Protein AF-0000000085183197 (afdb_homodimer)

InterPro domains:
  IPR000281 Helix-turn-helix protein RpiR [PF01418] (22-73)
  IPR000281 Helix-turn-helix protein RpiR [PS51071] (7-83)
  IPR001347 SIS domain [PF01380] (136-225)
  IPR001347 SIS domain [PS51464] (132-264)
  IPR009057 Homedomain-like superfamily [SSF46689] (9-82)
  IPR035472 RpiR-like, SIS domain [cd05013] (127-262)
  IPR036388 Winged helix-like DNA-binding domain superfamily [G3DSA:1.10.10.10] (6-80)
  IPR046348 SIS domain superfamily [SSF53697] (112-263)
  IPR047640 HTH-type transcriptional regulator RpiR-like [PTHR30514] (9-280)

Sequence (590 aa):
MDPTLRTRTISRLKEIAPTLSPRLKTVAKYILDNPAEFGLDSIRETARKSGVSTFTLVRMAHQMGFAGYDDMREPFRHALVSSTEDVDGREWVDELRDSGPAGVAHATATLNSLAVVQRSLQRQSTEKLERVADLMLQARTVYVTAMRASYGLAFHFHYIARMALKSIQLAPSHVGSAIDELSDAGPGDVVLAVTFTPYSRETIEAAMFAKSRGATVVFVTDSEVVAPHFKPDISLLVSTNSTHHFACNSGAMAVLEILLAMIFQGGDQTTETRIRKYEDLRVAHNAYWVAQKKHMDPTLRTRTISRLKEIAPTLSPRLKTVAKYILDNPAEFGLDSIRETARKSGVSTFTLVRMAHQMGFAGYDDMREPFRHALVSSTEDVDGREWVDELRDSGPAGVAHATATLNSLAVVQRSLQRQSTEKLERVADLMLQARTVYVTAMRASYGLAFHFHYIARMALKSIQLAPSHVGSAIDELSDAGPGDVVLAVTFTPYSRETIEAAMFAKSRGATVVFVTDSEVVAPHFKPDISLLVSTNSTHHFACNSGAMAVLEILLAMIFQGGDQTTETRIRKYEDLRVAHNAYWVAQKKH

Foldseek 3Di:
DPLCVLVVLLVVLVVCLVVDDPLLVLLSCCCNLCLLCLLVDDLVVSCVVSVHDSVSLQVNCVVSPHPGNCRSNPSSVVCLVVVCVVVVPNVVLVVQCVVPPVSVVVSQQVSQLVVQQVQLVVLDDPVQLLVVLVLQQQAPEEEEEEDDPCLVLSVVLQVLCVLQHPYYYYPPDPPDQNQVVLVPAAARYEYEQEAEPVGDPSSVVSQVSNVVRHHQYEYEYQDQPNDPPDHGPYYSHGHQDDPDPGTDCSNVSSVSVVSSVSNCVPGDPVSVVSNVVVVVVCVVVPVDDDPDPPD/DPLCLLVVLLVVLVVCLVVDDPLLVLLSQCCNLCLLCLLVDDLVVSCVVSVHDSVSLQVNCVVSPHPGNCRSNPSSVVCLVVVCVVVVPNVVLVVQCVVPPVSVVVSQQVSQLVVQQVQLVVLDDPVQLLVVLVLQQQAPEEEEEEDDPCLVLSVVLQVLCQLQHPYYYYPPDPPDQNQVVLVPAAARYEYEQEAEPVGDPSSVVSQVSNVVRHHQYEYEYSDQPNDPPDHGPYYSHGHQDGPDPGTDCSNVSSVSVVSSVSNCVPGDPVSVVSNVVVVVVCVVVPVDDDPPPPD

Secondary structure (DSSP, 8-state):
--TTHHHHHHHHHHHHGGGS-HHHHHHHHHHHH-HHHHHHS-HHHHHHHHTS-HHHHHHHHHHTT-SSHHHHHHHHHHHHHHHHHSBTTTHHHHHHHTSHHHHHHHHHHHHHHHHHHHHHHHT--HHHHHHHHHHHHH-S-EEEEE-GGGHHHHHHHHHHHTTTSS-EEEES-TTS-HHHHTTT--TT-EEEEE--SSPBHHHHHHHHHHHHTT-EEEEEES-S-SBTTB--SEEEE-----SSSS---HHHHHHHHHHHHHHHHH--HHHHHHHHHHHHHHHHTT-B-------/--TTHHHHHHHHHHHHGGGS-HHHHHHHHHHHH-HHHHHHS-HHHHHHHHTS-HHHHHHHHHHTT-SSHHHHHHHHHHHHHHHHHSBTTTHHHHHHHTSHHHHHHHHHHHHHHHHHHHHHHHT--HHHHHHHHHHHHH-S-EEEEE-GGGHHHHHHHHHHHTTTSS-EEEES-TTS-HHHHTTT--TT-EEEEE--SSPBHHHHHHHHHHHHTT-EEEEEES-S-SBTTB--SEEEE-----SSSS---HHHHHHHHHHHHHHHHH--HHHHHHHHHHHHHHHHTT-B-------

Solvent-accessible surface area (backbone atoms only — not comparable to full-atom values): 30361 Å² total; per-residue (Å²): 127,72,84,55,48,37,60,50,50,52,53,51,44,66,69,46,38,85,77,43,56,73,70,51,30,44,47,42,51,40,40,74,73,31,44,60,54,49,22,68,46,52,66,68,53,46,16,62,76,51,70,47,52,60,65,56,50,37,49,48,16,45,74,72,70,31,95,31,44,67,61,55,29,41,42,30,28,41,41,52,49,37,57,48,47,44,31,72,75,34,60,63,42,59,58,30,43,72,58,47,74,63,8,38,54,47,31,52,40,49,52,38,45,54,49,20,31,51,52,12,52,68,60,58,49,58,66,59,46,49,49,53,28,51,51,48,68,70,21,67,35,32,37,31,28,26,50,74,65,39,26,18,56,36,46,28,50,48,59,59,45,49,36,54,36,91,34,68,45,61,27,44,45,96,86,50,53,37,53,70,68,39,65,81,44,18,72,57,21,32,36,41,36,38,47,42,85,79,33,42,30,66,41,50,52,34,50,51,52,29,41,76,44,47,19,45,32,34,33,41,23,57,53,93,73,79,43,81,95,52,75,67,77,40,76,48,50,24,33,38,70,44,96,51,99,49,71,40,58,28,8,47,42,38,47,52,51,39,42,48,51,47,35,61,66,70,41,54,72,68,23,54,50,39,37,50,51,48,52,51,51,42,61,73,61,57,46,44,58,65,78,73,73,79,121,126,70,83,54,47,38,59,52,50,52,52,51,42,64,68,44,37,84,76,42,56,73,71,51,28,44,48,41,50,41,41,72,69,31,44,61,56,50,22,67,47,52,66,68,53,46,18,64,74,52,70,47,51,61,65,55,49,36,49,46,16,44,74,74,71,30,95,31,44,67,62,55,27,41,43,32,28,41,42,52,48,38,59,49,49,40,34,73,75,36,60,64,43,57,59,30,44,71,57,48,74,64,8,38,5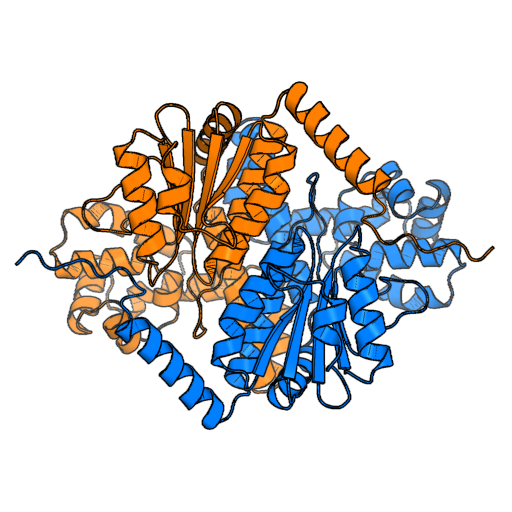2,48,29,51,40,49,52,39,45,54,48,20,30,50,52,10,53,68,61,58,49,59,68,59,47,49,49,53,27,51,51,48,67,68,21,67,34,31,35,30,27,26,50,74,65,39,26,17,56,36,48,28,50,48,59,58,45,51,36,53,37,91,38,65,44,60,27,44,44,96,87,49,53,36,52,71,68,39,65,80,44,17,72,58,21,31,35,41,36,36,46,42,85,80,32,42,30,66,42,51,52,33,49,51,52,30,41,77,44,47,19,46,32,34,33,41,23,52,53,93,74,78,44,82,97,52,75,65,76,39,75,49,51,26,33,38,69,43,97,52,98,50,71,41,57,30,8,47,42,39,47,53,50,39,42,49,50,48,34,63,66,70,42,54,71,68,23,53,50,40,36,49,49,49,54,50,52,42,61,75,62,58,46,45,59,66,77,72,74,79,123

Nearest PDB structures (foldseek):
  3sho-assembly1_B  TM=8.927E-01  e=1.472E-10  Sphaerobacter thermophilus DSM 20745
  4ivn-assembly1_A  TM=5.878E-01  e=1.010E-13  Vibrio vulnificus YJ016
  7en7-assembly1_A  TM=8.214E-01  e=7.924E-08  Escherichia coli K-12
  7en6-assembly1_D  TM=8.621E-01  e=4.976E-06  Escherichia coli
  7kqa-assembly1_B  TM=6.673E-01  e=4.736E-05  Stenotrophomonas maltophilia

Organism: NCBI:txid2984134

pLDDT: mean 81.48, std 14.93, range [27.02, 98.19]

Structure (mmCIF, N/CA/C/O backbone):
data_AF-0000000085183197-model_v1
#
loop_
_entity.id
_entity.type
_entity.pdbx_description
1 polymer 'MurR/RpiR family transcriptional regulator'
#
loop_
_atom_site.group_PDB
_atom_site.id
_atom_site.type_symbol
_atom_site.label_atom_id
_atom_site.label_alt_id
_atom_site.label_comp_id
_atom_site.label_asym_id
_atom_site.label_entity_id
_atom_site.label_seq_id
_atom_site.pdbx_PDB_ins_code
_atom_site.Cartn_x
_atom_site.Cartn_y
_atom_site.Cartn_z
_atom_site.occupancy
_atom_site.B_iso_or_equiv
_atom_site.auth_seq_id
_atom_site.auth_comp_id
_atom_site.auth_asym_id
_atom_site.auth_atom_id
_atom_site.pdbx_PDB_model_num
ATOM 1 N N . MET A 1 1 ? -27.828 2.545 19.625 1 44.47 1 MET A N 1
ATOM 2 C CA . MET A 1 1 ? -26.641 3.102 20.25 1 44.47 1 MET A CA 1
ATOM 3 C C . MET A 1 1 ? -26.297 4.465 19.656 1 44.47 1 MET A C 1
ATOM 5 O O . MET A 1 1 ? -26.562 4.719 18.484 1 44.47 1 MET A O 1
ATOM 9 N N . ASP A 1 2 ? -26.219 5.449 20.547 1 51.41 2 ASP A N 1
ATOM 10 C CA . ASP A 1 2 ? -25.844 6.809 20.156 1 51.41 2 ASP A CA 1
ATOM 11 C C . ASP A 1 2 ? -24.609 6.809 19.266 1 51.41 2 ASP A C 1
ATOM 13 O O . ASP A 1 2 ? -23.531 6.414 19.688 1 51.41 2 ASP A O 1
ATOM 17 N N . PRO A 1 3 ? -24.781 7.004 17.953 1 49.91 3 PRO A N 1
ATOM 18 C CA . PRO A 1 3 ? -23.688 6.91 16.984 1 49.91 3 PRO A CA 1
ATOM 19 C C . PRO A 1 3 ? -22.562 7.898 17.266 1 49.91 3 PRO A C 1
ATOM 21 O O . PRO A 1 3 ? -21.453 7.727 16.781 1 49.91 3 PRO A O 1
ATOM 24 N N . THR A 1 4 ? -22.844 8.859 18.078 1 56.09 4 THR A N 1
ATOM 25 C CA . THR A 1 4 ? -21.844 9.867 18.375 1 56.09 4 THR A CA 1
ATOM 26 C C . THR A 1 4 ? -21.062 9.5 19.641 1 56.09 4 THR A C 1
ATOM 28 O O . THR A 1 4 ? -20.125 10.195 20.016 1 56.09 4 THR A O 1
ATOM 31 N N . LEU A 1 5 ? -21.531 8.453 20.25 1 69.31 5 LEU A N 1
ATOM 32 C CA . LEU A 1 5 ? -20.969 8.117 21.562 1 69.31 5 LEU A CA 1
ATOM 33 C C . LEU A 1 5 ? -19.453 7.875 21.453 1 69.31 5 LEU A C 1
ATOM 35 O O . LEU A 1 5 ? -18.703 8.258 22.359 1 69.31 5 LEU A O 1
ATOM 39 N N . ARG A 1 6 ? -19.062 7.23 20.406 1 73.12 6 ARG A N 1
ATOM 40 C CA . ARG A 1 6 ? -17.625 7.004 20.234 1 73.12 6 ARG A CA 1
ATOM 41 C C . ARG A 1 6 ? -16.875 8.32 20.156 1 73.12 6 ARG A C 1
ATOM 43 O O . ARG A 1 6 ? -15.859 8.5 20.844 1 73.12 6 ARG A O 1
ATOM 50 N N . THR A 1 7 ? -17.359 9.141 19.297 1 65.44 7 THR A N 1
ATOM 51 C CA . THR A 1 7 ? -16.703 10.438 19.109 1 65.44 7 THR A CA 1
ATOM 52 C C . THR A 1 7 ? -16.703 11.234 20.422 1 65.44 7 THR A C 1
ATOM 54 O O . THR A 1 7 ? -15.711 11.875 20.766 1 65.44 7 THR A O 1
ATOM 57 N N . ARG A 1 8 ? -17.781 11.195 21.109 1 72.38 8 ARG A N 1
ATOM 58 C CA . ARG A 1 8 ? -17.875 11.891 22.391 1 72.38 8 ARG A CA 1
ATOM 59 C C . ARG A 1 8 ? -16.906 11.297 23.406 1 72.38 8 ARG A C 1
ATOM 61 O O . ARG A 1 8 ? -16.281 12.031 24.188 1 72.38 8 ARG A O 1
ATOM 68 N N . THR A 1 9 ? -16.766 10.008 23.422 1 82.69 9 THR A N 1
ATOM 69 C CA . THR A 1 9 ? -15.852 9.328 24.328 1 82.69 9 THR A CA 1
ATOM 70 C C . THR A 1 9 ? -14.406 9.719 24.047 1 82.69 9 THR A C 1
ATOM 72 O O . THR A 1 9 ? -13.641 10.016 24.969 1 82.69 9 THR A O 1
ATOM 75 N N . ILE A 1 10 ? -14.055 9.781 22.828 1 77.44 10 ILE A N 1
ATOM 76 C CA . ILE A 1 10 ? -12.711 10.164 22.406 1 77.44 10 ILE A CA 1
ATOM 77 C C . ILE A 1 10 ? -12.43 11.609 22.812 1 77.44 10 ILE A C 1
ATOM 79 O O . ILE A 1 10 ? -11.367 11.906 23.359 1 77.44 10 ILE A O 1
ATOM 83 N N . SER A 1 11 ? -13.367 12.469 22.547 1 74.62 11 SER A N 1
ATOM 84 C CA . SER A 1 11 ? -13.227 13.875 22.922 1 74.62 11 SER A CA 1
ATOM 85 C C . SER A 1 11 ? -13.031 14.016 24.422 1 74.62 11 SER A C 1
ATOM 87 O O . SER A 1 11 ? -12.18 14.781 24.875 1 74.62 11 SER A O 1
ATOM 89 N N . ARG A 1 12 ? -13.812 13.367 25.172 1 83.25 12 ARG A N 1
ATOM 90 C CA . ARG A 1 12 ? -13.719 13.414 26.625 1 83.25 12 ARG A CA 1
ATOM 91 C C . ARG A 1 12 ? -12.375 12.875 27.109 1 8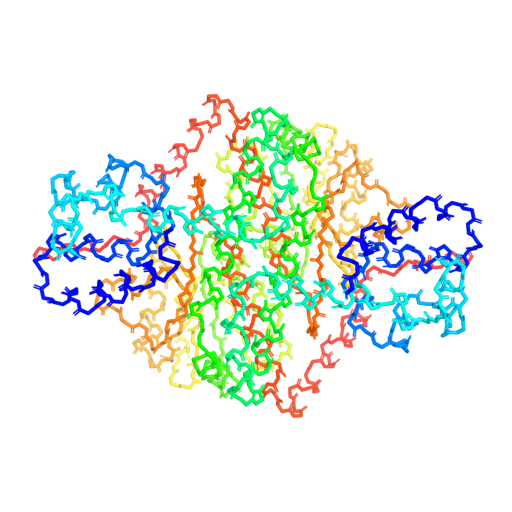3.25 12 ARG A C 1
ATOM 93 O O . ARG A 1 12 ? -11.766 13.438 28.016 1 83.25 12 ARG A O 1
ATOM 100 N N . LEU A 1 13 ? -11.883 11.781 26.469 1 84.94 13 LEU A N 1
ATOM 101 C CA . LEU A 1 13 ? -10.586 11.211 26.828 1 84.94 13 LEU A CA 1
ATOM 102 C C . LEU A 1 13 ? -9.469 12.227 26.609 1 84.94 13 LEU A C 1
ATOM 104 O O . LEU A 1 13 ? -8.578 12.367 27.438 1 84.94 13 LEU A O 1
ATOM 108 N N . LYS A 1 14 ? -9.5 12.914 25.531 1 78.31 14 LYS A N 1
ATOM 109 C CA . LYS A 1 14 ? -8.5 13.93 25.219 1 78.31 14 LYS A CA 1
ATOM 110 C C . LYS A 1 14 ? -8.523 15.062 26.234 1 78.31 14 LYS A C 1
ATOM 112 O O . LYS A 1 14 ? -7.477 15.586 26.625 1 78.31 14 LYS A O 1
ATOM 117 N N . GLU A 1 15 ? -9.695 15.398 26.578 1 79.19 15 GLU A N 1
ATOM 118 C CA . GLU A 1 15 ? -9.891 16.5 27.516 1 79.19 15 GLU A CA 1
ATOM 119 C C . GLU A 1 15 ? -9.359 16.156 28.906 1 79.19 15 GLU A C 1
ATOM 121 O O . GLU A 1 15 ? -8.727 17 29.562 1 79.19 15 GLU A O 1
ATOM 126 N N . ILE A 1 16 ? -9.5 14.977 29.375 1 85.62 16 ILE A N 1
ATOM 127 C CA . ILE A 1 16 ? -9.211 14.672 30.766 1 85.62 16 ILE A CA 1
ATOM 128 C C . ILE A 1 16 ? -7.82 14.055 30.891 1 85.62 16 ILE A C 1
ATOM 130 O O . ILE A 1 16 ? -7.281 13.922 31.984 1 85.62 16 ILE A O 1
ATOM 134 N N . ALA A 1 17 ? -7.266 13.594 29.75 1 82.38 17 ALA A N 1
ATOM 135 C CA . ALA A 1 17 ? -6 12.867 29.719 1 82.38 17 ALA A CA 1
ATOM 136 C C . ALA A 1 17 ? -4.938 13.578 30.547 1 82.38 17 ALA A C 1
ATOM 138 O O . ALA A 1 17 ? -4.234 12.945 31.344 1 82.38 17 ALA A O 1
ATOM 139 N N . PRO A 1 18 ? -4.82 14.898 30.453 1 80.62 18 PRO A N 1
ATOM 140 C CA . PRO A 1 18 ? -3.781 15.594 31.219 1 80.62 18 PRO A CA 1
ATOM 141 C C . PRO A 1 18 ? -4.004 15.516 32.719 1 80.62 18 PRO A C 1
ATOM 143 O O . PRO A 1 18 ? -3.064 15.703 33.5 1 80.62 18 PRO A O 1
ATOM 146 N N . THR A 1 19 ? -5.156 15.211 33.219 1 87.75 19 THR A N 1
ATOM 147 C CA . THR A 1 19 ? -5.48 15.25 34.656 1 87.75 19 THR A CA 1
ATOM 148 C C . THR A 1 19 ? -5.52 13.836 35.219 1 87.75 19 THR A C 1
ATOM 150 O O . THR A 1 19 ? -5.727 13.656 36.438 1 87.75 19 THR A O 1
ATOM 153 N N . LEU A 1 20 ? -5.355 12.859 34.406 1 86.94 20 LEU A N 1
ATOM 154 C CA . LEU A 1 20 ? -5.434 11.461 34.812 1 86.94 20 LEU A CA 1
ATOM 155 C C . LEU A 1 20 ? -4.156 11.039 35.531 1 86.94 20 LEU A C 1
ATOM 157 O O . LEU A 1 20 ? -3.104 11.656 35.344 1 86.94 20 LEU A O 1
ATOM 161 N N . SER A 1 21 ? -4.273 10.062 36.5 1 90.25 21 SER A N 1
ATOM 162 C CA . SER A 1 21 ? -3.09 9.422 37.062 1 90.25 21 SER A CA 1
ATOM 163 C C . SER A 1 21 ? -2.219 8.812 35.969 1 90.25 21 SER A C 1
ATOM 165 O O . SER A 1 21 ? -2.691 8.562 34.844 1 90.25 21 SER A O 1
ATOM 167 N N . PRO A 1 22 ? -0.968 8.562 36.219 1 88.06 22 PRO A N 1
ATOM 168 C CA . PRO A 1 22 ? -0.042 8.039 35.219 1 88.06 22 PRO A CA 1
ATOM 169 C C . PRO A 1 22 ? -0.54 6.75 34.562 1 88.06 22 PRO A C 1
ATOM 171 O O . PRO A 1 22 ? -0.435 6.582 33.344 1 88.06 22 PRO A O 1
ATOM 174 N N . ARG A 1 23 ? -1.088 5.879 35.375 1 88.5 23 ARG A N 1
ATOM 175 C CA . ARG A 1 23 ? -1.564 4.609 34.844 1 88.5 23 ARG A CA 1
ATOM 176 C C . ARG A 1 23 ? -2.771 4.82 33.938 1 88.5 23 ARG A C 1
ATOM 178 O O . ARG A 1 23 ? -2.883 4.18 32.875 1 88.5 23 ARG A O 1
ATOM 185 N N . LEU A 1 24 ? -3.645 5.691 34.344 1 93.06 24 LEU A N 1
ATOM 186 C CA . LEU A 1 24 ? -4.832 5.969 33.531 1 93.06 24 LEU A CA 1
ATOM 187 C C . LEU A 1 24 ? -4.473 6.773 32.281 1 93.06 24 LEU A C 1
ATOM 189 O O . LEU A 1 24 ? -5.105 6.621 31.25 1 93.06 24 LEU A O 1
ATOM 193 N N . LYS A 1 25 ? -3.459 7.551 32.375 1 89.31 25 LYS A N 1
ATOM 194 C CA . LYS A 1 25 ? -2.943 8.258 31.203 1 89.31 25 LYS A CA 1
ATOM 195 C C . LYS A 1 25 ? -2.453 7.277 30.141 1 89.31 25 LYS A C 1
ATOM 197 O O . LYS A 1 25 ? -2.668 7.488 28.953 1 89.31 25 LYS A O 1
ATOM 202 N N . THR A 1 26 ? -1.828 6.262 30.609 1 88.44 26 THR A N 1
ATOM 203 C CA . THR A 1 26 ? -1.365 5.215 29.703 1 88.44 26 THR A CA 1
ATOM 204 C C . THR A 1 26 ? -2.541 4.574 28.984 1 88.44 26 THR A C 1
ATOM 206 O O . THR A 1 26 ? -2.463 4.312 27.781 1 88.44 26 THR A O 1
ATOM 209 N N . VAL A 1 27 ? -3.582 4.344 29.703 1 90.88 27 VAL A N 1
ATOM 210 C CA . VAL A 1 27 ? -4.777 3.746 29.125 1 90.88 27 VAL A CA 1
ATOM 211 C C . VAL A 1 27 ? -5.391 4.707 28.109 1 90.88 27 VAL A C 1
ATOM 213 O O . VAL A 1 27 ? -5.719 4.305 26.984 1 90.88 27 VAL A O 1
ATOM 216 N N . ALA A 1 28 ? -5.535 5.961 28.453 1 88.69 28 ALA A N 1
ATOM 217 C CA . ALA A 1 28 ? -6.109 6.973 27.578 1 88.69 28 ALA A CA 1
ATOM 218 C C . ALA A 1 28 ? -5.316 7.082 26.266 1 88.69 28 ALA A C 1
ATOM 220 O O . ALA A 1 28 ? -5.898 7.09 25.188 1 88.69 28 ALA A O 1
ATOM 221 N N . LYS A 1 29 ? -4.094 7.133 26.422 1 81.31 29 LYS A N 1
ATOM 222 C CA . LYS A 1 29 ? -3.227 7.207 25.25 1 81.31 29 LYS A CA 1
ATOM 223 C C . LYS A 1 29 ? -3.412 5.988 24.344 1 81.31 29 LYS A C 1
ATOM 225 O O . LYS A 1 29 ? -3.496 6.121 23.125 1 81.31 29 LYS A O 1
ATOM 230 N N . TYR A 1 30 ? -3.496 4.844 24.969 1 81.81 30 TYR A N 1
ATOM 231 C CA . TYR A 1 30 ? -3.676 3.623 24.188 1 81.81 30 TYR A CA 1
ATOM 232 C C . TYR A 1 30 ? -4.973 3.672 23.391 1 81.81 30 TYR A C 1
ATOM 234 O O . TYR A 1 30 ? -4.988 3.354 22.203 1 81.81 30 TYR A O 1
ATOM 242 N N . ILE A 1 31 ? -6.066 4.043 24.109 1 82.19 31 ILE A N 1
ATOM 243 C CA . ILE A 1 31 ? -7.379 4.055 23.469 1 82.19 31 ILE A CA 1
ATOM 244 C C . ILE A 1 31 ? -7.391 5.086 22.344 1 82.19 31 ILE A C 1
ATOM 246 O O . ILE A 1 31 ? -7.898 4.82 21.25 1 82.19 31 ILE A O 1
ATOM 250 N N . LEU A 1 32 ? -6.793 6.23 22.594 1 74.44 32 LEU A N 1
ATOM 251 C CA . LEU A 1 32 ? -6.762 7.305 21.609 1 74.44 32 LEU A CA 1
ATOM 252 C C . LEU A 1 32 ? -5.902 6.922 20.422 1 74.44 32 LEU A C 1
ATOM 254 O O . LEU A 1 32 ? -6.234 7.254 19.281 1 74.44 32 LEU A O 1
ATOM 258 N N . ASP A 1 33 ? -4.938 6.18 20.734 1 64.69 33 ASP A N 1
ATOM 259 C CA . ASP A 1 33 ? -4 5.789 19.688 1 64.69 33 ASP A CA 1
ATOM 260 C C . ASP A 1 33 ? -4.508 4.57 18.922 1 64.69 33 ASP A C 1
ATOM 262 O O . ASP A 1 33 ? -4.152 4.363 17.766 1 64.69 33 ASP A O 1
ATOM 266 N N . ASN A 1 34 ? -5.359 3.76 19.672 1 63.44 34 ASN A N 1
ATOM 267 C CA . ASN A 1 34 ? -5.773 2.473 19.125 1 63.44 34 ASN A CA 1
ATOM 268 C C . ASN A 1 34 ? -7.273 2.252 19.281 1 63.44 34 ASN A C 1
ATOM 270 O O . ASN A 1 34 ? -7.699 1.237 19.844 1 63.44 34 ASN A O 1
ATOM 274 N N . PRO A 1 35 ? -8.102 3.139 18.812 1 66.81 35 PRO A N 1
ATOM 275 C CA . PRO A 1 35 ? -9.539 3.004 19.062 1 66.81 35 PRO A CA 1
ATOM 276 C C . PRO A 1 35 ? -10.133 1.74 18.453 1 66.81 35 PRO A C 1
ATOM 278 O O . PRO A 1 35 ? -11.031 1.131 19.031 1 66.81 35 PRO A O 1
ATOM 281 N N . ALA A 1 36 ? -9.617 1.377 17.344 1 60.88 36 ALA A N 1
ATOM 282 C CA . ALA A 1 36 ? -10.133 0.176 16.688 1 60.88 36 ALA A CA 1
ATOM 283 C C . ALA A 1 36 ? -9.789 -1.074 17.5 1 60.88 36 ALA A C 1
ATOM 285 O O . ALA A 1 36 ? -10.656 -1.916 17.75 1 60.88 36 ALA A O 1
ATOM 286 N N . GLU A 1 37 ? -8.57 -1.229 17.844 1 64.31 37 GLU A N 1
ATOM 287 C CA . GLU A 1 37 ? -8.156 -2.363 18.656 1 64.31 37 GLU A CA 1
ATOM 288 C C . GLU A 1 37 ? -8.922 -2.398 19.984 1 64.31 37 GLU A C 1
ATOM 290 O O . GLU A 1 37 ? -9.328 -3.467 20.438 1 64.31 37 GLU A O 1
ATOM 295 N N . PHE A 1 38 ? -9.078 -1.231 20.562 1 78.44 38 PHE A N 1
ATOM 296 C CA . PHE A 1 38 ? -9.836 -1.12 21.797 1 78.44 38 PHE A CA 1
ATOM 297 C C . PHE A 1 38 ? -11.242 -1.681 21.625 1 78.44 38 PHE A C 1
ATOM 299 O O . PHE A 1 38 ? -11.758 -2.35 22.531 1 78.44 38 PHE A O 1
ATOM 306 N N . GLY A 1 39 ? -11.719 -1.44 20.422 1 72.88 39 GLY A N 1
ATOM 307 C CA . GLY A 1 39 ? -13.047 -1.954 20.141 1 72.88 39 GLY A CA 1
ATOM 308 C C . GLY A 1 39 ? -13.07 -3.455 19.906 1 72.88 39 GLY A C 1
ATOM 309 O O . GLY A 1 39 ? -14.086 -4.113 20.172 1 72.88 39 GLY A O 1
ATOM 310 N N . LEU A 1 40 ? -12.023 -4.008 19.438 1 64.38 40 LEU A N 1
ATOM 311 C CA . LEU A 1 40 ? -12 -5.387 18.953 1 64.38 40 LEU A CA 1
ATOM 312 C C . LEU A 1 40 ? -11.484 -6.324 20.047 1 64.38 40 LEU A C 1
ATOM 314 O O . LEU A 1 40 ? -11.961 -7.453 20.188 1 64.38 40 LEU A O 1
ATOM 318 N N . ASP A 1 41 ? -10.547 -5.938 20.734 1 66.44 41 ASP A N 1
ATOM 319 C CA . ASP A 1 41 ? -9.812 -6.816 21.641 1 66.44 41 ASP A CA 1
ATOM 320 C C . ASP A 1 41 ? -10.609 -7.082 22.906 1 66.44 41 ASP A C 1
ATOM 322 O O . ASP A 1 41 ? -11.422 -6.258 23.328 1 66.44 41 ASP A O 1
ATOM 326 N N . SER A 1 42 ? -10.398 -8.289 23.453 1 75 42 SER A N 1
ATOM 327 C CA . SER A 1 42 ? -10.898 -8.578 24.797 1 75 42 SER A CA 1
ATOM 328 C C . SER A 1 42 ? -10.211 -7.707 25.844 1 75 42 SER A C 1
ATOM 330 O O . SER A 1 42 ? -9.18 -7.094 25.562 1 75 42 SER A O 1
ATOM 332 N N . ILE A 1 43 ? -10.828 -7.668 27.062 1 83.94 43 ILE A N 1
ATOM 333 C CA . ILE A 1 43 ? -10.25 -6.871 28.141 1 83.94 43 ILE A CA 1
ATOM 334 C C . ILE A 1 43 ? -8.859 -7.402 28.484 1 83.94 43 ILE A C 1
ATOM 336 O O . ILE A 1 43 ? -7.945 -6.625 28.781 1 83.94 43 ILE A O 1
ATOM 340 N N . ARG A 1 44 ? -8.648 -8.672 28.359 1 81.5 44 ARG A N 1
ATOM 341 C CA . ARG A 1 44 ? -7.355 -9.266 28.672 1 81.5 44 ARG A CA 1
ATOM 342 C C . ARG A 1 44 ? -6.297 -8.836 27.656 1 81.5 44 ARG A C 1
ATOM 344 O O . ARG A 1 44 ? -5.18 -8.477 28.031 1 81.5 44 ARG A O 1
ATOM 351 N N . GLU A 1 45 ? -6.719 -8.844 26.469 1 79.62 45 GLU A N 1
ATOM 352 C CA . GLU A 1 45 ? -5.797 -8.461 25.406 1 79.62 45 GLU A CA 1
ATOM 353 C C . GLU A 1 45 ? -5.473 -6.973 25.453 1 79.62 45 GLU A C 1
ATOM 355 O O . GLU A 1 45 ? -4.324 -6.57 25.25 1 79.62 45 GLU A O 1
ATOM 360 N N . THR A 1 46 ? -6.449 -6.152 25.656 1 84.88 46 THR A N 1
ATOM 361 C CA . THR A 1 46 ? -6.246 -4.715 25.797 1 84.88 46 THR A CA 1
ATOM 362 C C . THR A 1 46 ? -5.316 -4.422 26.984 1 84.88 46 THR A C 1
ATOM 364 O O . THR A 1 46 ? -4.441 -3.561 26.875 1 84.88 46 THR A O 1
ATOM 367 N N . ALA A 1 47 ? -5.445 -5.129 28.078 1 90.44 47 ALA A N 1
ATOM 368 C CA . ALA A 1 47 ? -4.582 -4.98 29.25 1 90.44 47 ALA A CA 1
ATOM 369 C C . ALA A 1 47 ? -3.133 -5.316 28.906 1 90.44 47 ALA A C 1
ATOM 371 O O . ALA A 1 47 ? -2.219 -4.559 29.25 1 90.44 47 ALA A O 1
ATOM 372 N N . ARG A 1 48 ? -2.992 -6.352 28.188 1 83.69 48 ARG A N 1
ATOM 373 C CA . ARG A 1 48 ? -1.664 -6.797 27.781 1 83.69 48 ARG A CA 1
ATOM 374 C C . ARG A 1 48 ? -0.994 -5.77 26.875 1 83.69 48 ARG A C 1
ATOM 376 O O . ARG A 1 48 ? 0.152 -5.379 27.109 1 83.69 48 ARG A O 1
ATOM 383 N N . LYS A 1 49 ? -1.721 -5.254 25.953 1 78.38 49 LYS A N 1
ATOM 384 C CA . LYS A 1 49 ? -1.171 -4.352 24.938 1 78.38 49 LYS A CA 1
ATOM 385 C C . LYS A 1 49 ? -0.887 -2.973 25.531 1 78.38 49 LYS A C 1
ATOM 387 O O . LYS A 1 49 ? 0.07 -2.305 25.141 1 78.38 49 LYS A O 1
ATOM 392 N N . SER A 1 50 ? -1.679 -2.57 26.453 1 84.25 50 SER A N 1
ATOM 393 C CA . SER A 1 50 ? -1.541 -1.24 27.031 1 84.25 50 SER A CA 1
ATOM 394 C C . SER A 1 50 ? -0.615 -1.264 28.25 1 84.25 50 SER A C 1
ATOM 396 O O . SER A 1 50 ? -0.217 -0.211 28.75 1 84.25 50 SER A O 1
ATOM 398 N N . GLY A 1 51 ? -0.296 -2.398 28.656 1 84.69 51 GLY A N 1
ATOM 399 C CA . GLY A 1 51 ? 0.63 -2.527 29.781 1 84.69 51 GLY A CA 1
ATOM 400 C C . GLY A 1 51 ? 0.002 -2.191 31.109 1 84.69 51 GLY A C 1
ATOM 401 O O . GLY A 1 51 ? 0.662 -1.629 31.984 1 84.69 51 GLY A O 1
ATOM 402 N N . VAL A 1 52 ? -1.229 -2.338 31.266 1 92.12 52 VAL A N 1
ATOM 403 C CA . VAL A 1 52 ? -1.904 -2.068 32.531 1 92.12 52 VAL A CA 1
ATOM 404 C C . VAL A 1 52 ? -2.738 -3.281 32.938 1 92.12 52 VAL A C 1
ATOM 406 O O . VAL A 1 52 ? -2.859 -4.246 32.188 1 92.12 52 VAL A O 1
ATOM 409 N N . SER A 1 53 ? -3.16 -3.34 34.188 1 91 53 SER A N 1
ATOM 410 C CA . SER A 1 53 ? -4 -4.434 34.656 1 91 53 SER A CA 1
ATOM 411 C C . SER A 1 53 ? -5.43 -4.301 34.156 1 91 53 SER A C 1
ATOM 413 O O . SE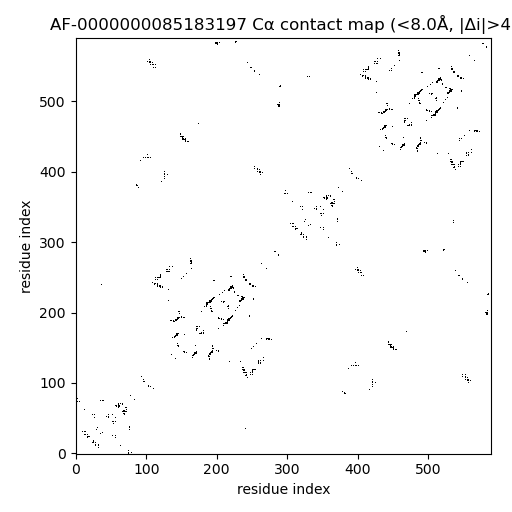R A 1 53 ? -5.859 -3.205 33.781 1 91 53 SER A O 1
ATOM 415 N N . THR A 1 54 ? -6.133 -5.52 34.156 1 92.19 54 THR A N 1
ATOM 416 C CA . THR A 1 54 ? -7.547 -5.492 33.812 1 92.19 54 THR A CA 1
ATOM 417 C C . THR A 1 54 ? -8.32 -4.57 34.75 1 92.19 54 THR A C 1
ATOM 419 O O . THR A 1 54 ? -9.266 -3.902 34.312 1 92.19 54 THR A O 1
ATOM 422 N N . PHE A 1 55 ? -7.863 -4.453 36 1 92.38 55 PHE A N 1
ATOM 423 C CA . PHE A 1 55 ? -8.484 -3.574 37 1 92.38 55 PHE A CA 1
ATOM 424 C C . PHE A 1 55 ? -8.336 -2.113 36.594 1 92.38 55 PHE A C 1
ATOM 426 O O . PHE A 1 55 ? -9.273 -1.324 36.719 1 92.38 55 PHE A O 1
ATOM 433 N N . THR A 1 56 ? -7.254 -1.731 36.062 1 93.75 56 THR A N 1
ATOM 434 C CA . THR A 1 56 ? -6.988 -0.369 35.625 1 93.75 56 THR A CA 1
ATOM 435 C C . THR A 1 56 ? -7.902 0.009 34.469 1 93.75 56 THR A C 1
ATOM 437 O O . THR A 1 56 ? -8.383 1.143 34.375 1 93.75 56 THR A O 1
ATOM 440 N N . LEU A 1 57 ? -8.148 -0.961 33.594 1 94.44 57 LEU A N 1
ATOM 441 C CA . LEU A 1 57 ? -9.039 -0.727 32.469 1 94.44 57 LEU A CA 1
ATOM 442 C C . LEU A 1 57 ? -10.469 -0.506 32.938 1 94.44 57 LEU A C 1
ATOM 444 O O . LEU A 1 57 ? -11.172 0.371 32.438 1 94.44 57 LEU A O 1
ATOM 448 N N . VAL A 1 58 ? -10.898 -1.271 33.969 1 93.19 58 VAL A N 1
ATOM 449 C CA . VAL A 1 58 ? -12.234 -1.123 34.531 1 93.19 58 VAL A CA 1
ATOM 450 C C . VAL A 1 58 ? -12.344 0.229 35.25 1 93.19 58 VAL A C 1
ATOM 452 O O . VAL A 1 58 ? -13.367 0.908 35.125 1 93.19 58 VAL A O 1
ATOM 455 N N . ARG A 1 59 ? -11.305 0.66 35.906 1 93.69 59 ARG A N 1
ATOM 456 C CA . ARG A 1 59 ? -11.266 1.963 36.594 1 93.69 59 ARG A CA 1
ATOM 457 C C . ARG A 1 59 ? -11.406 3.092 35.562 1 93.69 59 ARG A C 1
ATOM 459 O O . ARG A 1 59 ? -12.086 4.086 35.812 1 93.69 59 ARG A O 1
ATOM 466 N N . MET A 1 60 ? -10.719 2.982 34.406 1 93.88 60 MET A N 1
ATOM 467 C CA . MET A 1 60 ? -10.828 3.967 33.344 1 93.88 60 MET A CA 1
ATOM 468 C C . MET A 1 60 ? -12.273 4.086 32.875 1 93.88 60 MET A C 1
ATOM 470 O O . MET A 1 60 ? -12.781 5.195 32.688 1 93.88 60 MET A O 1
ATOM 474 N N . ALA A 1 61 ? -12.93 2.932 32.688 1 94 61 ALA A N 1
ATOM 475 C CA . ALA A 1 61 ? -14.32 2.939 32.25 1 94 61 ALA A CA 1
ATOM 476 C C . ALA A 1 61 ? -15.211 3.697 33.219 1 94 61 ALA A C 1
ATOM 478 O O . ALA A 1 61 ? -16.031 4.527 32.812 1 94 61 ALA A O 1
ATOM 479 N N . HIS A 1 62 ? -14.961 3.535 34.531 1 93.25 62 HIS A N 1
ATOM 480 C CA . HIS A 1 62 ? -15.734 4.223 35.562 1 93.25 62 HIS A CA 1
ATOM 481 C C . HIS A 1 62 ? -15.422 5.711 35.594 1 93.25 62 HIS A C 1
ATOM 483 O O . HIS A 1 62 ? -16.328 6.539 35.719 1 93.25 62 HIS A O 1
ATOM 489 N N . GLN A 1 63 ? -14.188 5.992 35.438 1 91.94 63 GLN A N 1
ATOM 490 C CA . GLN A 1 63 ? -13.773 7.391 35.375 1 91.94 63 GLN A CA 1
ATOM 491 C C . GLN A 1 63 ? -14.414 8.117 34.188 1 91.94 63 GLN A C 1
ATOM 493 O O . GLN A 1 63 ? -14.703 9.312 34.281 1 91.94 63 GLN A O 1
ATOM 498 N N . MET A 1 64 ? -14.625 7.43 33.125 1 92.25 64 MET A N 1
ATOM 499 C CA . MET A 1 64 ? -15.211 7.98 31.906 1 92.25 64 MET A CA 1
ATOM 500 C C . MET A 1 64 ? -16.734 8 32 1 92.25 64 MET A C 1
ATOM 502 O O . MET A 1 64 ? -17.406 8.453 31.078 1 92.25 64 MET A O 1
ATOM 506 N N . GLY A 1 65 ? -17.297 7.473 33.094 1 90.38 65 GLY A N 1
ATOM 507 C CA . GLY A 1 65 ? -18.734 7.551 33.344 1 90.38 65 GLY A CA 1
ATOM 508 C C . GLY A 1 65 ? -19.5 6.344 32.812 1 90.38 65 GLY A C 1
ATOM 509 O O . GLY A 1 65 ? -20.719 6.383 32.688 1 90.38 65 GLY A O 1
ATOM 510 N N . PHE A 1 66 ? -18.734 5.297 32.469 1 91.19 66 PHE A N 1
ATOM 511 C CA . PHE A 1 66 ? -19.406 4.082 32 1 91.19 66 PHE A CA 1
ATOM 512 C C . PHE A 1 66 ? -19.609 3.107 33.156 1 91.19 66 PHE A C 1
ATOM 514 O O . PHE A 1 66 ? -18.906 3.166 34.156 1 91.19 66 PHE A O 1
ATOM 521 N N . ALA A 1 67 ? -20.641 2.234 33.031 1 88.56 67 ALA A N 1
ATOM 522 C CA . ALA A 1 67 ? -20.953 1.256 34.062 1 88.56 67 ALA A CA 1
ATOM 523 C C . ALA A 1 67 ? -19.875 0.182 34.156 1 88.56 67 ALA A C 1
ATOM 525 O O . ALA A 1 67 ? -19.75 -0.503 35.156 1 88.56 67 ALA A O 1
ATOM 526 N N . GLY A 1 68 ? -19.125 -0.116 33.062 1 89.56 68 GLY A N 1
ATOM 527 C CA . GLY A 1 68 ? -18.062 -1.119 33 1 89.56 68 GLY A CA 1
ATOM 528 C C . GLY A 1 68 ? -17.219 -1.005 31.75 1 89.56 68 GLY A C 1
ATOM 529 O O . GLY A 1 68 ? -17.453 -0.131 30.906 1 89.56 68 GLY A O 1
ATOM 530 N N . TYR A 1 69 ? -16.234 -1.86 31.719 1 91.56 69 TYR A N 1
ATOM 531 C CA . TYR A 1 69 ? -15.305 -1.874 30.594 1 91.56 69 TYR A CA 1
ATOM 532 C C . TYR A 1 69 ? -16.031 -2.129 29.281 1 91.56 69 TYR A C 1
ATOM 534 O O . TYR A 1 69 ? -15.805 -1.433 28.297 1 91.56 69 TYR A O 1
ATOM 542 N N . ASP A 1 70 ? -16.953 -3.09 29.281 1 84.19 70 ASP A N 1
ATOM 543 C CA . ASP A 1 70 ? -17.641 -3.457 28.062 1 84.19 70 ASP A CA 1
ATOM 544 C C . ASP A 1 70 ? -18.516 -2.307 27.547 1 84.19 70 ASP A C 1
ATOM 546 O O . ASP A 1 70 ? -18.625 -2.09 26.344 1 84.19 70 ASP A O 1
ATOM 550 N N . ASP A 1 71 ? -19.078 -1.542 28.438 1 85.38 71 ASP A N 1
ATOM 551 C CA . ASP A 1 71 ? -19.891 -0.39 28.062 1 85.38 71 ASP A CA 1
ATOM 552 C C . ASP A 1 71 ? -19.047 0.691 27.391 1 85.38 71 ASP A C 1
ATOM 554 O O . ASP A 1 71 ? -19.484 1.353 26.453 1 85.38 71 ASP A O 1
ATOM 558 N N . MET A 1 72 ? -17.812 0.854 27.875 1 89.5 72 MET A N 1
ATOM 559 C CA . MET A 1 72 ? -16.906 1.845 27.297 1 89.5 72 MET A CA 1
ATOM 560 C C . MET A 1 72 ? -16.406 1.383 25.938 1 89.5 72 MET A C 1
ATOM 562 O O . MET A 1 72 ? -16.234 2.193 25.016 1 89.5 72 MET A O 1
ATOM 566 N N . ARG A 1 73 ? -16.281 0.114 25.844 1 81.19 73 ARG A N 1
ATOM 567 C CA . ARG A 1 73 ? -15.727 -0.49 24.625 1 81.19 73 ARG A CA 1
ATOM 568 C C . ARG A 1 73 ? -16.766 -0.534 23.516 1 81.19 73 ARG A C 1
ATOM 570 O O . ARG A 1 73 ? -16.422 -0.441 22.344 1 81.19 73 ARG A O 1
ATOM 577 N N . GLU A 1 74 ? -18 -0.617 23.812 1 74.19 74 GLU A N 1
ATOM 578 C CA . GLU A 1 74 ? -19.094 -0.906 22.891 1 74.19 74 GLU A CA 1
ATOM 579 C C . GLU A 1 74 ? -19.141 0.115 21.75 1 74.19 74 GLU A C 1
ATOM 581 O O . GLU A 1 74 ? -19.266 -0.253 20.578 1 74.19 74 GLU A O 1
ATOM 586 N N . PRO A 1 75 ? -19.078 1.423 22.016 1 69.44 75 PRO A N 1
ATOM 587 C CA . PRO A 1 75 ? -19.109 2.373 20.906 1 69.44 75 PRO A CA 1
ATOM 588 C C . PRO A 1 75 ? -17.953 2.18 19.938 1 69.44 75 PRO A C 1
ATOM 590 O O . PRO A 1 75 ? -18.109 2.389 18.734 1 69.44 75 PRO A O 1
ATOM 593 N N . PHE A 1 76 ? -16.859 1.748 20.484 1 68.12 76 PHE A N 1
ATOM 594 C CA . PHE A 1 76 ? -15.688 1.501 19.641 1 68.12 76 PHE A CA 1
ATOM 595 C C . PHE A 1 76 ? -15.867 0.224 18.828 1 68.12 76 PHE A C 1
ATOM 597 O O . PHE A 1 76 ? -15.5 0.172 17.656 1 68.12 76 PHE A O 1
ATOM 604 N N . ARG A 1 77 ? -16.406 -0.751 19.516 1 60.66 77 ARG A N 1
ATOM 605 C CA . ARG A 1 77 ? -16.719 -2.002 18.844 1 60.66 77 ARG A CA 1
ATOM 606 C C . ARG A 1 77 ? -17.766 -1.785 17.75 1 60.66 77 ARG A C 1
ATOM 608 O O . ARG A 1 77 ? -17.609 -2.285 16.625 1 60.66 77 ARG A O 1
ATOM 615 N N . HIS A 1 78 ? -18.766 -1.069 18.125 1 55.03 78 HIS A N 1
ATOM 616 C CA . HIS A 1 78 ? -19.844 -0.782 17.172 1 55.03 78 HIS A CA 1
ATOM 617 C C . HIS A 1 78 ? -19.328 -0.01 15.969 1 55.03 78 HIS A C 1
ATOM 619 O O . HIS A 1 78 ? -19.75 -0.255 14.836 1 55.03 78 HIS A O 1
ATOM 625 N N . ALA A 1 79 ? -18.531 0.924 16.297 1 51.38 79 ALA A N 1
ATOM 626 C CA . ALA A 1 79 ? -17.953 1.719 15.219 1 51.38 79 ALA A CA 1
ATOM 627 C C . ALA A 1 79 ? -17.203 0.836 14.234 1 51.38 79 ALA A C 1
ATOM 629 O O . ALA A 1 79 ? -17.188 1.112 13.031 1 51.38 79 ALA A O 1
ATOM 630 N N . LEU A 1 80 ? -16.547 -0.088 14.82 1 46.78 80 LEU A N 1
ATOM 631 C CA . LEU A 1 80 ? -15.859 -1.047 13.961 1 46.78 80 LEU A CA 1
ATOM 632 C C . LEU A 1 80 ? -16.859 -1.838 13.117 1 46.78 80 LEU A C 1
ATOM 634 O O . LEU A 1 80 ? -16.609 -2.096 11.938 1 46.78 80 LEU A O 1
ATOM 638 N N . VAL A 1 81 ? -17.859 -2.227 13.914 1 41.53 81 VAL A N 1
ATOM 639 C CA . VAL A 1 81 ? -18.906 -2.996 13.25 1 41.53 81 VAL A CA 1
ATOM 640 C C . VAL A 1 81 ? -19.688 -2.09 12.297 1 41.53 81 VAL A C 1
ATOM 642 O O . VAL A 1 81 ? -20 -2.482 11.172 1 41.53 81 VAL A O 1
ATOM 645 N N . SER A 1 82 ? -20.062 -0.954 12.945 1 40.16 82 SER A N 1
ATOM 646 C CA . SER A 1 82 ? -20.844 -0.008 12.156 1 40.16 82 SER A CA 1
ATOM 647 C C . SER A 1 82 ? -20.016 0.565 11.008 1 40.16 82 SER A C 1
ATOM 649 O O . SER A 1 82 ? -20.531 0.811 9.922 1 40.16 82 SER A O 1
ATOM 651 N N . SER A 1 83 ? -18.75 1.091 11.391 1 37.03 83 SER A N 1
ATOM 652 C CA . SER A 1 83 ? -17.891 1.461 10.273 1 37.03 83 SER A CA 1
ATOM 653 C C . SER A 1 83 ? -17.828 0.35 9.234 1 37.03 83 SER A C 1
ATOM 655 O O . SER A 1 83 ? -17.703 0.621 8.039 1 37.03 83 SER A O 1
ATOM 657 N N . THR A 1 84 ? -17.688 -0.869 9.633 1 36.25 84 THR A N 1
ATOM 658 C CA . THR A 1 84 ? -17.938 -2.018 8.766 1 36.25 84 THR A CA 1
ATOM 659 C C . THR A 1 84 ? -19.375 -2.01 8.258 1 36.25 84 THR A C 1
ATOM 661 O O . THR A 1 84 ? -19.656 -2.424 7.129 1 36.25 84 THR A O 1
ATOM 664 N N . GLU A 1 85 ? -20.328 -1.695 9.133 1 32.94 85 GLU A N 1
ATOM 665 C CA . GLU A 1 85 ? -21.734 -1.68 8.766 1 32.94 85 GLU A CA 1
ATOM 666 C C . GLU A 1 85 ? -22.047 -0.508 7.844 1 32.94 85 GLU A C 1
ATOM 668 O O . GLU A 1 85 ? -22.922 -0.613 6.977 1 32.94 85 GLU A O 1
ATOM 673 N N . ASP A 1 86 ? -21.609 0.652 8.305 1 34.16 86 ASP A N 1
ATOM 674 C CA . ASP A 1 86 ? -22.094 1.817 7.566 1 34.16 86 ASP A CA 1
ATOM 675 C C . ASP A 1 86 ? -21.516 1.851 6.156 1 34.16 86 ASP A C 1
ATOM 677 O O . ASP A 1 86 ? -21.719 2.816 5.418 1 34.16 86 ASP A O 1
ATOM 681 N N . VAL A 1 87 ? -20.266 1.373 6.008 1 36.19 87 VAL A N 1
ATOM 682 C CA . VAL A 1 87 ? -20.141 1.3 4.555 1 36.19 87 VAL A CA 1
ATOM 683 C C . VAL A 1 87 ? -21.328 0.563 3.969 1 36.19 87 VAL A C 1
ATOM 685 O O . VAL A 1 87 ? -21.484 -0.644 4.168 1 36.19 87 VAL A O 1
ATOM 688 N N . ASP A 1 88 ? -22.406 0.985 4.098 1 39.06 88 ASP A N 1
ATOM 689 C CA . ASP A 1 88 ? -23.562 0.474 3.381 1 39.06 88 ASP A CA 1
ATOM 690 C C . ASP A 1 88 ? -23.172 -0.667 2.443 1 39.06 88 ASP A C 1
ATOM 692 O O . ASP A 1 88 ? -23.984 -1.564 2.182 1 39.06 88 ASP A O 1
ATOM 696 N N . GLY A 1 89 ? -21.922 -0.666 1.802 1 46.88 89 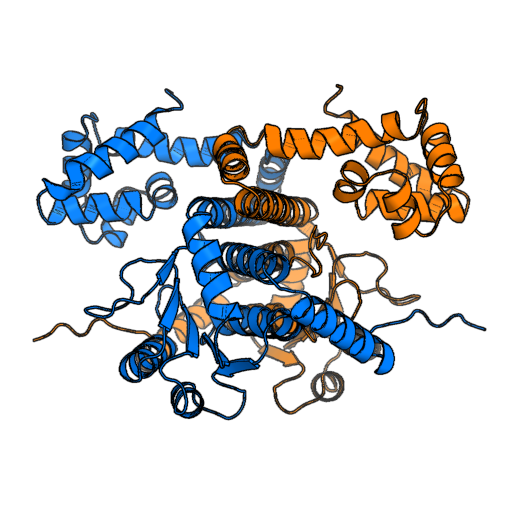GLY A N 1
ATOM 697 C CA . GLY A 1 89 ? -21.422 -1.504 0.724 1 46.88 89 GLY A CA 1
ATOM 698 C C . GLY A 1 89 ? -20.75 -2.771 1.217 1 46.88 89 GLY A C 1
ATOM 699 O O . GLY A 1 89 ? -20.094 -3.473 0.444 1 46.88 89 GLY A O 1
ATOM 700 N N . ARG A 1 90 ? -20.766 -2.977 2.652 1 53.72 90 ARG A N 1
ATOM 701 C CA . ARG A 1 90 ? -20 -4.125 3.129 1 53.72 90 ARG A CA 1
ATOM 702 C C . ARG A 1 90 ? -20.828 -5.406 3.037 1 53.72 90 ARG A C 1
ATOM 704 O O . ARG A 1 90 ? -20.438 -6.438 3.588 1 53.72 90 ARG A O 1
ATOM 711 N N . GLU A 1 91 ? -21.984 -5.23 2.588 1 59.91 91 GLU A N 1
ATOM 712 C CA . GLU A 1 91 ? -22.734 -6.457 2.342 1 59.91 91 GLU A CA 1
ATOM 713 C C . GLU A 1 91 ? -21.875 -7.496 1.624 1 59.91 91 GLU A C 1
ATOM 715 O O . GLU A 1 91 ? -21.969 -8.688 1.917 1 59.91 91 GLU A O 1
ATOM 720 N N . TRP A 1 92 ? -21.047 -6.934 0.843 1 71.19 92 TRP A N 1
ATOM 721 C CA . TRP A 1 92 ? -20.203 -7.855 0.08 1 71.19 92 TRP A CA 1
ATOM 722 C C . TRP A 1 92 ? -19.203 -8.555 0.987 1 71.19 92 TRP A C 1
ATOM 724 O O . TRP A 1 92 ? -18.781 -9.688 0.708 1 71.19 92 TRP A O 1
ATOM 734 N N . VAL A 1 93 ? -18.828 -7.984 2.094 1 77 93 VAL A N 1
ATOM 735 C CA . VAL A 1 93 ? -17.891 -8.609 3.02 1 77 93 VAL A CA 1
ATOM 736 C C . VAL A 1 93 ? -18.594 -9.703 3.818 1 77 93 VAL A C 1
ATOM 738 O O . VAL A 1 93 ? -18.016 -10.75 4.109 1 77 93 VAL A O 1
ATOM 741 N N . ASP A 1 94 ? -19.844 -9.414 4.129 1 72.12 94 ASP A N 1
ATOM 742 C CA . ASP A 1 94 ? -20.625 -10.414 4.848 1 72.12 94 ASP A CA 1
ATOM 743 C C . ASP A 1 94 ? -20.781 -11.68 4.012 1 72.12 94 ASP A C 1
ATOM 745 O O . ASP A 1 94 ? -20.797 -12.789 4.555 1 72.12 94 ASP A O 1
ATOM 749 N N . GLU A 1 95 ? -20.891 -11.461 2.746 1 77.44 95 GLU A N 1
ATOM 750 C CA . GLU A 1 95 ? -21 -12.609 1.847 1 77.44 95 GLU A CA 1
ATOM 751 C C . GLU A 1 95 ? -19.734 -13.461 1.885 1 77.44 95 GLU A C 1
ATOM 753 O O . GLU A 1 95 ? -19.797 -14.68 1.707 1 77.44 95 GLU A O 1
ATOM 758 N N . LEU A 1 96 ? -18.625 -12.859 2.178 1 82.94 96 LEU A N 1
ATOM 759 C CA . LEU A 1 96 ? -17.359 -13.586 2.277 1 82.94 96 LEU A CA 1
ATOM 760 C C . LEU A 1 96 ? -17.375 -14.531 3.473 1 82.94 96 LEU A C 1
ATOM 762 O O . LEU A 1 96 ? -16.906 -15.664 3.373 1 82.94 96 LEU A O 1
ATOM 766 N N . ARG A 1 97 ? -17.906 -14.125 4.574 1 76.88 97 ARG A N 1
ATOM 767 C CA . ARG A 1 97 ? -17.891 -14.891 5.82 1 76.88 97 ARG A CA 1
ATOM 768 C C . ARG A 1 97 ? -18.672 -16.188 5.672 1 76.88 97 ARG A C 1
ATOM 770 O O . ARG A 1 97 ? -18.406 -17.156 6.395 1 76.88 97 ARG A O 1
ATOM 777 N N . ASP A 1 98 ? -19.531 -16.172 4.699 1 76.88 98 ASP A N 1
ATOM 778 C CA . ASP A 1 98 ? -20.375 -17.344 4.492 1 76.88 98 ASP A CA 1
ATOM 779 C C . ASP A 1 98 ? -19.641 -18.406 3.678 1 76.88 98 ASP A C 1
ATOM 781 O O . ASP A 1 98 ? -20.156 -19.516 3.479 1 76.88 98 ASP A O 1
ATOM 785 N N . SER A 1 99 ? -18.438 -18.156 3.277 1 80.44 99 SER A N 1
ATOM 786 C CA . SER A 1 99 ? -17.688 -19.062 2.406 1 80.44 99 SER A CA 1
ATOM 787 C C . SER A 1 99 ? -16.719 -19.922 3.205 1 80.44 99 SER A C 1
ATOM 789 O O . SER A 1 99 ? -15.602 -20.188 2.764 1 80.44 99 SER A O 1
ATOM 791 N N . GLY A 1 100 ? -17.031 -20.266 4.531 1 81.75 100 GLY A N 1
ATOM 792 C CA . GLY A 1 100 ? -16.203 -21.156 5.336 1 81.75 100 GLY A CA 1
ATOM 793 C C . GLY A 1 100 ? -15.062 -20.453 6.027 1 81.75 100 GLY A C 1
ATOM 794 O O . GLY A 1 100 ? -15.055 -19.219 6.125 1 81.75 100 GLY A O 1
ATOM 795 N N . PRO A 1 101 ? -14.141 -21.281 6.523 1 79 101 PRO A N 1
ATOM 796 C CA . PRO A 1 101 ? -13.023 -20.703 7.277 1 79 101 PRO A CA 1
ATOM 797 C C . PRO A 1 101 ? -12.172 -19.75 6.438 1 79 101 PRO A C 1
ATOM 799 O O . PRO A 1 101 ? -11.742 -18.703 6.926 1 79 101 PRO A O 1
ATOM 802 N N . ALA A 1 102 ? -11.945 -20.062 5.215 1 86.69 102 ALA A N 1
ATOM 803 C CA . ALA A 1 102 ? -11.195 -19.188 4.32 1 86.69 102 ALA A CA 1
ATOM 804 C C . ALA A 1 102 ? -11.93 -17.875 4.09 1 86.69 102 ALA A C 1
ATOM 806 O O . ALA A 1 102 ? -11.312 -16.812 3.992 1 86.69 102 ALA A O 1
ATOM 807 N N . GLY A 1 103 ? -13.203 -17.984 4.016 1 86.5 103 GLY A N 1
ATOM 808 C CA . GLY A 1 103 ? -14.023 -16.797 3.863 1 86.5 103 GLY A CA 1
ATOM 809 C C . GLY A 1 103 ? -13.945 -15.859 5.055 1 86.5 103 GLY A C 1
ATOM 810 O O . GLY A 1 103 ? -13.914 -14.633 4.891 1 86.5 103 GLY A O 1
ATOM 811 N N . VAL A 1 104 ? -13.914 -16.438 6.191 1 79.81 104 VAL A N 1
ATOM 812 C CA . VAL A 1 104 ? -13.812 -15.656 7.414 1 79.81 104 VAL A CA 1
ATOM 813 C C . VAL A 1 104 ? -12.469 -14.938 7.449 1 79.81 104 VAL A C 1
ATOM 815 O O . VAL A 1 104 ? -12.406 -13.742 7.773 1 79.81 104 VAL A O 1
ATOM 818 N N . ALA A 1 105 ? -11.406 -15.648 7.109 1 81.94 105 ALA A N 1
ATOM 819 C CA . ALA A 1 105 ? -10.078 -15.039 7.066 1 81.94 105 ALA A CA 1
ATOM 820 C C . ALA A 1 105 ? -10.031 -13.906 6.043 1 81.94 105 ALA A C 1
ATOM 822 O O . ALA A 1 105 ? -9.477 -12.836 6.312 1 81.94 105 ALA A O 1
ATOM 823 N N . HIS A 1 106 ? -10.648 -14.188 4.938 1 90.19 106 HIS A N 1
ATOM 824 C CA . HIS A 1 106 ? -10.719 -13.195 3.867 1 90.19 106 HIS A CA 1
ATOM 825 C C . HIS A 1 106 ? -11.484 -11.953 4.316 1 90.19 106 HIS A C 1
ATOM 827 O O . HIS A 1 106 ? -11.008 -10.828 4.133 1 90.19 106 HIS A O 1
ATOM 833 N N . ALA A 1 107 ? -12.586 -12.164 4.895 1 82.81 107 ALA A N 1
ATOM 834 C CA . ALA A 1 107 ? -13.422 -11.062 5.367 1 82.81 107 ALA A CA 1
ATOM 835 C C . ALA A 1 107 ? -12.703 -10.242 6.434 1 82.81 107 ALA A C 1
ATOM 837 O O . ALA A 1 107 ? -12.711 -9.008 6.387 1 82.81 107 ALA A O 1
ATOM 838 N N . THR A 1 108 ? -12.094 -10.938 7.344 1 78.75 108 THR A N 1
ATOM 839 C CA . THR A 1 108 ? -11.375 -10.281 8.43 1 78.75 108 THR A CA 1
ATOM 840 C C . THR A 1 108 ? -10.227 -9.438 7.891 1 78.75 108 THR A C 1
ATOM 842 O O . THR A 1 108 ? -10.047 -8.289 8.297 1 78.75 108 THR A O 1
ATOM 845 N N . ALA A 1 109 ? -9.516 -10.016 7.016 1 84.94 109 ALA A N 1
ATOM 846 C CA . ALA A 1 109 ? -8.383 -9.305 6.422 1 84.94 109 ALA A CA 1
ATOM 847 C C . ALA A 1 109 ? -8.859 -8.094 5.613 1 84.94 109 ALA A C 1
ATOM 849 O O . ALA A 1 109 ? -8.211 -7.047 5.621 1 84.94 109 ALA A O 1
ATOM 850 N N . THR A 1 110 ? -9.945 -8.266 4.926 1 87.56 110 THR A N 1
ATOM 851 C CA . THR A 1 110 ? -10.508 -7.188 4.117 1 87.56 110 THR A CA 1
ATOM 852 C C . THR A 1 110 ? -10.938 -6.016 4.996 1 87.56 110 THR A C 1
ATOM 854 O O . THR A 1 110 ? -10.562 -4.871 4.734 1 87.56 110 THR A O 1
ATOM 857 N N . LEU A 1 111 ? -11.602 -6.324 6 1 79.38 111 LEU A N 1
ATOM 858 C CA . LEU A 1 111 ? -12.07 -5.285 6.914 1 79.38 111 LEU A CA 1
ATOM 859 C C . LEU A 1 111 ? -10.891 -4.59 7.59 1 79.38 111 LEU A C 1
ATOM 861 O O . LEU A 1 111 ? -10.906 -3.371 7.773 1 79.38 111 LEU A O 1
ATOM 865 N N . ASN A 1 112 ? -9.977 -5.355 7.949 1 79.69 112 ASN A N 1
ATOM 866 C CA . ASN A 1 112 ? -8.773 -4.789 8.555 1 79.69 112 ASN A CA 1
ATOM 867 C C . ASN A 1 112 ? -8.07 -3.824 7.609 1 79.69 112 ASN A C 1
ATOM 869 O O . ASN A 1 112 ? -7.641 -2.744 8.023 1 79.69 112 ASN A O 1
ATOM 873 N N . SER A 1 113 ? -7.953 -4.223 6.398 1 86.94 113 SER A N 1
ATOM 874 C CA . SER A 1 113 ? -7.281 -3.387 5.41 1 86.94 113 SER A CA 1
ATOM 875 C C . SER A 1 113 ? -8.031 -2.076 5.191 1 86.94 113 SER A C 1
ATOM 877 O O . SER A 1 113 ? -7.418 -1.005 5.164 1 86.94 113 SER A O 1
ATOM 879 N N . LEU A 1 114 ? -9.297 -2.188 5.035 1 84.88 114 LEU A N 1
ATOM 880 C CA . LEU A 1 114 ? -10.109 -0.991 4.848 1 84.88 114 LEU A CA 1
ATOM 881 C C . LEU A 1 114 ? -9.992 -0.059 6.051 1 84.88 114 LEU A C 1
ATOM 883 O O . LEU A 1 114 ? -9.844 1.154 5.887 1 84.88 114 LEU A O 1
ATOM 887 N N . ALA A 1 115 ? -10.016 -0.607 7.191 1 78.44 115 ALA A N 1
ATOM 888 C CA . ALA A 1 115 ? -9.945 0.177 8.422 1 78.44 115 ALA A CA 1
ATOM 889 C C . ALA A 1 115 ? -8.594 0.874 8.547 1 78.44 115 ALA A C 1
ATOM 891 O O . ALA A 1 115 ? -8.523 2.055 8.898 1 78.44 115 ALA A O 1
ATOM 892 N N . VAL A 1 116 ? -7.555 0.124 8.281 1 83.56 116 VAL A N 1
ATOM 893 C CA . VAL A 1 116 ? -6.203 0.655 8.43 1 83.56 116 VAL A CA 1
ATOM 894 C C . VAL A 1 116 ? -5.988 1.812 7.457 1 83.56 116 VAL A C 1
ATOM 896 O O . VAL A 1 116 ? -5.395 2.832 7.816 1 83.56 116 VAL A O 1
ATOM 899 N N . VAL A 1 117 ? -6.504 1.692 6.266 1 90.5 117 VAL A N 1
ATOM 900 C CA . VAL A 1 117 ? -6.363 2.744 5.266 1 90.5 117 VAL A CA 1
ATOM 901 C C . VAL A 1 117 ? -7.176 3.969 5.684 1 90.5 117 VAL A C 1
ATOM 903 O O . VAL A 1 117 ? -6.66 5.09 5.695 1 90.5 117 VAL A O 1
ATOM 906 N N . GLN A 1 118 ? -8.359 3.752 6.082 1 84.38 118 GLN A N 1
ATOM 907 C CA . GLN A 1 118 ? -9.227 4.855 6.477 1 84.38 118 GLN A CA 1
ATOM 908 C C . GLN A 1 118 ? -8.656 5.602 7.684 1 84.38 118 GLN A C 1
ATOM 910 O O . GLN A 1 118 ? -8.578 6.832 7.68 1 84.38 118 GLN A O 1
ATOM 915 N N . ARG A 1 119 ? -8.258 4.863 8.664 1 80.5 119 ARG A N 1
ATOM 916 C CA . ARG A 1 119 ? -7.715 5.469 9.883 1 80.5 119 ARG A CA 1
ATOM 917 C C . ARG A 1 119 ? -6.449 6.262 9.578 1 80.5 119 ARG A C 1
ATOM 919 O O . ARG A 1 119 ? -6.238 7.344 10.133 1 80.5 119 ARG A O 1
ATOM 926 N N . SER A 1 120 ? -5.625 5.711 8.766 1 90.38 120 SER A N 1
ATOM 927 C CA . SER A 1 120 ? -4.387 6.383 8.398 1 90.38 120 SER A CA 1
ATOM 928 C C . SER A 1 120 ? -4.664 7.707 7.691 1 90.38 120 SER A C 1
ATOM 930 O O . SER A 1 120 ? -4.012 8.719 7.969 1 90.38 120 SER A O 1
ATOM 932 N N . LEU A 1 121 ? -5.648 7.703 6.84 1 90.62 121 LEU A N 1
ATOM 933 C CA . LEU A 1 121 ? -5.98 8.898 6.074 1 90.62 121 LEU A CA 1
ATOM 934 C C . LEU A 1 121 ? -6.645 9.945 6.961 1 90.62 121 LEU A C 1
ATOM 936 O O . LEU A 1 121 ? -6.379 11.141 6.82 1 90.62 121 LEU A O 1
ATOM 940 N N . GLN A 1 122 ? -7.383 9.484 7.883 1 81.88 122 GLN A N 1
ATOM 941 C CA . GLN A 1 122 ? -8.109 10.375 8.781 1 81.88 122 GLN A CA 1
ATOM 942 C C . GLN A 1 122 ? -7.148 11.117 9.719 1 81.88 122 GLN A C 1
ATOM 944 O O . GLN A 1 122 ? -7.469 12.203 10.211 1 81.88 122 GLN A O 1
ATOM 949 N N . ARG A 1 123 ? -5.992 10.586 9.93 1 83.56 123 ARG A N 1
ATOM 950 C CA . ARG A 1 123 ? -5.035 11.156 10.875 1 83.56 123 ARG A CA 1
ATOM 951 C C . ARG A 1 123 ? -4.219 12.266 10.227 1 83.56 123 ARG A C 1
ATOM 953 O O . ARG A 1 123 ? -3.484 12.984 10.914 1 83.56 123 ARG A O 1
ATOM 960 N N . GLN A 1 124 ? -4.445 12.414 8.914 1 92.56 124 GLN A N 1
ATOM 961 C CA . GLN A 1 124 ? -3.621 13.398 8.219 1 92.56 124 GLN A CA 1
ATOM 962 C C . GLN A 1 124 ? -4.289 14.766 8.203 1 92.56 124 GLN A C 1
ATOM 964 O O . GLN A 1 124 ? -5.512 14.867 8.094 1 92.56 124 GLN A O 1
ATOM 969 N N . SER A 1 125 ? -3.521 15.781 8.391 1 90.88 125 SER A N 1
ATOM 970 C CA . SER A 1 125 ? -4.004 17.141 8.203 1 90.88 125 SER A CA 1
ATOM 971 C C . SER A 1 125 ? -3.41 17.781 6.945 1 90.88 125 SER A C 1
ATOM 973 O O . SER A 1 125 ? -2.238 17.547 6.629 1 90.88 125 SER A O 1
ATOM 975 N N . THR A 1 126 ? -4.258 18.594 6.297 1 92.88 126 THR A N 1
ATOM 976 C CA . THR A 1 126 ? -3.816 19.266 5.078 1 92.88 126 THR A CA 1
ATOM 977 C C . THR A 1 126 ? -2.6 20.141 5.348 1 92.88 126 THR A C 1
ATOM 979 O O . THR A 1 126 ? -1.65 20.156 4.562 1 92.88 126 THR A O 1
ATOM 982 N N . GLU A 1 127 ? -2.635 20.812 6.422 1 93.44 127 GLU A N 1
ATOM 983 C CA . GLU A 1 127 ? -1.552 21.719 6.777 1 93.44 127 GLU A CA 1
ATOM 984 C C . GLU A 1 127 ? -0.229 20.969 6.926 1 93.44 127 GLU A C 1
ATOM 986 O O . GLU A 1 127 ? 0.802 21.422 6.418 1 93.44 127 GLU A O 1
ATOM 991 N N . LYS A 1 128 ? -0.27 19.875 7.594 1 94.31 128 LYS A N 1
ATOM 992 C CA . LYS A 1 128 ? 0.941 19.094 7.812 1 94.31 128 LYS A CA 1
ATOM 993 C C . LYS A 1 128 ? 1.464 18.516 6.5 1 94.31 128 LYS A C 1
ATOM 995 O O . LYS A 1 128 ? 2.666 18.562 6.23 1 94.31 128 LYS A O 1
ATOM 1000 N N . LEU A 1 129 ? 0.578 17.969 5.75 1 96.19 129 LEU A N 1
ATOM 1001 C CA . LEU A 1 129 ? 0.957 17.391 4.465 1 96.19 129 LEU A CA 1
ATOM 1002 C C . LEU A 1 129 ? 1.541 18.453 3.541 1 96.19 129 LEU A C 1
ATOM 1004 O O . LEU A 1 129 ? 2.545 18.219 2.867 1 96.19 129 LEU A O 1
ATOM 1008 N N . GLU A 1 130 ? 0.92 19.594 3.525 1 95 130 GLU A N 1
ATOM 1009 C CA . GLU A 1 130 ? 1.405 20.688 2.703 1 95 130 GLU A CA 1
ATOM 1010 C C . GLU A 1 130 ? 2.787 21.156 3.156 1 95 130 GLU A C 1
ATOM 1012 O O . GLU A 1 130 ? 3.656 21.438 2.33 1 95 130 GLU A O 1
ATOM 1017 N N . ARG A 1 131 ? 2.938 21.234 4.387 1 96.75 131 ARG A N 1
ATOM 1018 C CA . ARG A 1 131 ? 4.227 21.641 4.938 1 96.75 131 ARG A CA 1
ATOM 1019 C C . ARG A 1 131 ? 5.324 20.672 4.535 1 96.75 131 ARG A C 1
ATOM 1021 O O . ARG A 1 131 ? 6.406 21.078 4.109 1 96.75 131 ARG A O 1
ATOM 1028 N N . VAL A 1 132 ? 5.074 19.406 4.672 1 97.88 132 VAL A N 1
ATOM 1029 C CA . VAL A 1 132 ? 6.059 18.391 4.312 1 97.88 132 VAL A CA 1
ATOM 1030 C C . VAL A 1 132 ? 6.355 18.469 2.818 1 97.88 132 VAL A C 1
ATOM 1032 O O . VAL A 1 132 ? 7.52 18.406 2.408 1 97.88 132 VAL A O 1
ATOM 1035 N N . ALA A 1 133 ? 5.32 18.578 1.993 1 96.69 133 ALA A N 1
ATOM 1036 C CA . ALA A 1 133 ? 5.496 18.672 0.547 1 96.69 133 ALA A CA 1
ATOM 1037 C C . ALA A 1 133 ? 6.367 19.875 0.187 1 96.69 133 ALA A C 1
ATOM 1039 O O . ALA A 1 133 ? 7.285 19.766 -0.628 1 96.69 133 ALA A O 1
ATOM 1040 N N . ASP A 1 134 ? 6.102 21.016 0.827 1 96.25 134 ASP A N 1
ATOM 1041 C CA . ASP A 1 134 ? 6.863 22.234 0.573 1 96.25 134 ASP A CA 1
ATOM 1042 C C . ASP A 1 134 ? 8.328 22.062 0.972 1 96.25 134 ASP A C 1
ATOM 1044 O O . ASP A 1 134 ? 9.227 22.484 0.244 1 96.25 134 ASP A O 1
ATOM 1048 N N . LEU A 1 135 ? 8.523 21.484 2.139 1 97.44 135 LEU A N 1
ATOM 1049 C CA . LEU A 1 135 ? 9.883 21.219 2.605 1 97.44 135 LEU A CA 1
ATOM 1050 C C . LEU A 1 135 ? 10.648 20.359 1.609 1 97.44 135 LEU A C 1
ATOM 1052 O O . LEU A 1 135 ? 11.805 20.641 1.305 1 97.44 135 LEU A O 1
ATOM 1056 N N . MET A 1 136 ? 10 19.391 1.081 1 97.5 136 MET A N 1
ATOM 1057 C CA . MET A 1 136 ? 10.648 18.469 0.154 1 97.5 136 MET A CA 1
ATOM 1058 C C . MET A 1 136 ? 10.93 19.156 -1.183 1 97.5 136 MET A C 1
ATOM 1060 O O . MET A 1 136 ? 11.984 18.938 -1.781 1 97.5 136 MET A O 1
ATOM 1064 N N . LEU A 1 137 ? 10.047 19.938 -1.641 1 95.69 137 LEU A N 1
ATOM 1065 C CA . LEU A 1 137 ? 10.211 20.641 -2.91 1 95.69 137 LEU A CA 1
ATOM 1066 C C . LEU A 1 137 ? 11.352 21.656 -2.83 1 95.69 137 LEU A C 1
ATOM 1068 O O . LEU A 1 137 ? 12.023 21.922 -3.828 1 95.69 137 LEU A O 1
ATOM 1072 N N . GLN A 1 138 ? 11.555 22.188 -1.667 1 95.62 138 GLN A N 1
ATOM 1073 C CA . GLN A 1 138 ? 12.562 23.234 -1.48 1 95.62 138 GLN A CA 1
ATOM 1074 C C . GLN A 1 138 ? 13.906 22.641 -1.061 1 95.62 138 GLN A C 1
ATOM 1076 O O . GLN A 1 138 ? 14.93 23.328 -1.088 1 95.62 138 GLN A O 1
ATOM 1081 N N . ALA A 1 139 ? 13.93 21.375 -0.699 1 96.75 139 ALA A N 1
ATOM 1082 C CA . ALA A 1 139 ? 15.125 20.734 -0.164 1 96.75 139 ALA A CA 1
ATOM 1083 C C . ALA A 1 139 ? 16.219 20.625 -1.23 1 96.75 139 ALA A C 1
ATOM 1085 O O . ALA A 1 139 ? 15.914 20.438 -2.414 1 96.75 139 ALA A O 1
ATOM 1086 N N . ARG A 1 140 ? 17.469 20.734 -0.786 1 96.12 140 ARG A N 1
ATOM 1087 C CA . ARG A 1 140 ? 18.594 20.406 -1.663 1 96.12 140 ARG A CA 1
ATOM 1088 C C . ARG A 1 140 ? 18.562 18.938 -2.062 1 96.12 140 ARG A C 1
ATOM 1090 O O . ARG A 1 140 ? 18.688 18.609 -3.244 1 96.12 140 ARG A O 1
ATOM 1097 N N . THR A 1 141 ? 18.391 18.156 -1.107 1 95.69 141 THR A N 1
ATOM 1098 C CA . THR A 1 141 ? 18.25 16.719 -1.313 1 95.69 141 THR A CA 1
ATOM 1099 C C . THR A 1 141 ? 17.234 16.141 -0.343 1 95.69 141 THR A C 1
ATOM 1101 O O . THR A 1 141 ? 17.188 16.516 0.83 1 95.69 141 THR A O 1
ATOM 1104 N N . VAL A 1 142 ? 16.391 15.297 -0.856 1 97.25 142 VAL A N 1
ATOM 1105 C CA . VAL A 1 142 ? 15.492 14.5 -0.022 1 97.25 142 VAL A CA 1
ATOM 1106 C C . VAL A 1 142 ? 16.031 13.078 0.106 1 97.25 142 VAL A C 1
ATOM 1108 O O . VAL A 1 142 ? 16.344 12.438 -0.898 1 97.25 142 VAL A O 1
ATOM 1111 N N . TYR A 1 143 ? 16.203 12.609 1.319 1 95.75 143 TYR A N 1
ATOM 1112 C CA . TYR A 1 143 ? 16.578 11.227 1.592 1 95.75 143 TYR A CA 1
ATOM 1113 C C . TYR A 1 143 ? 15.383 10.438 2.105 1 95.75 143 TYR A C 1
ATOM 1115 O O . TYR A 1 143 ? 14.594 10.938 2.914 1 95.75 143 TYR A O 1
ATOM 1123 N N . VAL A 1 144 ? 15.211 9.273 1.574 1 96.75 144 VAL A N 1
ATOM 1124 C CA . VAL A 1 144 ? 14.18 8.367 2.074 1 96.75 144 VAL A CA 1
ATOM 1125 C C . VAL A 1 144 ? 14.844 7.129 2.68 1 96.75 144 VAL A C 1
ATOM 1127 O O . VAL A 1 144 ? 15.672 6.488 2.037 1 96.75 144 VAL A O 1
ATOM 1130 N N . THR A 1 145 ? 14.484 6.816 3.943 1 94.38 145 THR A N 1
ATOM 1131 C CA . THR A 1 145 ? 15.133 5.688 4.605 1 94.38 145 THR A CA 1
ATOM 1132 C C . THR A 1 145 ? 14.102 4.793 5.281 1 94.38 145 THR A C 1
ATOM 1134 O O . THR A 1 145 ? 13.141 5.285 5.875 1 94.38 145 THR A O 1
ATOM 1137 N N . ALA A 1 146 ? 14.219 3.592 5.133 1 94.38 146 ALA A N 1
ATOM 1138 C CA . ALA A 1 146 ? 13.43 2.527 5.754 1 94.38 146 ALA A CA 1
ATOM 1139 C C . ALA A 1 146 ? 14.156 1.187 5.66 1 94.38 146 ALA A C 1
ATOM 1141 O O . ALA A 1 146 ? 15.023 1.001 4.805 1 94.38 146 ALA A O 1
ATOM 1142 N N . MET A 1 147 ? 13.797 0.354 6.566 1 89.38 147 MET A N 1
ATOM 1143 C CA . MET A 1 147 ? 14.375 -0.986 6.578 1 89.38 147 MET A CA 1
ATOM 1144 C C . MET A 1 147 ? 13.289 -2.049 6.684 1 89.38 147 MET A C 1
ATOM 1146 O O . MET A 1 147 ? 12.141 -1.739 7.008 1 89.38 147 MET A O 1
ATOM 1150 N N . ARG A 1 148 ? 13.664 -3.254 6.309 1 88 148 ARG A N 1
ATOM 1151 C CA . ARG A 1 148 ? 12.82 -4.43 6.488 1 88 148 ARG A CA 1
ATOM 1152 C C . ARG A 1 148 ? 11.492 -4.273 5.742 1 88 148 ARG A C 1
ATOM 1154 O O . ARG A 1 148 ? 11.477 -3.84 4.59 1 88 148 ARG A O 1
ATOM 1161 N N . ALA A 1 149 ? 10.383 -4.605 6.352 1 86.25 149 ALA A N 1
ATOM 1162 C CA . ALA A 1 149 ? 9.102 -4.641 5.648 1 86.25 149 ALA A CA 1
ATOM 1163 C C . ALA A 1 149 ? 8.734 -3.264 5.102 1 86.25 149 ALA A C 1
ATOM 1165 O O . ALA A 1 149 ? 8.047 -3.152 4.086 1 86.25 149 ALA A O 1
ATOM 1166 N N . SER A 1 150 ? 9.273 -2.246 5.707 1 92.62 150 SER A N 1
ATOM 1167 C CA . SER A 1 150 ? 8.914 -0.884 5.324 1 92.62 150 SER A CA 1
ATOM 1168 C C . SER A 1 150 ? 9.742 -0.404 4.141 1 92.62 150 SER A C 1
ATOM 1170 O O . SER A 1 150 ? 9.43 0.618 3.529 1 92.62 150 SER A O 1
ATOM 1172 N N . TYR A 1 151 ? 10.789 -1.121 3.828 1 92.62 151 TYR A N 1
ATOM 1173 C CA . TYR A 1 151 ? 11.672 -0.703 2.746 1 92.62 151 TYR A CA 1
ATOM 1174 C C . TYR A 1 151 ? 10.906 -0.568 1.437 1 92.62 151 TYR A C 1
ATOM 1176 O O . TYR A 1 151 ? 11.203 0.312 0.625 1 92.62 151 TYR A O 1
ATOM 1184 N N . GLY A 1 152 ? 9.992 -1.507 1.219 1 93.88 152 GLY A N 1
ATOM 1185 C CA . GLY A 1 152 ? 9.188 -1.439 0.009 1 93.88 152 GLY A CA 1
ATOM 1186 C C . GLY A 1 152 ? 8.438 -0.128 -0.14 1 93.88 152 GLY A C 1
ATOM 1187 O O . GLY A 1 152 ? 8.297 0.391 -1.249 1 93.88 152 GLY A O 1
ATOM 1188 N N . LEU A 1 153 ? 7.965 0.434 0.912 1 96 153 LEU A N 1
ATOM 1189 C CA . LEU A 1 153 ? 7.281 1.723 0.913 1 96 153 LEU A CA 1
ATOM 1190 C C . LEU A 1 153 ? 8.234 2.844 0.508 1 96 153 LEU A C 1
ATOM 1192 O O . LEU A 1 153 ? 7.883 3.693 -0.314 1 96 153 LEU A O 1
ATOM 1196 N N . ALA A 1 154 ? 9.445 2.803 1.112 1 95.38 154 ALA A N 1
ATOM 1197 C CA . ALA A 1 154 ? 10.453 3.809 0.807 1 95.38 154 ALA A CA 1
ATOM 1198 C C . ALA A 1 154 ? 10.867 3.744 -0.662 1 95.38 154 ALA A C 1
ATOM 1200 O O . ALA A 1 154 ? 11.031 4.781 -1.312 1 95.38 154 ALA A O 1
ATOM 1201 N N . PHE A 1 155 ? 11.008 2.562 -1.111 1 93.31 155 PHE A N 1
ATOM 1202 C CA . PHE A 1 155 ? 11.383 2.367 -2.506 1 93.31 155 PHE A CA 1
ATOM 1203 C C . PHE A 1 155 ? 10.336 2.975 -3.438 1 93.31 155 PHE A C 1
ATOM 1205 O O . PHE A 1 155 ? 10.68 3.705 -4.367 1 93.31 155 PHE A O 1
ATOM 1212 N N . HIS A 1 156 ? 9.094 2.635 -3.201 1 93.88 156 HIS A N 1
ATOM 1213 C CA . HIS A 1 156 ? 8 3.137 -4.027 1 93.88 156 HIS A CA 1
ATOM 1214 C C . HIS A 1 156 ? 7.961 4.66 -4.023 1 93.88 156 HIS A C 1
ATOM 1216 O O . HIS A 1 156 ? 7.855 5.285 -5.082 1 93.88 156 HIS A O 1
ATOM 1222 N N . PHE A 1 157 ? 8.039 5.25 -2.859 1 96.25 157 PHE A N 1
ATOM 1223 C CA . PHE A 1 157 ? 8.023 6.703 -2.734 1 96.25 157 PHE A CA 1
ATOM 1224 C C . PHE A 1 157 ? 9.172 7.328 -3.518 1 96.25 157 PHE A C 1
ATOM 1226 O O . PHE A 1 157 ? 8.977 8.281 -4.27 1 96.25 157 PHE A O 1
ATOM 1233 N N . HIS A 1 158 ? 10.352 6.793 -3.279 1 95.12 158 HIS A N 1
ATOM 1234 C CA . HIS A 1 158 ? 11.539 7.27 -3.982 1 95.12 158 HIS A CA 1
ATOM 1235 C C . HIS A 1 158 ? 11.344 7.211 -5.492 1 95.12 158 HIS A C 1
ATOM 1237 O O . HIS A 1 158 ? 11.648 8.172 -6.199 1 95.12 158 HIS A O 1
ATOM 1243 N N . TYR A 1 159 ? 10.859 6.117 -5.938 1 91.5 159 TYR A N 1
ATOM 1244 C CA . TYR A 1 159 ? 10.719 5.887 -7.371 1 91.5 159 TYR A CA 1
ATOM 1245 C C . TYR A 1 159 ? 9.797 6.926 -8 1 91.5 159 TYR A C 1
ATOM 1247 O O . TYR A 1 159 ? 10.086 7.445 -9.086 1 91.5 159 TYR A O 1
ATOM 1255 N N . ILE A 1 160 ? 8.703 7.219 -7.395 1 91.31 160 ILE A N 1
ATOM 1256 C CA . ILE A 1 160 ? 7.723 8.133 -7.969 1 91.31 160 ILE A CA 1
ATOM 1257 C C . ILE A 1 160 ? 8.172 9.578 -7.754 1 91.31 160 ILE A C 1
ATOM 1259 O O . ILE A 1 160 ? 8.102 10.398 -8.672 1 91.31 160 ILE A O 1
ATOM 1263 N N . ALA A 1 161 ? 8.664 9.852 -6.578 1 94.44 161 ALA A N 1
ATOM 1264 C CA . ALA A 1 161 ? 9 11.227 -6.199 1 94.44 161 ALA A CA 1
ATOM 1265 C C . ALA A 1 161 ? 10.164 11.75 -7.031 1 94.44 161 ALA A C 1
ATOM 1267 O O . ALA A 1 161 ? 10.328 12.969 -7.188 1 94.44 161 ALA A O 1
ATOM 1268 N N . ARG A 1 162 ? 11.016 10.875 -7.477 1 91.81 162 ARG A N 1
ATOM 1269 C CA . ARG A 1 162 ? 12.172 11.289 -8.258 1 91.81 162 ARG A CA 1
ATOM 1270 C C . ARG A 1 162 ? 11.75 12.055 -9.508 1 91.81 162 ARG A C 1
ATOM 1272 O O . ARG A 1 162 ? 12.531 12.828 -10.062 1 91.81 162 ARG A O 1
ATOM 1279 N N . MET A 1 163 ? 10.516 11.867 -9.945 1 88.25 163 MET A N 1
ATOM 1280 C CA . MET A 1 163 ? 10 12.555 -11.117 1 88.25 163 MET A CA 1
ATOM 1281 C C . MET A 1 163 ? 9.742 14.031 -10.82 1 88.25 163 MET A C 1
ATOM 1283 O O . MET A 1 163 ? 9.797 14.867 -11.719 1 88.25 163 MET A O 1
ATOM 1287 N N . ALA A 1 164 ? 9.477 14.359 -9.609 1 89.5 164 ALA A N 1
ATOM 1288 C CA . ALA A 1 164 ? 9.031 15.711 -9.266 1 89.5 164 ALA A CA 1
ATOM 1289 C C . ALA A 1 164 ? 10.109 16.453 -8.477 1 89.5 164 ALA A C 1
ATOM 1291 O O . ALA A 1 164 ? 10.18 17.688 -8.523 1 89.5 164 ALA A O 1
ATOM 1292 N N . LEU A 1 165 ? 10.93 15.719 -7.734 1 92.94 165 LEU A N 1
ATOM 1293 C CA . LEU A 1 165 ? 11.891 16.359 -6.844 1 92.94 165 LEU A CA 1
ATOM 1294 C C . LEU A 1 165 ? 13.227 16.562 -7.543 1 92.94 165 LEU A C 1
ATOM 1296 O O . LEU A 1 165 ? 13.609 15.773 -8.414 1 92.94 165 LEU A O 1
ATOM 1300 N N . LYS A 1 166 ? 13.977 17.641 -7.137 1 87.31 166 LYS A N 1
ATOM 1301 C CA . LYS A 1 166 ? 15.273 17.984 -7.711 1 87.31 166 LYS A CA 1
ATOM 1302 C C . LYS A 1 166 ? 16.281 16.875 -7.473 1 87.31 166 LYS A C 1
ATOM 1304 O O . LYS A 1 166 ? 17.016 16.484 -8.383 1 87.31 166 LYS A O 1
ATOM 1309 N N . SER A 1 167 ? 16.375 16.484 -6.262 1 90.81 167 SER A N 1
ATOM 1310 C CA . SER A 1 167 ? 17.281 15.406 -5.859 1 90.81 167 SER A CA 1
ATOM 1311 C C . SER A 1 167 ? 16.656 14.555 -4.758 1 90.81 167 SER A C 1
ATOM 1313 O O . SER A 1 167 ? 16.188 15.078 -3.744 1 90.81 167 SER A O 1
ATOM 1315 N N . ILE A 1 168 ? 16.656 13.258 -5.012 1 93.69 168 ILE A N 1
ATOM 1316 C CA . ILE A 1 168 ? 16.156 12.336 -4 1 93.69 168 ILE A CA 1
ATOM 1317 C C . ILE A 1 168 ? 17 11.062 -4 1 93.69 168 ILE A C 1
ATOM 1319 O O . ILE A 1 168 ? 17.406 10.578 -5.059 1 93.69 168 ILE A O 1
ATOM 1323 N N . GLN A 1 169 ? 17.297 10.562 -2.801 1 92.5 169 GLN A N 1
ATOM 1324 C CA . GLN A 1 169 ? 18.109 9.367 -2.637 1 92.5 169 GLN A CA 1
ATOM 1325 C C . GLN A 1 169 ? 17.438 8.375 -1.687 1 92.5 169 GLN A C 1
ATOM 1327 O O . GLN A 1 169 ? 16.859 8.773 -0.677 1 92.5 169 GLN A O 1
ATOM 1332 N N . LEU A 1 170 ? 17.453 7.141 -2.125 1 92.88 170 LEU A N 1
ATOM 1333 C CA . LEU A 1 170 ? 17.016 6.059 -1.251 1 92.88 170 LEU A CA 1
ATOM 1334 C C . LEU A 1 170 ? 18.172 5.539 -0.405 1 92.88 170 LEU A C 1
ATOM 1336 O O . LEU A 1 170 ? 19.219 5.184 -0.938 1 92.88 170 LEU A O 1
ATOM 1340 N N . ALA A 1 171 ? 18.031 5.531 0.919 1 87.31 171 ALA A N 1
ATOM 1341 C CA . ALA A 1 171 ? 19.047 5.059 1.854 1 87.31 171 ALA A CA 1
ATOM 1342 C C . ALA A 1 171 ? 18.5 3.965 2.762 1 87.31 171 ALA A C 1
ATOM 1344 O O . ALA A 1 171 ? 17.516 4.184 3.48 1 87.31 171 ALA A O 1
ATOM 1345 N N . PRO A 1 172 ? 19.094 2.723 2.924 1 80.12 172 PRO A N 1
ATOM 1346 C CA . PRO A 1 172 ? 20.281 2.338 2.154 1 80.12 172 PRO A CA 1
ATOM 1347 C C . PRO A 1 172 ? 19.938 1.929 0.722 1 80.12 172 PRO A C 1
ATOM 1349 O O . PRO A 1 172 ? 18.828 1.492 0.445 1 80.12 172 PRO A O 1
ATOM 1352 N N . SER A 1 173 ? 20.891 2.221 -0.036 1 74.81 173 SER A N 1
ATOM 1353 C CA . SER A 1 173 ? 20.875 1.601 -1.356 1 74.81 173 SER A CA 1
ATOM 1354 C C . SER A 1 173 ? 21.375 0.164 -1.304 1 74.81 173 SER A C 1
ATOM 1356 O O . SER A 1 173 ? 21.797 -0.315 -0.247 1 74.81 173 SER A O 1
ATOM 1358 N N . HIS A 1 174 ? 21.203 -0.679 -2.227 1 64.94 174 HIS A N 1
ATOM 1359 C CA . HIS A 1 174 ? 21.547 -2.098 -2.26 1 64.94 174 HIS A CA 1
ATOM 1360 C C . HIS A 1 174 ? 22.906 -2.354 -1.634 1 64.94 174 HIS A C 1
ATOM 1362 O O . HIS A 1 174 ? 23.125 -3.393 -1.005 1 64.94 174 HIS A O 1
ATOM 1368 N N . VAL A 1 175 ? 23.875 -1.448 -1.616 1 52.34 175 VAL A N 1
ATOM 1369 C CA . VAL A 1 175 ? 25.25 -1.781 -1.274 1 52.34 175 VAL A CA 1
ATOM 1370 C C . VAL A 1 175 ? 25.656 -1.075 0.021 1 52.34 175 VAL A C 1
ATOM 1372 O O . VAL A 1 175 ? 26.672 -1.396 0.621 1 52.34 175 VAL A O 1
ATOM 1375 N N . GLY A 1 176 ? 24.781 -0.297 0.566 1 62.16 176 GLY A N 1
ATOM 1376 C CA . GLY A 1 176 ? 25.328 0.489 1.663 1 62.16 176 GLY A CA 1
ATOM 1377 C C . GLY A 1 176 ? 24.391 0.573 2.855 1 62.16 176 GLY A C 1
ATOM 1378 O O . GLY A 1 176 ? 23.328 -0.059 2.865 1 62.16 176 GLY A O 1
ATOM 1379 N N . SER A 1 177 ? 25.062 1.107 3.947 1 71.56 177 SER A N 1
ATOM 1380 C CA . SER A 1 177 ? 24.297 1.401 5.152 1 71.56 177 SER A CA 1
ATOM 1381 C C . SER A 1 177 ? 23.625 2.77 5.059 1 71.56 177 SER A C 1
ATOM 1383 O O . SER A 1 177 ? 24.141 3.68 4.414 1 71.56 177 SER A O 1
ATOM 1385 N N . ALA A 1 178 ? 22.453 2.867 5.602 1 77.44 178 ALA A N 1
ATOM 1386 C CA . ALA A 1 178 ? 21.719 4.129 5.598 1 77.44 178 ALA A CA 1
ATOM 1387 C C . ALA A 1 178 ? 22.562 5.258 6.191 1 77.44 178 ALA A C 1
ATOM 1389 O O . ALA A 1 178 ? 22.578 6.371 5.668 1 77.44 178 ALA A O 1
ATOM 1390 N N . ILE A 1 179 ? 23.312 4.988 7.211 1 73.81 179 ILE A N 1
ATOM 1391 C CA . ILE A 1 179 ? 24.078 6.016 7.898 1 73.81 179 ILE A CA 1
ATOM 1392 C C . ILE A 1 179 ? 25.188 6.527 6.977 1 73.81 179 ILE A C 1
ATOM 1394 O O . ILE A 1 179 ? 25.438 7.73 6.906 1 73.81 179 ILE A O 1
ATOM 1398 N N . ASP A 1 180 ? 25.859 5.613 6.281 1 68.5 180 ASP A N 1
ATOM 1399 C CA . ASP A 1 180 ? 26.891 6.012 5.32 1 68.5 180 ASP A CA 1
ATOM 1400 C C . ASP A 1 180 ? 26.297 6.906 4.23 1 68.5 180 ASP A C 1
ATOM 1402 O O . ASP A 1 180 ? 26.922 7.898 3.84 1 68.5 180 ASP A O 1
ATOM 1406 N N . GLU A 1 181 ? 25.109 6.672 3.812 1 77.56 181 GLU A N 1
ATOM 1407 C CA . GLU A 1 181 ? 24.5 7.383 2.697 1 77.56 181 GLU A CA 1
ATOM 1408 C C . GLU A 1 181 ? 23.891 8.711 3.154 1 77.56 181 GLU A C 1
ATOM 1410 O O . GLU A 1 181 ? 23.656 9.602 2.342 1 77.56 181 GLU A O 1
ATOM 1415 N N . LEU A 1 182 ? 23.75 8.781 4.457 1 81.69 182 LEU A N 1
ATOM 1416 C CA . LEU A 1 182 ? 23.219 10.016 5.016 1 81.69 182 LEU A CA 1
ATOM 1417 C C . LEU A 1 182 ? 24.344 10.922 5.516 1 81.69 182 LEU A C 1
ATOM 1419 O O . LEU A 1 182 ? 24.078 11.977 6.098 1 81.69 182 LEU A O 1
ATOM 1423 N N . SER A 1 183 ? 25.531 10.547 5.305 1 81.12 183 SER A N 1
ATOM 1424 C CA . SER A 1 183 ? 26.688 11.273 5.828 1 81.12 183 SER A CA 1
ATOM 1425 C C . SER A 1 183 ? 26.719 12.703 5.297 1 81.12 183 SER A C 1
ATOM 1427 O O . SER A 1 183 ? 27.25 13.602 5.961 1 81.12 183 SER A O 1
ATOM 1429 N N . ASP A 1 184 ? 26.109 12.992 4.164 1 82.44 184 ASP A N 1
ATOM 1430 C CA . ASP A 1 184 ? 26.141 14.32 3.57 1 82.44 184 ASP A CA 1
ATOM 1431 C C . ASP A 1 184 ? 24.875 15.102 3.893 1 82.44 184 ASP A C 1
ATOM 1433 O O . ASP A 1 184 ? 24.719 16.25 3.475 1 82.44 184 ASP A O 1
ATOM 1437 N N . ALA A 1 185 ? 23.969 14.492 4.59 1 87.62 185 ALA A N 1
ATOM 1438 C CA . ALA A 1 185 ? 22.734 15.172 4.961 1 87.62 185 ALA A CA 1
ATOM 1439 C C . ALA A 1 185 ? 23.016 16.297 5.953 1 87.62 185 ALA A C 1
ATOM 1441 O O . ALA A 1 185 ? 23.844 16.156 6.844 1 87.62 185 ALA A O 1
ATOM 1442 N N . GLY A 1 186 ? 22.328 17.406 5.809 1 92.25 186 GLY A N 1
ATOM 1443 C CA . GLY A 1 186 ? 22.484 18.562 6.676 1 92.25 186 GLY A CA 1
ATOM 1444 C C . GLY A 1 186 ? 21.391 19.594 6.484 1 92.25 186 GLY A C 1
ATOM 1445 O O . GLY A 1 186 ? 20.312 19.266 5.98 1 92.25 186 GLY A O 1
ATOM 1446 N N . PRO A 1 187 ? 21.797 20.797 6.941 1 95 187 PRO A N 1
ATOM 1447 C CA . PRO A 1 187 ? 20.797 21.859 6.793 1 95 187 PRO A CA 1
ATOM 1448 C C . PRO A 1 187 ? 20.328 22.031 5.352 1 95 187 PRO A C 1
ATOM 1450 O O . PRO A 1 187 ? 21.141 22.031 4.43 1 95 187 PRO A O 1
ATOM 1453 N N . GLY A 1 188 ? 19.062 22.062 5.176 1 96.06 188 GLY A N 1
ATOM 1454 C CA . GLY A 1 188 ? 18.484 22.234 3.848 1 96.06 188 GLY A CA 1
ATOM 1455 C C . GLY A 1 188 ? 18.047 20.922 3.227 1 96.06 188 GLY A C 1
ATOM 1456 O O . GLY A 1 188 ? 17.422 20.906 2.166 1 96.06 188 GLY A O 1
ATOM 1457 N N . ASP A 1 189 ? 18.406 19.844 3.885 1 96.62 189 ASP A N 1
ATOM 1458 C CA . ASP A 1 189 ? 17.984 18.531 3.428 1 96.62 189 ASP A CA 1
ATOM 1459 C C . ASP A 1 189 ? 16.812 18.016 4.254 1 96.62 189 ASP A C 1
ATOM 1461 O O . ASP A 1 189 ? 16.578 18.484 5.375 1 96.62 189 ASP A O 1
ATOM 1465 N N . VAL A 1 190 ? 16.047 17.188 3.658 1 98.06 190 VAL A N 1
ATOM 1466 C CA . VAL A 1 190 ? 14.93 16.531 4.332 1 98.06 190 VAL A CA 1
ATOM 1467 C C . VAL A 1 190 ? 15.125 15.016 4.324 1 98.06 190 VAL A C 1
ATOM 1469 O O . VAL A 1 190 ? 15.539 14.445 3.314 1 98.06 190 VAL A O 1
ATOM 1472 N N . VAL A 1 191 ? 14.938 14.367 5.457 1 97.38 191 VAL A N 1
ATOM 1473 C CA . VAL A 1 191 ? 14.977 12.914 5.57 1 97.38 191 VAL A CA 1
ATOM 1474 C C . VAL A 1 191 ? 13.586 12.383 5.922 1 97.38 191 VAL A C 1
ATOM 1476 O O . VAL A 1 191 ? 13.023 12.742 6.961 1 97.38 191 VAL A O 1
ATOM 1479 N N . LEU A 1 192 ? 13.023 11.625 5.035 1 98.19 192 LEU A N 1
ATOM 1480 C CA . LEU A 1 192 ? 11.797 10.883 5.305 1 98.19 192 LEU A CA 1
ATOM 1481 C C . LEU A 1 192 ? 12.109 9.484 5.816 1 98.19 192 LEU A C 1
ATOM 1483 O O . LEU A 1 192 ? 12.602 8.641 5.066 1 98.19 192 LEU A O 1
ATOM 1487 N N . ALA A 1 193 ? 11.867 9.219 7.059 1 96.62 193 ALA A N 1
ATOM 1488 C CA . ALA A 1 193 ? 12.078 7.91 7.676 1 96.62 193 ALA A CA 1
ATOM 1489 C C . ALA A 1 193 ? 10.75 7.18 7.875 1 96.62 193 ALA A C 1
ATOM 1491 O O . ALA A 1 193 ? 9.812 7.73 8.445 1 96.62 193 ALA A O 1
ATOM 1492 N N . VAL A 1 194 ? 10.664 5.926 7.383 1 96.62 194 VAL A N 1
ATOM 1493 C CA . VAL A 1 194 ? 9.461 5.113 7.484 1 96.62 194 VAL A CA 1
ATOM 1494 C C . VAL A 1 194 ? 9.711 3.92 8.398 1 96.62 194 VAL A C 1
ATOM 1496 O O . VAL A 1 194 ? 10.57 3.078 8.109 1 96.62 194 VAL A O 1
ATOM 1499 N N . THR A 1 195 ? 9.008 3.834 9.477 1 90.19 195 THR A N 1
ATOM 1500 C CA . THR A 1 195 ? 9.188 2.719 10.398 1 90.19 195 THR A CA 1
ATOM 1501 C C . THR A 1 195 ? 7.941 2.525 11.258 1 90.19 195 THR A C 1
ATOM 1503 O O . THR A 1 195 ? 7.277 3.496 11.625 1 90.19 195 THR A O 1
ATOM 1506 N N . PHE A 1 196 ? 7.664 1.285 11.547 1 86.31 196 PHE A N 1
ATOM 1507 C CA . PHE A 1 196 ? 6.512 0.907 12.359 1 86.31 196 PHE A CA 1
ATOM 1508 C C . PHE A 1 196 ? 6.918 -0.079 13.445 1 86.31 196 PHE A C 1
ATOM 1510 O O . PHE A 1 196 ? 8.039 -0.588 13.445 1 86.31 196 PHE A O 1
ATOM 1517 N N . THR A 1 197 ? 6.023 -0.32 14.352 1 76.31 197 THR A N 1
ATOM 1518 C CA . THR A 1 197 ? 6.285 -1.278 15.422 1 76.31 197 THR A CA 1
ATOM 1519 C C . THR A 1 197 ? 6.332 -2.701 14.875 1 76.31 197 THR A C 1
ATOM 1521 O O . THR A 1 197 ? 5.449 -3.111 14.117 1 76.31 197 THR A O 1
ATOM 1524 N N . PRO A 1 198 ? 7.281 -3.543 15.289 1 75.56 198 PRO A N 1
ATOM 1525 C CA . PRO A 1 198 ? 8.492 -3.172 16.031 1 75.56 198 PRO A CA 1
ATOM 1526 C C . PRO A 1 198 ? 9.453 -2.328 15.195 1 75.56 198 PRO A C 1
ATOM 1528 O O . PRO A 1 198 ? 9.742 -2.668 14.047 1 75.56 198 PRO A O 1
ATOM 1531 N N . TYR A 1 199 ? 9.953 -1.328 15.805 1 82.94 199 TYR A N 1
ATOM 1532 C CA . TYR A 1 199 ? 10.695 -0.315 15.07 1 82.94 199 TYR A CA 1
ATOM 1533 C C . TYR A 1 199 ? 12.094 -0.814 14.703 1 82.94 199 TYR A C 1
ATOM 1535 O O . TYR A 1 199 ? 12.773 -1.424 15.531 1 82.94 199 TYR A O 1
ATOM 1543 N N . SER A 1 200 ? 12.469 -0.557 13.469 1 86 200 SER A N 1
ATOM 1544 C CA . SER A 1 200 ? 13.812 -0.908 13.023 1 86 200 SER A CA 1
ATOM 1545 C C . SER A 1 200 ? 14.859 -0.023 13.688 1 86 200 SER A C 1
ATOM 1547 O O . SER A 1 200 ? 14.812 1.203 13.562 1 86 200 SER A O 1
ATOM 1549 N N . ARG A 1 201 ? 15.773 -0.632 14.359 1 85.12 201 ARG A N 1
ATOM 1550 C CA . ARG A 1 201 ? 16.859 0.097 15 1 85.12 201 ARG A CA 1
ATOM 1551 C C . ARG A 1 201 ? 17.625 0.941 13.992 1 85.12 201 ARG A C 1
ATOM 1553 O O . ARG A 1 201 ? 17.906 2.115 14.242 1 85.12 201 ARG A O 1
ATOM 1560 N N . GLU A 1 202 ? 17.891 0.371 12.859 1 87.75 202 GLU A N 1
ATOM 1561 C CA . GLU A 1 202 ? 18.688 1.033 11.828 1 87.75 202 GLU A CA 1
ATOM 1562 C C . GLU A 1 202 ? 18 2.299 11.336 1 87.75 202 GLU A C 1
ATOM 1564 O O . GLU A 1 202 ? 18.656 3.322 11.117 1 87.75 202 GLU A O 1
ATOM 1569 N N . THR A 1 203 ? 16.688 2.209 11.156 1 91.56 203 THR A N 1
ATOM 1570 C CA . THR A 1 203 ? 15.945 3.371 10.68 1 91.56 203 THR A CA 1
ATOM 1571 C C . THR A 1 203 ? 15.969 4.492 11.711 1 91.56 203 THR A C 1
ATOM 1573 O O . THR A 1 203 ? 16.172 5.656 11.367 1 91.56 203 THR A O 1
ATOM 1576 N N . ILE A 1 204 ? 15.828 4.09 12.938 1 88.56 204 ILE A N 1
ATOM 1577 C CA . ILE A 1 204 ? 15.82 5.066 14.016 1 88.56 204 ILE A CA 1
ATOM 1578 C C . ILE A 1 204 ? 17.188 5.719 14.141 1 88.56 204 ILE A C 1
ATOM 1580 O O . ILE A 1 204 ? 17.297 6.945 14.219 1 88.56 204 ILE A O 1
ATOM 1584 N N . GLU A 1 205 ? 18.188 4.918 14.133 1 89.56 205 GLU A N 1
ATOM 1585 C CA . GLU A 1 205 ? 19.547 5.426 14.242 1 89.56 205 GLU A CA 1
ATOM 1586 C C . GLU A 1 205 ? 19.891 6.348 13.07 1 89.56 205 GLU A C 1
ATOM 1588 O O . GLU A 1 205 ? 20.547 7.375 13.258 1 89.56 205 GLU A O 1
ATOM 1593 N N . ALA A 1 206 ? 19.469 5.984 11.914 1 91.31 206 ALA A N 1
ATOM 1594 C CA . ALA A 1 206 ? 19.703 6.812 10.734 1 91.31 206 ALA A CA 1
ATOM 1595 C C . ALA A 1 206 ? 19 8.164 10.867 1 91.31 206 ALA A C 1
ATOM 1597 O O . ALA A 1 206 ? 19.578 9.203 10.531 1 91.31 206 ALA A O 1
ATOM 1598 N N . ALA A 1 207 ? 17.812 8.148 11.344 1 92.56 207 ALA A N 1
ATOM 1599 C CA . ALA A 1 207 ? 17.062 9.383 11.539 1 92.56 207 ALA A CA 1
ATOM 1600 C C . ALA A 1 207 ? 17.719 10.281 12.578 1 92.56 207 ALA A C 1
ATOM 1602 O O . ALA A 1 207 ? 17.828 11.492 12.391 1 92.56 207 ALA A O 1
ATOM 1603 N N . MET A 1 208 ? 18.188 9.656 13.641 1 90.88 208 MET A N 1
ATOM 1604 C CA . MET A 1 208 ? 18.859 10.398 14.695 1 90.88 208 MET A CA 1
ATOM 1605 C C . MET A 1 208 ? 20.141 11.039 14.172 1 90.88 208 MET A C 1
ATOM 1607 O O . MET A 1 208 ? 20.438 12.195 14.469 1 90.88 208 MET A O 1
ATOM 1611 N N . PHE A 1 209 ? 20.859 10.32 13.453 1 93 209 PHE A N 1
ATOM 1612 C CA . PHE A 1 209 ? 22.109 10.805 12.859 1 93 209 PHE A CA 1
ATOM 1613 C C . PHE A 1 209 ? 21.828 11.992 11.938 1 93 209 PHE A C 1
ATOM 1615 O O . PHE A 1 209 ? 22.5 13.031 12.039 1 93 209 PHE A O 1
ATOM 1622 N N . ALA A 1 210 ? 20.812 11.883 11.094 1 93.81 210 ALA A N 1
ATOM 1623 C CA . ALA A 1 210 ? 20.469 12.953 10.156 1 93.81 210 ALA A CA 1
ATOM 1624 C C . ALA A 1 210 ? 20.062 14.219 10.898 1 93.81 210 ALA A C 1
ATOM 1626 O O . ALA A 1 210 ? 20.453 15.328 10.516 1 93.81 210 ALA A O 1
ATOM 1627 N N . LYS A 1 211 ? 19.312 14.047 11.891 1 94.12 211 LYS A N 1
ATOM 1628 C CA . LYS A 1 211 ? 18.891 15.188 12.688 1 94.12 211 LYS A CA 1
ATOM 1629 C C . LYS A 1 211 ? 20.078 15.875 13.352 1 94.12 211 LYS A C 1
ATOM 1631 O O . LYS A 1 211 ? 20.141 17.109 13.398 1 94.12 211 LYS A O 1
ATOM 1636 N N . SER A 1 212 ? 21 15.047 13.891 1 93.81 212 SER A N 1
ATOM 1637 C CA . SER A 1 212 ? 22.188 15.586 14.539 1 93.81 212 SER A CA 1
ATOM 1638 C C . SER A 1 212 ? 23.031 16.391 13.555 1 93.81 212 SER A C 1
ATOM 1640 O O . SER A 1 212 ? 23.797 17.266 13.953 1 93.81 212 SER A O 1
ATOM 1642 N N . ARG A 1 213 ? 22.828 16.141 12.312 1 94.62 213 ARG A N 1
ATOM 1643 C CA . ARG A 1 213 ? 23.562 16.844 11.266 1 94.62 213 ARG A CA 1
ATOM 1644 C C . ARG A 1 213 ? 22.812 18.062 10.781 1 94.62 213 ARG A C 1
ATOM 1646 O O . ARG A 1 213 ? 23.266 18.781 9.891 1 94.62 213 ARG A O 1
ATOM 1653 N N . GLY A 1 214 ? 21.562 18.219 11.297 1 96.19 214 GLY A N 1
ATOM 1654 C CA . GLY A 1 214 ? 20.812 19.438 11.016 1 96.19 214 GLY A CA 1
ATOM 1655 C C . GLY A 1 214 ? 19.75 19.25 9.953 1 96.19 214 GLY A C 1
ATOM 1656 O O . GLY A 1 214 ? 19.078 20.219 9.57 1 96.19 214 GLY A O 1
ATOM 1657 N N . ALA A 1 215 ? 19.562 18.062 9.438 1 96.62 215 ALA A N 1
ATOM 1658 C CA . ALA A 1 215 ? 18.516 17.812 8.453 1 96.62 215 ALA A CA 1
ATOM 1659 C C . ALA A 1 215 ? 17.141 17.844 9.102 1 96.62 215 ALA A C 1
ATOM 1661 O O . ALA A 1 215 ? 17 17.578 10.305 1 96.62 215 ALA A O 1
ATOM 1662 N N . THR A 1 216 ? 16.141 18.219 8.328 1 98 216 THR A N 1
ATOM 1663 C CA . THR A 1 216 ? 14.758 18.094 8.773 1 98 216 THR A CA 1
ATOM 1664 C C . THR A 1 216 ? 14.297 16.641 8.672 1 98 216 THR A C 1
ATOM 1666 O O . THR A 1 216 ? 14.383 16.031 7.602 1 98 216 THR A O 1
ATOM 1669 N N . VAL A 1 217 ? 13.844 16.109 9.773 1 97.31 217 VAL A N 1
ATOM 1670 C CA . VAL A 1 217 ? 13.453 14.711 9.797 1 97.31 217 VAL A CA 1
ATOM 1671 C C . VAL A 1 217 ? 11.93 14.594 9.859 1 97.31 217 VAL A C 1
ATOM 1673 O O . VAL A 1 217 ? 11.297 15.125 10.781 1 97.31 217 VAL A O 1
ATOM 1676 N N . VAL A 1 218 ? 11.359 13.938 8.891 1 98 218 VAL A N 1
ATOM 1677 C CA . VAL A 1 218 ? 9.938 13.602 8.828 1 98 218 VAL A CA 1
ATOM 1678 C C . VAL A 1 218 ? 9.75 12.102 9.023 1 98 218 VAL A C 1
ATOM 1680 O O . VAL A 1 218 ? 10.344 11.297 8.312 1 98 218 VAL A O 1
ATOM 1683 N N . PHE A 1 219 ? 8.906 11.719 9.977 1 95.94 219 PHE A N 1
ATOM 1684 C CA . PHE A 1 219 ? 8.602 10.312 10.211 1 95.94 219 PHE A CA 1
ATOM 1685 C C . PHE A 1 219 ? 7.25 9.945 9.609 1 95.94 219 PHE A C 1
ATOM 1687 O O . PHE A 1 219 ? 6.285 10.703 9.742 1 95.94 219 PHE A O 1
ATOM 1694 N N . VAL A 1 220 ? 7.168 8.867 8.922 1 96.88 220 VAL A N 1
ATOM 1695 C CA . VAL A 1 220 ? 5.941 8.109 8.719 1 96.88 220 VAL A CA 1
ATOM 1696 C C . VAL A 1 220 ? 5.926 6.895 9.641 1 96.88 220 VAL A C 1
ATOM 1698 O O . VAL A 1 220 ? 6.719 5.965 9.469 1 96.88 220 VAL A O 1
ATOM 1701 N N . THR A 1 221 ? 5.062 6.918 10.578 1 91.06 221 THR A N 1
ATOM 1702 C CA . THR A 1 221 ? 5.152 5.934 11.648 1 91.06 221 THR A CA 1
ATOM 1703 C C . THR A 1 221 ? 3.783 5.703 12.289 1 91.06 221 THR A C 1
ATOM 1705 O O . THR A 1 221 ? 2.799 6.336 11.906 1 91.06 221 THR A O 1
ATOM 1708 N N . ASP A 1 222 ? 3.723 4.672 13.148 1 81.88 222 ASP A N 1
ATOM 1709 C CA . ASP A 1 222 ? 2.436 4.289 13.719 1 81.88 222 ASP A CA 1
ATOM 1710 C C . ASP A 1 222 ? 2.271 4.848 15.133 1 81.88 222 ASP A C 1
ATOM 1712 O O . ASP A 1 222 ? 1.261 4.598 15.789 1 81.88 222 ASP A O 1
ATOM 1716 N N . SER A 1 223 ? 3.324 5.59 15.578 1 76.44 223 SER A N 1
ATOM 1717 C CA . SER A 1 223 ? 3.26 6.168 16.906 1 76.44 223 SER A CA 1
ATOM 1718 C C . SER A 1 223 ? 3.988 7.504 16.969 1 76.44 223 SER A C 1
ATOM 1720 O O . SER A 1 223 ? 4.945 7.73 16.234 1 76.44 223 SER A O 1
ATOM 1722 N N . GLU A 1 224 ? 3.482 8.359 17.906 1 75.06 224 GLU A N 1
ATOM 1723 C CA . GLU A 1 224 ? 4.156 9.633 18.141 1 75.06 224 GLU A CA 1
ATOM 1724 C C . GLU A 1 224 ? 5.477 9.438 18.875 1 75.06 224 GLU A C 1
ATOM 1726 O O . GLU A 1 224 ? 6.383 10.266 18.766 1 75.06 224 GLU A O 1
ATOM 1731 N N . VAL A 1 225 ? 5.473 8.383 19.641 1 70.44 225 VAL A N 1
ATOM 1732 C CA . VAL A 1 225 ? 6.672 8.117 20.422 1 70.44 225 VAL A CA 1
ATOM 1733 C C . VAL A 1 225 ? 7.383 6.879 19.875 1 70.44 225 VAL A C 1
ATOM 1735 O O . VAL A 1 225 ? 7.004 5.746 20.188 1 70.44 225 VAL A O 1
ATOM 1738 N N . VAL A 1 226 ? 8.273 7.004 19.031 1 71.62 226 VAL A N 1
ATOM 1739 C CA . VAL A 1 226 ? 9 5.914 18.391 1 71.62 226 VAL A CA 1
ATOM 1740 C C . VAL A 1 226 ? 10.219 5.547 19.219 1 71.62 226 VAL A C 1
ATOM 1742 O O . VAL A 1 226 ? 10.523 4.363 19.406 1 71.62 226 VAL A O 1
ATOM 1745 N N . ALA A 1 227 ? 10.977 6.422 19.672 1 70.44 227 ALA A N 1
ATOM 1746 C CA . ALA A 1 227 ? 12.148 6.277 20.531 1 70.44 227 ALA A CA 1
ATOM 1747 C C . ALA A 1 227 ? 12.156 7.332 21.641 1 70.44 227 ALA A C 1
ATOM 1749 O O . ALA A 1 227 ? 11.797 8.484 21.406 1 70.44 227 ALA A O 1
ATOM 1750 N N . PRO A 1 228 ? 12.609 6.711 22.734 1 65 228 PRO A N 1
ATOM 1751 C CA . PRO A 1 228 ? 12.68 7.695 23.828 1 65 228 PRO A CA 1
ATOM 1752 C C . PRO A 1 228 ? 13.648 8.836 23.516 1 65 228 PRO A C 1
ATOM 1754 O O . PRO A 1 228 ? 14.695 8.617 22.906 1 65 228 PRO A O 1
ATOM 1757 N N . HIS A 1 229 ? 13.281 10.016 23.672 1 70.44 229 HIS A N 1
ATOM 1758 C CA . HIS A 1 229 ? 14.117 11.211 23.641 1 70.44 229 HIS A CA 1
ATOM 1759 C C . HIS A 1 229 ? 14.352 11.672 22.203 1 70.44 229 HIS A C 1
ATOM 1761 O O . HIS A 1 229 ? 15.258 12.469 21.953 1 70.44 229 HIS A O 1
ATOM 1767 N N . PHE A 1 230 ? 13.828 10.898 21.297 1 81.94 230 PHE A N 1
ATOM 1768 C CA . PHE A 1 230 ? 13.945 11.383 19.922 1 81.94 230 PHE A CA 1
ATOM 1769 C C . PHE A 1 230 ? 12.609 11.891 19.422 1 81.94 230 PHE A C 1
ATOM 1771 O O . PHE A 1 230 ? 11.602 11.188 19.5 1 81.94 230 PHE A O 1
ATOM 1778 N N . LYS A 1 231 ? 12.664 13.078 18.984 1 85.69 231 LYS A N 1
ATOM 1779 C CA . LYS A 1 231 ? 11.477 13.68 18.391 1 85.69 231 LYS A CA 1
ATOM 1780 C C . LYS A 1 231 ? 11.758 14.164 16.969 1 85.69 231 LYS A C 1
ATOM 1782 O O . LYS A 1 231 ? 12.602 15.039 16.766 1 85.69 231 LYS A O 1
ATOM 1787 N N . PRO A 1 232 ? 11.078 13.562 16.016 1 93.06 232 PRO A N 1
ATOM 1788 C CA . PRO A 1 232 ? 11.227 14.094 14.656 1 93.06 232 PRO A CA 1
ATOM 1789 C C . PRO A 1 232 ? 10.648 15.5 14.5 1 93.06 232 PRO A C 1
ATOM 1791 O O . PRO A 1 232 ? 9.938 15.977 15.391 1 93.06 232 PRO A O 1
ATOM 1794 N N . ASP A 1 233 ? 10.977 16.203 13.438 1 96.31 233 ASP A N 1
ATOM 1795 C CA . ASP A 1 233 ? 10.438 17.547 13.18 1 96.31 233 ASP A CA 1
ATOM 1796 C C . ASP A 1 233 ? 8.953 17.469 12.828 1 96.31 233 ASP A C 1
ATOM 1798 O O . ASP A 1 233 ? 8.172 18.344 13.211 1 96.31 233 ASP A O 1
ATOM 1802 N N . ILE A 1 234 ? 8.57 16.484 12.086 1 96.69 234 ILE A N 1
ATOM 1803 C CA . ILE A 1 234 ? 7.184 16.234 11.719 1 96.69 234 ILE A CA 1
ATOM 1804 C C . ILE A 1 234 ? 6.902 14.734 11.711 1 96.69 234 ILE A C 1
ATOM 1806 O O . ILE A 1 234 ? 7.746 13.945 11.281 1 96.69 234 ILE A O 1
ATOM 1810 N N . SER A 1 235 ? 5.754 14.336 12.242 1 94.31 235 SER A N 1
ATOM 1811 C CA . SER A 1 235 ? 5.316 12.945 12.172 1 94.31 235 SER A CA 1
ATOM 1812 C C . SER A 1 235 ? 4.008 12.812 11.398 1 94.31 235 SER A C 1
ATOM 1814 O O . SER A 1 235 ? 3.029 13.5 11.695 1 94.31 235 SER A O 1
ATOM 1816 N N . LEU A 1 236 ? 4.043 12.031 10.383 1 96.38 236 LEU A N 1
ATOM 1817 C CA . LEU A 1 236 ? 2.82 11.57 9.727 1 96.38 236 LEU A CA 1
ATOM 1818 C C . LEU A 1 236 ? 2.381 10.219 10.281 1 96.38 236 LEU A C 1
ATOM 1820 O O . LEU A 1 236 ? 2.982 9.195 9.961 1 96.38 236 LEU A O 1
ATOM 1824 N N . LEU A 1 237 ? 1.337 10.25 11.078 1 90.31 237 LEU A N 1
ATOM 1825 C CA . LEU A 1 237 ? 0.921 9.055 11.805 1 90.31 237 LEU A CA 1
ATOM 1826 C C . LEU A 1 237 ? -0.017 8.203 10.961 1 90.31 237 LEU A C 1
ATOM 1828 O O . LEU A 1 237 ? -0.96 8.719 10.359 1 90.31 237 LEU A O 1
ATOM 1832 N N . VAL A 1 238 ? 0.341 6.914 10.93 1 91.19 238 VAL A N 1
ATOM 1833 C CA . VAL A 1 238 ? -0.503 5.957 10.219 1 91.19 238 VAL A CA 1
ATOM 1834 C C . VAL A 1 238 ? -0.906 4.828 11.164 1 91.19 238 VAL A C 1
ATOM 1836 O O . VAL A 1 238 ? -0.332 4.68 12.25 1 91.19 238 VAL A O 1
ATOM 1839 N N . SER A 1 239 ? -1.934 4.137 10.758 1 80.94 239 SER A N 1
ATOM 1840 C CA . SER A 1 239 ? -2.35 2.943 11.484 1 80.94 239 SER A CA 1
ATOM 1841 C C . SER A 1 239 ? -1.763 1.683 10.852 1 80.94 239 SER A C 1
ATOM 1843 O O . SER A 1 239 ? -1.75 1.542 9.633 1 80.94 239 SER A O 1
ATOM 1845 N N . THR A 1 240 ? -1.096 0.84 11.648 1 74.06 240 THR A N 1
ATOM 1846 C CA . THR A 1 240 ? -0.57 -0.425 11.148 1 74.06 240 THR A CA 1
ATOM 1847 C C . THR A 1 240 ? -1.218 -1.604 11.867 1 74.06 240 THR A C 1
ATOM 1849 O O . THR A 1 240 ? -0.774 -2.744 11.727 1 74.06 240 THR A O 1
ATOM 1852 N N . ASN A 1 241 ? -2.24 -1.3 12.594 1 58.41 241 ASN A N 1
ATOM 1853 C CA . ASN A 1 241 ? -2.922 -2.344 13.352 1 58.41 241 ASN A CA 1
ATOM 1854 C C . ASN A 1 241 ? -3.455 -3.443 12.438 1 58.41 241 ASN A C 1
ATOM 1856 O O . ASN A 1 241 ? -4.086 -3.156 11.414 1 58.41 241 ASN A O 1
ATOM 1860 N N . SER A 1 242 ? -2.93 -4.582 12.734 1 60.66 242 SER A N 1
ATOM 1861 C CA . SER A 1 242 ? -3.326 -5.707 11.891 1 60.66 242 SER A CA 1
ATOM 1862 C C . SER A 1 242 ? -3.869 -6.859 12.727 1 60.66 242 SER A C 1
ATOM 1864 O O . SER A 1 242 ? -3.504 -7.012 13.891 1 60.66 242 SER A O 1
ATOM 1866 N N . THR A 1 243 ? -4.832 -7.422 12.281 1 47.06 243 THR A N 1
ATOM 1867 C CA . THR A 1 243 ? -5.344 -8.656 12.867 1 47.06 243 THR A CA 1
ATOM 1868 C C . THR A 1 243 ? -4.438 -9.836 12.523 1 47.06 243 THR A C 1
ATOM 1870 O O . THR A 1 243 ? -4.668 -10.953 12.984 1 47.06 243 THR A O 1
ATOM 1873 N N . HIS A 1 244 ? -3.406 -9.453 11.844 1 57.12 244 HIS A N 1
ATOM 1874 C CA . HIS A 1 244 ? -2.547 -10.539 11.383 1 57.12 244 HIS A CA 1
ATOM 1875 C C . HIS A 1 244 ? -1.16 -10.453 12.016 1 57.12 244 HIS A C 1
ATOM 1877 O O . HIS A 1 244 ? -0.9 -9.562 12.828 1 57.12 244 HIS A O 1
ATOM 1883 N N . HIS A 1 245 ? -0.429 -11.422 11.812 1 56.22 245 HIS A N 1
ATOM 1884 C CA . HIS A 1 245 ? 0.905 -11.586 12.375 1 56.22 245 HIS A CA 1
ATOM 1885 C C . HIS A 1 245 ? 1.874 -10.555 11.812 1 56.22 245 HIS A C 1
ATOM 1887 O O . HIS A 1 245 ? 3.041 -10.508 12.211 1 56.22 245 HIS A O 1
ATOM 1893 N N . PHE A 1 246 ? 1.354 -9.812 10.953 1 67.62 246 PHE A N 1
ATOM 1894 C CA . PHE A 1 246 ? 2.24 -8.812 10.367 1 67.62 246 PHE A CA 1
ATOM 1895 C C . PHE A 1 246 ? 1.529 -7.473 10.234 1 67.62 246 PHE A C 1
ATOM 1897 O O . PHE A 1 246 ? 0.298 -7.418 10.203 1 67.62 246 PHE A O 1
ATOM 1904 N N . ALA A 1 247 ? 2.334 -6.414 10.219 1 69.06 247 ALA A N 1
ATOM 1905 C CA . ALA A 1 247 ? 1.789 -5.066 10.086 1 69.06 247 ALA A CA 1
ATOM 1906 C C . ALA A 1 247 ? 1.172 -4.855 8.703 1 69.06 247 ALA A C 1
ATOM 1908 O O . ALA A 1 247 ? 1.697 -5.344 7.703 1 69.06 247 ALA A O 1
ATOM 1909 N N . CYS A 1 248 ? 0.068 -4.203 8.672 1 80.94 248 CYS A N 1
ATOM 1910 C CA . CYS A 1 248 ? -0.562 -3.809 7.414 1 80.94 248 CYS A CA 1
ATOM 1911 C C . CYS A 1 248 ? -0.016 -2.473 6.926 1 80.94 248 CYS A C 1
ATOM 1913 O O . CYS A 1 248 ? -0.172 -1.451 7.598 1 80.94 248 CYS A O 1
ATOM 1915 N N . ASN A 1 249 ? 0.577 -2.475 5.77 1 91.06 249 ASN A N 1
ATOM 1916 C CA . ASN A 1 249 ? 1.27 -1.296 5.258 1 91.06 249 ASN A CA 1
ATOM 1917 C C . ASN A 1 249 ? 0.406 -0.524 4.266 1 91.06 249 ASN A C 1
ATOM 1919 O O . ASN A 1 249 ? 0.817 0.521 3.76 1 91.06 249 ASN A O 1
ATOM 1923 N N . SER A 1 250 ? -0.806 -0.961 4.055 1 92.81 250 SER A N 1
ATOM 1924 C CA . SER A 1 250 ? -1.646 -0.321 3.047 1 92.81 250 SER A CA 1
ATOM 1925 C C . SER A 1 250 ? -2.01 1.103 3.455 1 92.81 250 SER A C 1
ATOM 1927 O O . SER A 1 250 ? -2.117 1.989 2.604 1 92.81 250 SER A O 1
ATOM 1929 N N . GLY A 1 251 ? -2.232 1.303 4.719 1 92.75 251 GLY A N 1
ATOM 1930 C CA . GLY A 1 251 ? -2.494 2.652 5.191 1 92.75 251 GLY A CA 1
ATOM 1931 C C . GLY A 1 251 ? -1.329 3.598 4.969 1 92.75 251 GLY A C 1
ATOM 1932 O O . GLY A 1 251 ? -1.521 4.738 4.547 1 92.75 251 GLY A O 1
ATOM 1933 N N . ALA A 1 252 ? -0.135 3.1 5.312 1 95.75 252 ALA A N 1
ATOM 1934 C CA . ALA A 1 252 ? 1.071 3.895 5.098 1 95.75 252 ALA A CA 1
ATOM 1935 C C . ALA A 1 252 ? 1.267 4.203 3.617 1 95.75 252 ALA A C 1
ATOM 1937 O O . ALA A 1 252 ? 1.649 5.32 3.254 1 95.75 252 ALA A O 1
ATOM 1938 N N . MET A 1 253 ? 1.017 3.223 2.785 1 95.69 253 MET A N 1
ATOM 1939 C CA . MET A 1 253 ? 1.098 3.428 1.342 1 95.69 253 MET A CA 1
ATOM 1940 C C . MET A 1 253 ? 0.142 4.527 0.895 1 95.69 253 MET A C 1
ATOM 1942 O O . MET A 1 253 ? 0.52 5.406 0.116 1 95.69 253 MET A O 1
ATOM 1946 N N . ALA A 1 254 ? -1.03 4.5 1.359 1 93.94 254 ALA A N 1
ATOM 1947 C CA . ALA A 1 254 ? -2.035 5.5 1.009 1 93.94 254 ALA A CA 1
ATOM 1948 C C . ALA A 1 254 ? -1.578 6.902 1.404 1 93.94 254 ALA A C 1
ATOM 1950 O O . ALA A 1 254 ? -1.708 7.848 0.624 1 93.94 254 ALA A O 1
ATOM 1951 N N . VAL A 1 255 ? -1.068 7.043 2.557 1 96 255 VAL A N 1
ATOM 1952 C CA . VAL A 1 255 ? -0.624 8.344 3.053 1 96 255 VAL A CA 1
ATOM 1953 C C . VAL A 1 255 ? 0.541 8.852 2.205 1 96 255 VAL A C 1
ATOM 1955 O O . VAL A 1 255 ? 0.588 10.031 1.846 1 96 255 VAL A O 1
ATOM 1958 N N . LEU A 1 256 ? 1.486 7.957 1.902 1 97.06 256 LEU A N 1
ATOM 1959 C CA . LEU A 1 256 ? 2.613 8.336 1.057 1 97.06 256 LEU A CA 1
ATOM 1960 C C . LEU A 1 256 ? 2.135 8.781 -0.32 1 97.06 256 LEU A C 1
ATOM 1962 O O . LEU A 1 256 ? 2.699 9.711 -0.906 1 97.06 256 LEU A O 1
ATOM 1966 N N . GLU A 1 257 ? 1.098 8.156 -0.809 1 93.88 257 GLU A N 1
ATOM 1967 C CA . GLU A 1 257 ? 0.562 8.523 -2.115 1 93.88 257 GLU A CA 1
ATOM 1968 C C . GLU A 1 257 ? -0.12 9.883 -2.068 1 93.88 257 GLU A C 1
ATOM 1970 O O . GLU A 1 257 ? -0.062 10.648 -3.035 1 93.88 257 GLU A O 1
ATOM 1975 N N . ILE A 1 258 ? -0.763 10.195 -0.989 1 93.56 258 ILE A N 1
ATOM 1976 C CA . ILE A 1 258 ? -1.336 11.523 -0.831 1 93.56 258 ILE A CA 1
ATOM 1977 C C . ILE A 1 258 ? -0.22 12.562 -0.793 1 93.56 258 ILE A C 1
ATOM 1979 O O . ILE A 1 258 ? -0.34 13.633 -1.396 1 93.56 258 ILE A O 1
ATOM 1983 N N . LEU A 1 259 ? 0.839 12.273 -0.042 1 96.12 259 LEU A N 1
ATOM 1984 C CA . LEU A 1 259 ? 1.982 13.18 0.006 1 96.12 259 LEU A CA 1
ATOM 1985 C C . LEU A 1 259 ? 2.559 13.406 -1.388 1 96.12 259 LEU A C 1
ATOM 1987 O O . LEU A 1 259 ? 2.9 14.531 -1.75 1 96.12 259 LEU A O 1
ATOM 1991 N N . LEU A 1 260 ? 2.656 12.336 -2.156 1 94.31 260 LEU A N 1
ATOM 1992 C CA . LEU A 1 260 ? 3.121 12.438 -3.535 1 94.31 260 LEU A CA 1
ATOM 1993 C C . LEU A 1 260 ? 2.207 13.352 -4.348 1 94.31 260 LEU A C 1
ATOM 1995 O O . LEU A 1 260 ? 2.686 14.195 -5.105 1 94.31 260 LEU A O 1
ATOM 1999 N N . ALA A 1 261 ? 0.91 13.148 -4.188 1 89.06 261 ALA A N 1
ATOM 2000 C CA . ALA A 1 261 ? -0.049 13.992 -4.898 1 89.06 261 ALA A CA 1
ATOM 2001 C C . ALA A 1 261 ? 0.16 15.469 -4.555 1 89.06 261 ALA A C 1
ATOM 2003 O O . ALA A 1 261 ? 0.106 16.328 -5.434 1 89.06 261 ALA A O 1
ATOM 2004 N N . MET A 1 262 ? 0.404 15.711 -3.312 1 91.56 262 MET A N 1
ATOM 2005 C CA . MET A 1 262 ? 0.623 17.078 -2.852 1 91.56 262 MET A CA 1
ATOM 2006 C C . MET A 1 262 ? 1.925 17.641 -3.412 1 91.56 262 MET A C 1
ATOM 2008 O O . MET A 1 262 ? 1.998 18.828 -3.76 1 91.56 262 MET A O 1
ATOM 2012 N N . ILE A 1 263 ? 2.982 16.891 -3.492 1 93.56 263 ILE A N 1
ATOM 2013 C CA . ILE A 1 263 ? 4.262 17.297 -4.062 1 93.56 263 ILE A CA 1
ATOM 2014 C C . ILE A 1 263 ? 4.078 17.656 -5.539 1 93.56 263 ILE A C 1
ATOM 2016 O O . ILE A 1 263 ? 4.551 18.688 -5.996 1 93.56 263 ILE A O 1
ATOM 2020 N N . PHE A 1 264 ? 3.352 16.812 -6.238 1 87.19 264 PHE A N 1
ATOM 2021 C CA . PHE A 1 264 ? 3.129 17.031 -7.664 1 87.19 264 PHE A CA 1
ATOM 2022 C C . PHE A 1 264 ? 2.285 18.281 -7.891 1 87.19 264 PHE A C 1
ATOM 2024 O O . PHE A 1 264 ? 2.506 19.016 -8.852 1 87.19 264 PHE A O 1
ATOM 2031 N N . GLN A 1 265 ? 1.397 18.531 -7.012 1 83.25 265 GLN A N 1
ATOM 2032 C CA . GLN A 1 265 ? 0.533 19.703 -7.121 1 83.25 265 GLN A CA 1
ATOM 2033 C C . GLN A 1 265 ? 1.292 20.969 -6.777 1 83.25 265 GLN A C 1
ATOM 2035 O O . GLN A 1 265 ? 1.047 22.031 -7.367 1 83.25 265 GLN A O 1
ATOM 2040 N N . GLY A 1 266 ? 2.117 20.859 -5.824 1 86.62 266 GLY A N 1
ATOM 2041 C CA . GLY A 1 266 ? 2.838 22.031 -5.336 1 86.62 266 GLY A CA 1
ATOM 2042 C C . GLY A 1 266 ? 4.023 22.406 -6.207 1 86.62 266 GLY A C 1
ATOM 2043 O O . GLY A 1 266 ? 4.633 23.469 -6.016 1 86.62 266 GLY A O 1
ATOM 2044 N N . GLY A 1 267 ? 4.312 21.547 -7.145 1 84.56 267 GLY A N 1
ATOM 2045 C CA . GLY A 1 267 ? 5.461 21.812 -8 1 84.56 267 GLY A CA 1
ATOM 2046 C C . GLY A 1 267 ? 5.23 22.938 -8.977 1 84.56 267 GLY A C 1
ATOM 2047 O O . GLY A 1 267 ? 4.098 23.203 -9.383 1 84.56 267 GLY A O 1
ATOM 2048 N N . ASP A 1 268 ? 6.27 23.594 -9.273 1 84.94 268 ASP A N 1
ATOM 2049 C CA . ASP A 1 268 ? 6.215 24.688 -10.234 1 84.94 268 ASP A CA 1
ATOM 2050 C C . ASP A 1 268 ? 6.465 24.188 -11.656 1 84.94 268 ASP A C 1
ATOM 2052 O O . ASP A 1 268 ? 6.328 22.984 -11.93 1 84.94 268 ASP A O 1
ATOM 2056 N N . GLN A 1 269 ? 6.699 25.094 -12.555 1 81.5 269 GLN A N 1
ATOM 2057 C CA . GLN A 1 269 ? 6.922 24.766 -13.961 1 81.5 269 GLN A CA 1
ATOM 2058 C C . GLN A 1 269 ? 8.133 23.859 -14.125 1 81.5 269 GLN A C 1
ATOM 2060 O O . GLN A 1 269 ? 8.141 22.984 -15 1 81.5 269 GLN A O 1
ATOM 2065 N N . THR A 1 270 ? 9.07 24.062 -13.328 1 81.88 270 THR A N 1
ATOM 2066 C CA . THR A 1 270 ? 10.258 23.219 -13.391 1 81.88 270 THR A CA 1
ATOM 2067 C C . THR A 1 270 ? 9.922 21.766 -13.047 1 81.88 270 THR A C 1
ATOM 2069 O O . THR A 1 270 ? 10.438 20.844 -13.68 1 81.88 270 THR A O 1
ATOM 2072 N N . THR A 1 271 ? 9.039 21.609 -12.109 1 84.31 271 THR A N 1
ATOM 2073 C CA . THR A 1 271 ? 8.594 20.266 -11.711 1 84.31 271 THR A CA 1
ATOM 2074 C C . THR A 1 271 ? 7.836 19.594 -12.852 1 84.31 271 THR A C 1
ATOM 2076 O O . THR A 1 271 ? 8.047 18.406 -13.125 1 84.31 271 THR A O 1
ATOM 2079 N N . GLU A 1 272 ? 7.031 20.344 -13.508 1 80.38 272 GLU A N 1
ATOM 2080 C CA . GLU A 1 272 ? 6.27 19.797 -14.633 1 80.38 272 GLU A CA 1
ATOM 2081 C C . GLU A 1 272 ? 7.188 19.344 -15.766 1 80.38 272 GLU A C 1
ATOM 2083 O O . GLU A 1 272 ? 6.949 18.312 -16.391 1 80.38 272 GLU A O 1
ATOM 2088 N N . THR A 1 273 ? 8.141 20.172 -15.992 1 83.75 273 THR A N 1
ATOM 2089 C CA . THR A 1 273 ? 9.117 19.844 -17.031 1 83.75 273 THR A CA 1
ATOM 2090 C C . THR A 1 273 ? 9.883 18.562 -16.672 1 83.75 273 THR A C 1
ATOM 2092 O O . THR A 1 273 ? 10.148 17.734 -17.531 1 83.75 273 THR A O 1
ATOM 2095 N N . ARG A 1 274 ? 10.188 18.422 -15.391 1 80.81 274 ARG A N 1
ATOM 2096 C CA . ARG A 1 274 ? 10.883 17.234 -14.922 1 80.81 274 ARG A CA 1
ATOM 2097 C C . ARG A 1 274 ? 10.023 15.984 -15.117 1 80.81 274 ARG A C 1
ATOM 2099 O O . ARG A 1 274 ? 10.516 14.953 -15.57 1 80.81 274 ARG A O 1
ATOM 2106 N N . ILE A 1 275 ? 8.859 16.094 -14.836 1 80 275 ILE A N 1
ATOM 2107 C CA . ILE A 1 275 ? 7.922 14.984 -14.961 1 80 275 ILE A CA 1
ATOM 2108 C C . ILE A 1 275 ? 7.82 14.562 -16.422 1 80 275 ILE A C 1
ATOM 2110 O O . ILE A 1 275 ? 7.898 13.367 -16.734 1 80 275 ILE A O 1
ATOM 2114 N N . ARG A 1 276 ? 7.738 15.508 -17.266 1 78.12 276 ARG A N 1
ATOM 2115 C CA . ARG A 1 276 ? 7.629 15.234 -18.703 1 78.12 276 ARG A CA 1
ATOM 2116 C C . ARG A 1 276 ? 8.898 14.586 -19.234 1 78.12 276 ARG A C 1
ATOM 2118 O O . ARG A 1 276 ? 8.836 13.664 -20.047 1 78.12 276 ARG A O 1
ATOM 2125 N N . LYS A 1 277 ? 9.961 15.094 -18.766 1 78.19 277 LYS A N 1
ATOM 2126 C CA . LYS A 1 277 ? 11.234 14.531 -19.203 1 78.19 277 LYS A CA 1
ATOM 2127 C C . LYS A 1 277 ? 11.359 13.062 -18.781 1 78.19 277 LYS A C 1
ATOM 2129 O O . LYS A 1 277 ? 11.859 12.234 -19.547 1 78.19 277 LYS A O 1
ATOM 2134 N N . TYR A 1 278 ? 10.906 12.805 -17.625 1 77.31 278 TYR A N 1
ATOM 2135 C CA . TYR A 1 278 ? 10.961 11.438 -17.125 1 77.31 278 TYR A CA 1
ATOM 2136 C C . TYR A 1 278 ? 10.039 10.523 -17.922 1 77.31 278 TYR A C 1
ATOM 2138 O O . TYR A 1 278 ? 10.406 9.391 -18.25 1 77.31 278 TYR A O 1
ATOM 2146 N N . GLU A 1 279 ? 8.938 10.992 -18.203 1 74 279 GLU A N 1
ATOM 2147 C CA . GLU A 1 279 ? 7.984 10.219 -18.984 1 74 279 GLU A CA 1
ATOM 2148 C C . GLU A 1 279 ? 8.516 9.945 -20.391 1 74 279 GLU A C 1
ATOM 2150 O O . GLU A 1 279 ? 8.383 8.828 -20.891 1 74 279 GLU A O 1
ATOM 2155 N N . ASP A 1 280 ? 9.156 10.906 -20.953 1 71.56 280 ASP A N 1
ATOM 2156 C CA . ASP A 1 280 ? 9.742 10.773 -22.281 1 71.56 280 ASP A CA 1
ATOM 2157 C C . ASP A 1 280 ? 10.875 9.75 -22.281 1 71.56 280 ASP A C 1
ATOM 2159 O O . ASP A 1 280 ? 11.008 8.961 -23.234 1 71.56 280 ASP A O 1
ATOM 2163 N N . LEU A 1 281 ? 11.617 9.789 -21.266 1 70.69 281 LEU A N 1
ATOM 2164 C CA . LEU A 1 281 ? 12.742 8.859 -21.141 1 70.69 281 LEU A CA 1
ATOM 2165 C C . LEU A 1 281 ? 12.242 7.422 -21.047 1 70.69 281 LEU A C 1
ATOM 2167 O O . LEU A 1 281 ? 12.852 6.512 -21.625 1 70.69 281 LEU A O 1
ATOM 2171 N N . ARG A 1 282 ? 11.172 7.207 -20.406 1 74 282 ARG A N 1
ATOM 2172 C CA . ARG A 1 282 ? 10.633 5.863 -20.234 1 74 282 ARG A CA 1
ATOM 2173 C C . ARG A 1 282 ? 10.086 5.324 -21.562 1 74 282 ARG A C 1
ATOM 2175 O O . ARG A 1 282 ? 10.242 4.141 -21.859 1 74 282 ARG A O 1
ATOM 2182 N N . VAL A 1 283 ? 9.531 6.191 -22.297 1 67.44 283 VAL A N 1
ATOM 2183 C CA . VAL A 1 283 ? 9 5.812 -23.609 1 67.44 283 VAL A CA 1
ATOM 2184 C C . VAL A 1 283 ? 10.156 5.516 -24.562 1 67.44 283 VAL A C 1
ATOM 2186 O O . VAL A 1 283 ? 10.141 4.504 -25.266 1 67.44 283 VAL A O 1
ATOM 2189 N N . ALA A 1 284 ? 11.148 6.34 -24.484 1 68.19 284 ALA A N 1
ATOM 2190 C CA . ALA A 1 284 ? 12.281 6.23 -25.391 1 68.19 284 ALA A CA 1
ATOM 2191 C C . ALA A 1 284 ? 13.078 4.957 -25.141 1 68.19 284 ALA A C 1
ATOM 2193 O O . ALA A 1 284 ? 13.664 4.387 -26.062 1 68.19 284 ALA A O 1
ATOM 2194 N N . HIS A 1 285 ? 13 4.449 -23.922 1 71.31 285 HIS A N 1
ATOM 2195 C CA . HIS A 1 285 ? 13.805 3.285 -23.578 1 71.31 285 HIS A CA 1
ATOM 2196 C C . HIS A 1 285 ? 12.953 2.016 -23.562 1 71.31 285 HIS A C 1
ATOM 2198 O O . HIS A 1 285 ? 13.375 0.994 -23.016 1 71.31 285 HIS A O 1
ATOM 2204 N N . ASN A 1 286 ? 11.906 2.012 -24.141 1 69.62 286 ASN A N 1
ATOM 2205 C CA . ASN A 1 286 ? 11.039 0.852 -24.297 1 69.62 286 ASN A CA 1
ATOM 2206 C C . ASN A 1 286 ? 10.781 0.165 -22.953 1 69.62 286 ASN A C 1
ATOM 2208 O O . ASN A 1 286 ? 10.859 -1.062 -22.859 1 69.62 286 ASN A O 1
ATOM 2212 N N . ALA A 1 287 ? 10.625 0.903 -21.984 1 72.88 287 ALA A N 1
ATOM 2213 C CA . ALA A 1 287 ? 10.438 0.39 -20.641 1 72.88 287 ALA A CA 1
ATOM 2214 C C . ALA A 1 287 ? 9.078 -0.287 -20.484 1 72.88 287 ALA A C 1
ATOM 2216 O O . ALA A 1 287 ? 8.891 -1.156 -19.641 1 72.88 287 ALA A O 1
ATOM 2217 N N . TYR A 1 288 ? 8.234 0.043 -21.453 1 74.88 288 TYR A N 1
ATOM 2218 C CA . TYR A 1 288 ? 6.859 -0.419 -21.281 1 74.88 288 TYR A CA 1
ATOM 2219 C C . TYR A 1 288 ? 6.469 -1.387 -22.391 1 74.88 288 TYR A C 1
ATOM 2221 O O . TYR A 1 288 ? 6.988 -1.303 -23.5 1 74.88 288 TYR A O 1
ATOM 2229 N N . TRP A 1 289 ? 5.645 -2.254 -22.016 1 67.44 289 TRP A N 1
ATOM 2230 C CA . TRP A 1 289 ? 5.156 -3.275 -22.938 1 67.44 289 TRP A CA 1
ATOM 2231 C C . TRP A 1 289 ? 4.191 -2.674 -23.953 1 67.44 289 TRP A C 1
ATOM 2233 O O . TRP A 1 289 ? 3.256 -1.958 -23.594 1 67.44 289 TRP A O 1
ATOM 2243 N N . VAL A 1 290 ? 4.648 -2.648 -25.219 1 59.38 290 VAL A N 1
ATOM 2244 C CA . VAL A 1 290 ? 3.785 -2.223 -26.312 1 59.38 290 VAL A CA 1
ATOM 2245 C C . VAL A 1 290 ? 3.35 -3.438 -27.125 1 59.38 290 VAL A C 1
ATOM 2247 O O . VAL A 1 290 ? 4.176 -4.285 -27.484 1 59.38 290 VAL A O 1
ATOM 2250 N N . ALA A 1 291 ? 2.023 -3.707 -27.141 1 54.94 291 ALA A N 1
ATOM 2251 C CA . ALA A 1 291 ? 1.532 -4.797 -27.984 1 54.94 291 ALA A CA 1
ATOM 2252 C C . ALA A 1 291 ? 2.018 -4.648 -29.422 1 54.94 291 ALA A C 1
ATOM 2254 O O . ALA A 1 291 ? 1.984 -3.551 -29.984 1 54.94 291 ALA A O 1
ATOM 2255 N N . GLN A 1 292 ? 3.016 -5.375 -29.797 1 48.44 292 GLN A N 1
ATOM 2256 C CA . GLN A 1 292 ? 3.461 -5.309 -31.188 1 48.44 292 GLN A CA 1
ATOM 2257 C C . GLN A 1 292 ? 2.312 -5.613 -32.156 1 48.44 292 GLN A C 1
ATOM 2259 O O . GLN A 1 292 ? 1.538 -6.547 -31.922 1 48.44 292 GLN A O 1
ATOM 2264 N N . LYS A 1 293 ? 1.917 -4.633 -33 1 39.19 293 LYS A N 1
ATOM 2265 C CA . LYS A 1 293 ? 1.071 -4.855 -34.188 1 39.19 293 LYS A CA 1
ATOM 2266 C C . LYS A 1 293 ? 1.662 -5.926 -35.094 1 39.19 293 LYS A C 1
ATOM 2268 O O . LYS A 1 293 ? 2.848 -5.883 -35.406 1 39.19 293 LYS A O 1
ATOM 2273 N N . LYS A 1 294 ? 1.217 -7.129 -34.938 1 36.31 294 LYS A N 1
ATOM 2274 C CA . LYS A 1 294 ? 1.597 -7.98 -36.062 1 36.31 294 LYS A CA 1
ATOM 2275 C C . LYS A 1 294 ? 1.381 -7.266 -37.375 1 36.31 294 LYS A C 1
ATOM 2277 O O . LYS A 1 294 ? 0.274 -6.805 -37.656 1 36.31 294 LYS A O 1
ATOM 2282 N N . HIS A 1 295 ? 2.453 -6.715 -37.75 1 27.02 295 HIS A N 1
ATOM 2283 C CA . HIS A 1 295 ? 2.348 -6.602 -39.219 1 27.02 295 HIS A CA 1
ATOM 2284 C C . HIS A 1 295 ? 2.084 -7.957 -39.844 1 27.02 295 HIS A C 1
ATOM 2286 O O . HIS A 1 295 ? 2.641 -8.969 -39.438 1 27.02 295 HIS A O 1
ATOM 2292 N N . MET B 1 1 ? -32.156 7.719 -7.305 1 44.12 1 MET B N 1
ATOM 2293 C CA . MET B 1 1 ? -31.5 6.906 -8.328 1 44.12 1 MET B CA 1
ATOM 2294 C C . MET B 1 1 ? -31.359 5.461 -7.859 1 44.12 1 MET B C 1
ATOM 2296 O O . MET B 1 1 ? -31.219 5.203 -6.664 1 44.12 1 MET B O 1
ATOM 2300 N N . ASP B 1 2 ? -31.891 4.562 -8.672 1 51.16 2 ASP B N 1
ATOM 2301 C CA . ASP B 1 2 ? -31.812 3.127 -8.414 1 51.16 2 ASP B CA 1
ATOM 2302 C C . ASP B 1 2 ? -30.375 2.725 -8.047 1 51.16 2 ASP B C 1
ATOM 2304 O O . ASP B 1 2 ? -29.469 2.859 -8.867 1 51.16 2 ASP B O 1
ATOM 2308 N N . PRO B 1 3 ? -30.078 2.486 -6.758 1 49.78 3 PRO B N 1
ATOM 2309 C CA . PRO B 1 3 ? -28.719 2.207 -6.281 1 49.78 3 PRO B CA 1
ATOM 2310 C C . PRO B 1 3 ? -28.094 0.978 -6.941 1 49.78 3 PRO B C 1
ATOM 2312 O O . PRO B 1 3 ? -26.875 0.809 -6.922 1 49.78 3 PRO B O 1
ATOM 2315 N N . THR B 1 4 ? -28.922 0.203 -7.562 1 56.19 4 THR B N 1
ATOM 2316 C CA . THR B 1 4 ? -28.422 -1.013 -8.195 1 56.19 4 THR B CA 1
ATOM 2317 C C . THR B 1 4 ? -28.109 -0.767 -9.664 1 56.19 4 THR B C 1
ATOM 2319 O O . THR B 1 4 ? -27.594 -1.656 -10.352 1 56.19 4 THR B O 1
ATOM 2322 N N . LEU B 1 5 ? -28.453 0.406 -10.094 1 69.56 5 LEU B N 1
ATOM 2323 C CA . LEU B 1 5 ? -28.344 0.679 -11.523 1 69.56 5 LEU B CA 1
ATOM 2324 C C . LEU B 1 5 ? -26.922 0.507 -12.016 1 69.56 5 LEU B C 1
ATOM 2326 O O . LEU B 1 5 ? -26.688 0.004 -13.117 1 69.56 5 LEU B O 1
ATOM 2330 N N . ARG B 1 6 ? -26 0.946 -11.203 1 73.31 6 ARG B N 1
ATOM 2331 C CA . ARG B 1 6 ? -24.609 0.779 -11.594 1 73.31 6 ARG B CA 1
ATOM 2332 C C . ARG B 1 6 ? -24.266 -0.695 -11.773 1 73.31 6 ARG B C 1
ATOM 2334 O O . ARG B 1 6 ? -23.672 -1.08 -12.789 1 73.31 6 ARG B O 1
ATOM 2341 N N . THR B 1 7 ? -24.625 -1.439 -10.797 1 65.81 7 THR B N 1
ATOM 2342 C CA . THR B 1 7 ? -24.328 -2.869 -10.828 1 65.81 7 THR B CA 1
ATOM 2343 C C . THR B 1 7 ? -25.031 -3.537 -12.008 1 65.81 7 THR B C 1
ATOM 2345 O O . THR B 1 7 ? -24.438 -4.387 -12.68 1 65.81 7 THR B O 1
ATOM 2348 N N . ARG B 1 8 ? -26.219 -3.158 -12.25 1 72.94 8 ARG B N 1
ATOM 2349 C CA . ARG B 1 8 ? -26.969 -3.707 -13.375 1 72.94 8 ARG B CA 1
ATOM 2350 C C . ARG B 1 8 ? -26.328 -3.312 -14.703 1 72.94 8 ARG B C 1
ATOM 2352 O O . ARG B 1 8 ? -26.266 -4.117 -15.633 1 72.94 8 ARG B O 1
ATOM 2359 N N . THR B 1 9 ? -25.859 -2.107 -14.797 1 83.12 9 THR B N 1
ATOM 2360 C CA . THR B 1 9 ? -25.188 -1.624 -16.016 1 83.12 9 THR B CA 1
ATOM 2361 C C . THR B 1 9 ? -23.906 -2.406 -16.281 1 83.12 9 THR B C 1
ATOM 2363 O O . THR B 1 9 ? -23.656 -2.822 -17.406 1 83.12 9 THR B O 1
ATOM 2366 N N . ILE B 1 10 ? -23.188 -2.66 -15.281 1 78 10 ILE B N 1
ATOM 2367 C CA . ILE B 1 10 ? -21.938 -3.41 -15.383 1 78 10 ILE B CA 1
ATOM 2368 C C . ILE B 1 10 ? -22.234 -4.844 -15.82 1 78 10 ILE B C 1
ATOM 2370 O O . ILE B 1 10 ? -21.578 -5.375 -16.719 1 78 10 ILE B O 1
ATOM 2374 N N . SER B 1 11 ? -23.203 -5.453 -15.203 1 75.06 11 SER B N 1
ATOM 2375 C CA . SER B 1 11 ? -23.594 -6.809 -15.562 1 75.06 11 SER B CA 1
ATOM 2376 C C . SER B 1 11 ? -24.031 -6.887 -17.031 1 75.06 11 SER B C 1
ATOM 2378 O O . SER B 1 11 ? -23.641 -7.812 -17.75 1 75.06 11 SER B O 1
ATOM 2380 N N . ARG B 1 12 ? -24.812 -5.98 -17.438 1 83.25 12 ARG B N 1
ATOM 2381 C CA . ARG B 1 12 ? -25.281 -5.945 -18.812 1 83.25 12 ARG B CA 1
ATOM 2382 C C . ARG B 1 12 ? -24.109 -5.746 -19.781 1 83.25 12 ARG B C 1
ATOM 2384 O O . ARG B 1 12 ? -24.062 -6.375 -20.844 1 83.25 12 ARG B O 1
ATOM 2391 N N . LEU B 1 13 ? -23.156 -4.891 -19.406 1 85.12 13 LEU B N 1
ATOM 2392 C CA . LEU B 1 13 ? -21.984 -4.66 -20.25 1 85.12 13 LEU B CA 1
ATOM 2393 C C . LEU B 1 13 ? -21.188 -5.949 -20.422 1 85.12 13 LEU B C 1
ATOM 2395 O O . LEU B 1 13 ? -20.734 -6.25 -21.531 1 85.12 13 LEU B O 1
ATOM 2399 N N . LYS B 1 14 ? -21 -6.676 -19.406 1 78.62 14 LYS B N 1
ATOM 2400 C CA . LYS B 1 14 ? -20.266 -7.941 -19.453 1 78.62 14 LYS B CA 1
ATOM 2401 C C . LYS B 1 14 ? -20.984 -8.953 -20.359 1 78.62 14 LYS B C 1
ATOM 2403 O O . LYS B 1 14 ? -20.344 -9.695 -21.094 1 78.62 14 LYS B O 1
ATOM 2408 N N . GLU B 1 15 ? -22.234 -8.922 -20.219 1 79.06 15 GLU B N 1
ATOM 2409 C CA . GLU B 1 15 ? -23.062 -9.859 -20.969 1 79.06 15 GLU B CA 1
ATOM 2410 C C . GLU B 1 15 ? -23.016 -9.562 -22.469 1 79.06 15 GLU B C 1
ATOM 2412 O O . GLU B 1 15 ? -22.922 -10.484 -23.281 1 79.06 15 GLU B O 1
ATOM 2417 N N . ILE B 1 16 ? -22.984 -8.359 -22.875 1 85.31 16 ILE B N 1
ATOM 2418 C CA . ILE B 1 16 ? -23.156 -8.031 -24.297 1 85.31 16 ILE B CA 1
ATOM 2419 C C . ILE B 1 16 ? -21.797 -7.805 -24.938 1 85.31 16 ILE B C 1
ATOM 2421 O O . ILE B 1 16 ? -21.703 -7.738 -26.172 1 85.31 16 ILE B O 1
ATOM 2425 N N . ALA B 1 17 ? -20.766 -7.613 -24.094 1 82.19 17 ALA B N 1
ATOM 2426 C CA . ALA B 1 17 ? -19.438 -7.258 -24.578 1 82.19 17 ALA B CA 1
ATOM 2427 C C . ALA B 1 17 ? -19 -8.164 -25.719 1 82.19 17 ALA B C 1
ATOM 2429 O O . ALA B 1 17 ? -18.484 -7.684 -26.734 1 82.19 17 ALA B O 1
ATOM 2430 N N . PRO B 1 18 ? -19.234 -9.469 -25.641 1 80.94 18 PRO B N 1
ATOM 2431 C CA . PRO B 1 18 ? -18.781 -10.359 -26.719 1 80.94 18 PRO B CA 1
ATOM 2432 C C . PRO B 1 18 ? -19.516 -10.109 -28.031 1 80.94 18 PRO B C 1
ATOM 2434 O O . PRO B 1 18 ? -19.016 -10.477 -29.109 1 80.94 18 PRO B O 1
ATOM 2437 N N . THR B 1 19 ? -20.641 -9.461 -28.062 1 87.38 19 THR B N 1
ATOM 2438 C CA . THR B 1 19 ? -21.453 -9.297 -29.25 1 87.38 19 THR B CA 1
ATOM 2439 C C . THR B 1 19 ? -21.312 -7.883 -29.828 1 87.38 19 THR B C 1
ATOM 2441 O O . THR B 1 19 ? -21.891 -7.566 -30.859 1 87.38 19 THR B O 1
ATOM 2444 N N . LEU B 1 20 ? -20.578 -7.07 -29.141 1 86.25 20 LEU B N 1
ATOM 2445 C CA . LEU B 1 20 ? -20.422 -5.68 -29.547 1 86.25 20 LEU B CA 1
ATOM 2446 C C . LEU B 1 20 ? -19.438 -5.559 -30.703 1 86.25 20 LEU B C 1
ATOM 2448 O O . LEU B 1 20 ? -18.594 -6.445 -30.906 1 86.25 20 LEU B O 1
ATOM 2452 N N . SER B 1 21 ? -19.641 -4.523 -31.562 1 89.81 21 SER B N 1
ATOM 2453 C CA . SER B 1 21 ? -18.625 -4.18 -32.531 1 89.81 21 SER B CA 1
ATOM 2454 C C . SER B 1 21 ? -17.281 -3.906 -31.875 1 89.81 21 SER B C 1
ATOM 2456 O O . SER B 1 21 ? -17.219 -3.621 -30.688 1 89.81 21 SER B O 1
ATOM 2458 N N . PRO B 1 22 ? -16.203 -3.979 -32.594 1 87 22 PRO B N 1
ATOM 2459 C CA . PRO B 1 22 ? -14.875 -3.795 -32.031 1 87 22 PRO B CA 1
ATOM 2460 C C . PRO B 1 22 ? -14.727 -2.471 -31.281 1 87 22 PRO B C 1
ATOM 2462 O O . PRO B 1 22 ? -14.133 -2.428 -30.188 1 87 22 PRO B O 1
ATOM 2465 N N . ARG B 1 23 ? -15.289 -1.429 -31.844 1 88 23 ARG B N 1
ATOM 2466 C CA . ARG B 1 23 ? -15.164 -0.119 -31.203 1 88 23 ARG B CA 1
ATOM 2467 C C . ARG B 1 23 ? -15.953 -0.067 -29.906 1 88 23 ARG B C 1
ATOM 2469 O O . ARG B 1 23 ? -15.492 0.5 -28.906 1 88 23 ARG B O 1
ATOM 2476 N N . LEU B 1 24 ? -17.125 -0.669 -29.953 1 92.81 24 LEU B N 1
ATOM 2477 C CA . LEU B 1 24 ? -17.953 -0.676 -28.75 1 92.81 24 LEU B CA 1
ATOM 2478 C C . LEU B 1 24 ? -17.406 -1.636 -27.703 1 92.81 24 LEU B C 1
ATOM 2480 O O . LEU B 1 24 ? -17.531 -1.397 -26.5 1 92.81 24 LEU B O 1
ATOM 2484 N N . LYS B 1 25 ? -16.75 -2.615 -28.141 1 88.88 25 LYS B N 1
ATOM 2485 C CA . LYS B 1 25 ? -16.047 -3.518 -27.234 1 88.88 25 LYS B CA 1
ATOM 2486 C C . LYS B 1 25 ? -14.953 -2.783 -26.469 1 88.88 25 LYS B C 1
ATOM 2488 O O . LYS B 1 25 ? -14.75 -3.027 -25.281 1 88.88 25 LYS B O 1
ATOM 2493 N N . THR B 1 26 ? -14.289 -1.937 -27.172 1 87.69 26 THR B N 1
ATOM 2494 C CA . THR B 1 26 ? -13.258 -1.119 -26.547 1 87.69 26 THR B CA 1
ATOM 2495 C C . THR B 1 26 ? -13.859 -0.246 -25.438 1 87.69 26 THR B C 1
ATOM 2497 O O . THR B 1 26 ? -13.266 -0.102 -24.375 1 87.69 26 THR B O 1
ATOM 2500 N N . VAL B 1 27 ? -15 0.309 -25.734 1 90.75 27 VAL B N 1
ATOM 2501 C CA . VAL B 1 27 ? -15.68 1.156 -24.766 1 90.75 27 VAL B CA 1
ATOM 2502 C C . VAL B 1 27 ? -16.109 0.32 -23.562 1 90.75 27 VAL B C 1
ATOM 2504 O O . VAL B 1 27 ? -15.875 0.708 -22.406 1 90.75 27 VAL B O 1
ATOM 2507 N N . ALA B 1 28 ? -16.703 -0.819 -23.797 1 88.31 28 ALA B N 1
ATOM 2508 C CA . ALA B 1 28 ? -17.156 -1.704 -22.734 1 88.31 28 ALA B CA 1
ATOM 2509 C C . ALA B 1 28 ? -16 -2.113 -21.828 1 88.31 28 ALA B C 1
ATOM 2511 O O . ALA B 1 28 ? -16.109 -2.051 -20.594 1 88.31 28 ALA B O 1
ATOM 2512 N N . LYS B 1 29 ? -15.008 -2.457 -22.438 1 81.12 29 LYS B N 1
ATOM 2513 C CA . LYS B 1 29 ? -13.82 -2.848 -21.672 1 81.12 29 LYS B CA 1
ATOM 2514 C C . LYS B 1 29 ? -13.32 -1.694 -20.812 1 81.12 29 LYS B C 1
ATOM 2516 O O . LYS B 1 29 ? -12.977 -1.893 -19.641 1 81.12 29 LYS B O 1
ATOM 2521 N N . TYR B 1 30 ? -13.305 -0.522 -21.375 1 81.75 30 TYR B N 1
ATOM 2522 C CA . TYR B 1 30 ? -12.836 0.641 -20.625 1 81.75 30 TYR B CA 1
ATOM 2523 C C . TYR B 1 30 ? -13.703 0.881 -19.406 1 81.75 30 TYR B C 1
ATOM 2525 O O . TYR B 1 30 ? -13.188 1.104 -18.297 1 81.75 30 TYR B O 1
ATOM 2533 N N . ILE B 1 31 ? -15.062 0.851 -19.641 1 82.25 31 ILE B N 1
ATOM 2534 C CA . ILE B 1 31 ? -15.984 1.141 -18.547 1 82.25 31 ILE B CA 1
ATOM 2535 C C . ILE B 1 31 ? -15.867 0.07 -17.469 1 82.25 31 ILE B C 1
ATOM 2537 O O . ILE B 1 31 ? -15.836 0.383 -16.281 1 82.25 31 ILE B O 1
ATOM 2541 N N . LEU B 1 32 ? -15.727 -1.164 -17.906 1 74.88 32 LEU B N 1
ATOM 2542 C CA . LEU B 1 32 ? -15.633 -2.279 -16.969 1 74.88 32 LEU B CA 1
ATOM 2543 C C . LEU B 1 32 ? -14.32 -2.232 -16.188 1 74.88 32 LEU B C 1
ATOM 2545 O O . LEU B 1 32 ? -14.289 -2.547 -15 1 74.88 32 LEU B O 1
ATOM 2549 N N . ASP B 1 33 ? -13.391 -1.738 -16.891 1 64.44 33 ASP B N 1
ATOM 2550 C CA . ASP B 1 33 ? -12.062 -1.697 -16.281 1 64.44 33 ASP B CA 1
ATOM 2551 C C . ASP B 1 33 ? -11.891 -0.448 -15.43 1 64.44 33 ASP B C 1
ATOM 2553 O O . ASP B 1 33 ? -11.078 -0.436 -14.5 1 64.44 33 ASP B O 1
ATOM 2557 N N . ASN B 1 34 ? -12.695 0.627 -15.812 1 63.31 34 ASN B N 1
ATOM 2558 C CA . ASN B 1 34 ? -12.5 1.931 -15.188 1 63.31 34 ASN B CA 1
ATOM 2559 C C . ASN B 1 34 ? -13.828 2.557 -14.781 1 63.31 34 ASN B C 1
ATOM 2561 O O . ASN B 1 34 ? -14.133 3.686 -15.164 1 63.31 34 ASN B O 1
ATOM 2565 N N . PRO B 1 35 ? -14.617 1.892 -13.984 1 67 35 PRO B N 1
ATOM 2566 C CA . PRO B 1 35 ? -15.945 2.426 -13.688 1 67 35 PRO B CA 1
ATOM 2567 C C . PRO B 1 35 ? -15.891 3.75 -12.93 1 67 35 PRO B C 1
ATOM 2569 O O . PRO B 1 35 ? -16.734 4.621 -13.141 1 67 35 PRO B O 1
ATOM 2572 N N . ALA B 1 36 ? -14.922 3.896 -12.109 1 60.91 36 ALA B N 1
ATOM 2573 C CA . ALA B 1 36 ? -14.812 5.141 -11.352 1 60.91 36 ALA B CA 1
ATOM 2574 C C . ALA B 1 36 ? -14.461 6.309 -12.273 1 60.91 36 ALA B C 1
ATOM 2576 O O . ALA B 1 36 ? -15.086 7.367 -12.203 1 60.91 36 ALA B O 1
ATOM 2577 N N . GLU B 1 37 ? -13.477 6.133 -13.062 1 64.06 37 GLU B N 1
ATOM 2578 C CA . GLU B 1 37 ? -13.102 7.176 -14.016 1 64.06 37 GLU B CA 1
ATOM 2579 C C . GLU B 1 37 ? -14.266 7.516 -14.938 1 64.06 37 GLU B C 1
ATOM 2581 O O . GLU B 1 37 ? -14.5 8.688 -15.25 1 64.06 37 GLU B O 1
ATOM 2586 N N . PHE B 1 38 ? -14.93 6.461 -15.367 1 78.88 38 PHE B N 1
ATOM 2587 C CA . PHE B 1 38 ? -16.094 6.652 -16.219 1 78.88 38 PHE B CA 1
ATOM 2588 C C . PHE B 1 38 ? -17.125 7.555 -15.547 1 78.88 38 PHE B C 1
ATOM 2590 O O . PHE B 1 38 ? -17.734 8.398 -16.203 1 78.88 38 PHE B O 1
ATOM 2597 N N . GLY B 1 39 ? -17.156 7.379 -14.25 1 72.81 39 GLY B N 1
ATOM 2598 C CA . GLY B 1 39 ? -18.094 8.211 -13.492 1 72.81 39 GLY B CA 1
ATOM 2599 C C . GLY B 1 39 ? -17.609 9.641 -13.328 1 72.81 39 GLY B C 1
ATOM 2600 O O . GLY B 1 39 ? -18.422 10.562 -13.211 1 72.81 39 GLY B O 1
ATOM 2601 N N . LEU B 1 40 ? -16.344 9.844 -13.305 1 64.12 40 LEU B N 1
ATOM 2602 C CA . LEU B 1 40 ? -15.766 11.125 -12.922 1 64.12 40 LEU B CA 1
ATOM 2603 C C . LEU B 1 40 ? -15.461 11.969 -14.156 1 64.12 40 LEU B C 1
ATOM 2605 O O . LEU B 1 40 ? -15.617 13.195 -14.133 1 64.12 40 LEU B O 1
ATOM 2609 N N . ASP B 1 41 ? -15 11.391 -15.148 1 66.19 41 ASP B N 1
ATOM 2610 C CA . ASP B 1 41 ? -14.445 12.109 -16.297 1 66.19 41 ASP B CA 1
ATOM 2611 C C . ASP B 1 41 ? -15.555 12.672 -17.188 1 66.19 41 ASP B C 1
ATOM 2613 O O . ASP B 1 41 ? -16.656 12.125 -17.234 1 66.19 41 ASP B O 1
ATOM 2617 N N . SER B 1 42 ? -15.242 13.828 -17.797 1 74.75 42 SER B N 1
ATOM 2618 C CA . SER B 1 42 ? -16.109 14.336 -18.859 1 74.75 42 SER B CA 1
ATOM 2619 C C . SER B 1 42 ? -16.125 13.391 -20.062 1 74.75 42 SER B C 1
ATOM 2621 O O . SER B 1 42 ? -15.273 12.508 -20.172 1 74.75 42 SER B O 1
ATOM 2623 N N . ILE B 1 43 ? -17.125 13.609 -20.953 1 83.81 43 ILE B N 1
ATOM 2624 C CA . ILE B 1 43 ? -17.219 12.773 -22.141 1 83.81 43 ILE B CA 1
ATOM 2625 C C . ILE B 1 43 ? -15.969 12.938 -23 1 83.81 43 ILE B C 1
ATOM 2627 O O . ILE B 1 43 ? -15.484 11.969 -23.594 1 83.81 43 ILE B O 1
ATOM 2631 N N . ARG B 1 44 ? -15.398 14.094 -23 1 81.31 44 ARG B N 1
ATOM 2632 C CA . ARG B 1 44 ? -14.195 14.344 -23.797 1 81.31 44 ARG B CA 1
ATOM 2633 C C . ARG B 1 44 ? -13 13.57 -23.25 1 81.31 44 ARG B C 1
ATOM 2635 O O . ARG B 1 44 ? -12.25 12.961 -24 1 81.31 44 ARG B O 1
ATOM 2642 N N . GLU B 1 45 ? -12.938 13.578 -21.984 1 79.69 45 GLU B N 1
ATOM 2643 C CA . GLU B 1 45 ? -11.828 12.883 -21.328 1 79.69 45 GLU B CA 1
ATOM 2644 C C . GLU B 1 45 ? -11.977 11.375 -21.453 1 79.69 45 GLU B C 1
ATOM 2646 O O . GLU B 1 45 ? -10.984 10.664 -21.672 1 79.69 45 GLU B O 1
ATOM 2651 N N . THR B 1 46 ? -13.156 10.875 -21.25 1 84.62 46 THR B N 1
ATOM 2652 C CA . THR B 1 46 ? -13.43 9.445 -21.422 1 84.62 46 THR B CA 1
ATOM 2653 C C . THR B 1 46 ? -13.117 9.008 -22.844 1 84.62 46 THR B C 1
ATOM 2655 O O . THR B 1 46 ? -12.539 7.938 -23.062 1 84.62 46 THR B O 1
ATOM 2658 N N . ALA B 1 47 ? -13.438 9.812 -23.844 1 90.31 47 ALA B N 1
ATOM 2659 C CA . ALA B 1 47 ? -13.141 9.531 -25.25 1 90.31 47 ALA B CA 1
ATOM 2660 C C . ALA B 1 47 ? -11.633 9.438 -25.484 1 90.31 47 ALA B C 1
ATOM 2662 O O . ALA B 1 47 ? -11.156 8.5 -26.109 1 90.31 47 ALA B O 1
ATOM 2663 N N . ARG B 1 48 ? -10.953 10.344 -24.891 1 83.12 48 ARG B N 1
ATOM 2664 C CA . ARG B 1 48 ? -9.5 10.391 -25.031 1 83.12 48 ARG B CA 1
ATOM 2665 C C . ARG B 1 48 ? -8.852 9.156 -24.406 1 83.12 48 ARG B C 1
ATOM 2667 O O . ARG B 1 48 ? -8.023 8.508 -25.047 1 83.12 48 ARG B O 1
ATOM 2674 N N . LYS B 1 49 ? -9.328 8.766 -23.266 1 78.38 49 LYS B N 1
ATOM 2675 C CA . LYS B 1 49 ? -8.711 7.676 -22.516 1 78.38 49 LYS B CA 1
ATOM 2676 C C . LYS B 1 49 ? -9.062 6.32 -23.125 1 78.38 49 LYS B C 1
ATOM 2678 O O . LYS B 1 49 ? -8.242 5.395 -23.094 1 78.38 49 LYS B O 1
ATOM 2683 N N . SER B 1 50 ? -10.195 6.227 -23.656 1 83.69 50 SER B N 1
ATOM 2684 C CA . SER B 1 50 ? -10.656 4.957 -24.203 1 83.69 50 SER B CA 1
ATOM 2685 C C . SER B 1 50 ? -10.273 4.824 -25.688 1 83.69 50 SER B C 1
ATOM 2687 O O . SER B 1 50 ? -10.383 3.742 -26.266 1 83.69 50 SER B O 1
ATOM 2689 N N . GLY B 1 51 ? -9.852 5.844 -26.234 1 84.5 51 GLY B N 1
ATOM 2690 C CA . GLY B 1 51 ? -9.406 5.809 -27.609 1 84.5 51 GLY B CA 1
ATOM 2691 C C . GLY B 1 51 ? -10.555 5.75 -28.609 1 84.5 51 GLY B C 1
ATOM 2692 O O . GLY B 1 51 ? -10.445 5.098 -29.641 1 84.5 51 GLY B O 1
ATOM 2693 N N . VAL B 1 52 ? -11.656 6.227 -28.281 1 91.88 52 VAL B N 1
ATOM 2694 C CA . VAL B 1 52 ? -12.805 6.242 -29.188 1 91.88 52 VAL B CA 1
ATOM 2695 C C . VAL B 1 52 ? -13.359 7.656 -29.297 1 91.88 52 VAL B C 1
ATOM 2697 O O . VAL B 1 52 ? -12.914 8.562 -28.578 1 91.88 52 VAL B O 1
ATOM 2700 N N . SER B 1 53 ? -14.195 7.918 -30.281 1 90.94 53 SER B N 1
ATOM 2701 C CA . SER B 1 53 ? -14.82 9.227 -30.453 1 90.94 53 SER B CA 1
ATOM 2702 C C . SER B 1 53 ? -15.938 9.438 -29.422 1 90.94 53 SER B C 1
ATOM 2704 O O . SER B 1 53 ? -16.469 8.477 -28.875 1 90.94 53 SER B O 1
ATOM 2706 N N . THR B 1 54 ? -16.234 10.781 -29.219 1 92.06 54 THR B N 1
ATOM 2707 C CA . THR B 1 54 ? -17.359 11.094 -28.344 1 92.06 54 THR B CA 1
ATOM 2708 C C . THR B 1 54 ? -18.656 10.484 -28.891 1 92.06 54 THR B C 1
ATOM 2710 O O . THR B 1 54 ? -19.516 10.055 -28.125 1 92.06 54 THR B O 1
ATOM 2713 N N . PHE B 1 55 ? -18.75 10.328 -30.25 1 92.12 55 PHE B N 1
ATOM 2714 C CA . PHE B 1 55 ? -19.906 9.727 -30.891 1 92.12 55 PHE B CA 1
ATOM 2715 C C . PHE B 1 55 ? -20.016 8.25 -30.531 1 92.12 55 PHE B C 1
ATOM 2717 O O . PHE B 1 55 ? -21.125 7.746 -30.281 1 92.12 55 PHE B O 1
ATOM 2724 N N . THR B 1 56 ? -18.969 7.562 -30.438 1 93.75 56 THR B N 1
ATOM 2725 C CA . THR B 1 56 ? -18.938 6.148 -30.078 1 93.75 56 THR B CA 1
ATOM 2726 C C . THR B 1 56 ? -19.422 5.945 -28.641 1 93.75 56 THR B C 1
ATOM 2728 O O . THR B 1 56 ? -20.125 4.977 -28.359 1 93.75 56 THR B O 1
ATOM 2731 N N . LEU B 1 57 ? -19.047 6.879 -27.781 1 94.62 57 LEU B N 1
ATOM 2732 C CA . LEU B 1 57 ? -19.484 6.809 -26.391 1 94.62 57 LEU B CA 1
ATOM 2733 C C . LEU B 1 57 ? -21 7.004 -26.297 1 94.62 57 LEU B C 1
ATOM 2735 O O . LEU B 1 57 ? -21.672 6.309 -25.531 1 94.62 57 LEU B O 1
ATOM 2739 N N . VAL B 1 58 ? -21.531 7.918 -27.109 1 93.19 58 VAL B N 1
ATOM 2740 C CA . VAL B 1 58 ? -22.969 8.164 -27.141 1 93.19 58 VAL B CA 1
ATOM 2741 C C . VAL B 1 58 ? -23.703 6.949 -27.703 1 93.19 58 VAL B C 1
ATOM 2743 O O . VAL B 1 58 ? -24.75 6.559 -27.188 1 93.19 58 VAL B O 1
ATOM 2746 N N . ARG B 1 59 ? -23.156 6.309 -28.688 1 93.62 59 ARG B N 1
ATOM 2747 C CA . ARG B 1 59 ? -23.719 5.094 -29.266 1 93.62 59 ARG B CA 1
ATOM 2748 C C . ARG B 1 59 ? -23.766 3.971 -28.234 1 93.62 59 ARG B C 1
ATOM 2750 O O . ARG B 1 59 ? -24.734 3.211 -28.188 1 93.62 59 ARG B O 1
ATOM 2757 N N . MET B 1 60 ? -22.703 3.832 -27.453 1 93.94 60 MET B N 1
ATOM 2758 C CA . MET B 1 60 ? -22.672 2.838 -26.375 1 93.94 60 MET B CA 1
ATOM 2759 C C . MET B 1 60 ? -23.812 3.068 -25.391 1 93.94 60 MET B C 1
ATOM 2761 O O . MET B 1 60 ? -24.5 2.123 -25 1 93.94 60 MET B O 1
ATOM 2765 N N . ALA B 1 61 ? -24 4.34 -25.016 1 94.06 61 ALA B N 1
ATOM 2766 C CA . ALA B 1 61 ? -25.078 4.668 -24.078 1 94.06 61 ALA B CA 1
ATOM 2767 C C . ALA B 1 61 ? -26.438 4.246 -24.625 1 94.06 61 ALA B C 1
ATOM 2769 O O . ALA B 1 61 ? -27.234 3.635 -23.922 1 94.06 61 ALA B O 1
ATOM 2770 N N . HIS B 1 62 ? -26.641 4.414 -25.938 1 93.19 62 HIS B N 1
ATOM 2771 C CA . HIS B 1 62 ? -27.906 4.035 -26.562 1 93.19 62 HIS B CA 1
ATOM 2772 C C . HIS B 1 62 ? -28.031 2.518 -26.672 1 93.19 62 HIS B C 1
ATOM 2774 O O . HIS B 1 62 ? -29.109 1.97 -26.422 1 93.19 62 HIS B O 1
ATOM 2780 N N . GLN B 1 63 ? -26.953 1.913 -26.969 1 91.81 63 GLN B N 1
ATOM 2781 C CA . GLN B 1 63 ? -26.953 0.455 -27.047 1 91.81 63 GLN B CA 1
ATOM 2782 C C . GLN B 1 63 ? -27.281 -0.16 -25.688 1 91.81 63 GLN B C 1
ATOM 2784 O O . GLN B 1 63 ? -27.891 -1.228 -25.609 1 91.81 63 GLN B O 1
ATOM 2789 N N . MET B 1 64 ? -26.891 0.49 -24.641 1 92.38 64 MET B N 1
ATOM 2790 C CA . MET B 1 64 ? -27.109 0.025 -23.281 1 92.38 64 MET B CA 1
ATOM 2791 C C . MET B 1 64 ? -28.5 0.412 -22.797 1 92.38 64 MET B C 1
ATOM 2793 O O . MET B 1 64 ? -28.891 0.083 -21.672 1 92.38 64 MET B O 1
ATOM 2797 N N . GLY B 1 65 ? -29.266 1.171 -23.594 1 90.25 65 GLY B N 1
ATOM 2798 C CA . GLY B 1 65 ? -30.641 1.491 -23.266 1 90.25 65 GLY B CA 1
ATOM 2799 C C . GLY B 1 65 ? -30.797 2.816 -22.547 1 90.25 65 GLY B C 1
ATOM 2800 O O . GLY B 1 65 ? -31.844 3.096 -21.969 1 90.25 65 GLY B O 1
ATOM 2801 N N . PHE B 1 66 ? -29.688 3.59 -22.547 1 91.5 66 PHE B N 1
ATOM 2802 C CA . PHE B 1 66 ? -29.781 4.898 -21.922 1 91.5 66 PHE B CA 1
ATOM 2803 C C . PHE B 1 66 ? -30.125 5.977 -22.938 1 91.5 66 PHE B C 1
ATOM 2805 O O . PHE B 1 66 ? -29.891 5.805 -24.125 1 91.5 66 PHE B O 1
ATOM 2812 N N . ALA B 1 67 ? -30.766 7.078 -22.469 1 88.81 67 ALA B N 1
ATOM 2813 C CA . ALA B 1 67 ? -31.156 8.172 -23.344 1 88.81 67 ALA B CA 1
ATOM 2814 C C . ALA B 1 67 ? -29.938 8.93 -23.875 1 88.81 67 ALA B C 1
ATOM 2816 O O . ALA B 1 67 ? -30.016 9.617 -24.891 1 88.81 67 ALA B O 1
ATOM 2817 N N . GLY B 1 68 ? -28.781 8.93 -23.156 1 89.81 68 GLY B N 1
ATOM 2818 C CA . GLY B 1 68 ? -27.547 9.609 -23.516 1 89.81 68 GLY B CA 1
ATOM 2819 C C . GLY B 1 68 ? -26.359 9.188 -22.672 1 89.81 68 GLY B C 1
ATOM 2820 O O . GLY B 1 68 ? -26.5 8.352 -21.781 1 89.81 68 GLY B O 1
ATOM 2821 N N . TYR B 1 69 ? -25.25 9.75 -23.031 1 91.69 69 TYR B N 1
ATOM 2822 C CA . TYR B 1 69 ? -24 9.438 -22.344 1 91.69 69 TYR B CA 1
ATOM 2823 C C . TYR B 1 69 ? -24.094 9.781 -20.859 1 91.69 69 TYR B C 1
ATOM 2825 O O . TYR B 1 69 ? -23.719 8.977 -20 1 91.69 69 TYR B O 1
ATOM 2833 N N . ASP B 1 70 ? -24.656 10.945 -20.547 1 84.06 70 ASP B N 1
ATOM 2834 C CA . ASP B 1 70 ? -24.719 11.398 -19.156 1 84.06 70 ASP B CA 1
ATOM 2835 C C . ASP B 1 70 ? -25.609 10.484 -18.328 1 84.06 70 ASP B C 1
ATOM 2837 O O . ASP B 1 70 ? -25.312 10.219 -17.156 1 84.06 70 ASP B O 1
ATOM 2841 N N . ASP B 1 71 ? -26.641 9.945 -18.906 1 85.62 71 ASP B N 1
ATOM 2842 C CA . ASP B 1 71 ? -27.531 9.023 -18.203 1 85.62 71 ASP B CA 1
ATOM 2843 C C . ASP B 1 71 ? -26.828 7.715 -17.875 1 85.62 71 ASP B C 1
ATOM 2845 O O . ASP B 1 71 ? -27.047 7.129 -16.812 1 85.62 71 ASP B O 1
ATOM 2849 N N . MET B 1 72 ? -25.953 7.289 -18.797 1 89.44 72 MET B N 1
ATOM 2850 C CA . MET B 1 72 ? -25.219 6.055 -18.562 1 89.44 72 MET B CA 1
ATOM 2851 C C . MET B 1 72 ? -24.125 6.266 -17.5 1 89.44 72 MET B C 1
ATOM 2853 O O . MET B 1 72 ? -23.875 5.379 -16.688 1 89.44 72 MET B O 1
ATOM 2857 N N . ARG B 1 73 ? -23.641 7.453 -17.5 1 81.19 73 ARG B N 1
ATOM 2858 C CA . ARG B 1 73 ? -22.531 7.797 -16.609 1 81.19 73 ARG B CA 1
ATOM 2859 C C . ARG B 1 73 ? -23.031 8.039 -15.188 1 81.19 73 ARG B C 1
ATOM 2861 O O . ARG B 1 73 ? -22.328 7.773 -14.219 1 81.19 73 ARG B O 1
ATOM 2868 N N . GLU B 1 74 ? -24.234 8.453 -14.992 1 74.25 74 GLU B N 1
ATOM 2869 C CA . GLU B 1 74 ? -24.781 8.961 -13.734 1 74.25 74 GLU B CA 1
ATOM 2870 C C . GLU B 1 74 ? -24.672 7.91 -12.625 1 74.25 74 GLU B C 1
ATOM 2872 O O . GLU B 1 74 ? -24.25 8.219 -11.516 1 74.25 74 GLU B O 1
ATOM 2877 N N . PRO B 1 75 ? -25.062 6.66 -12.859 1 69.56 75 PRO B N 1
ATOM 2878 C CA . PRO B 1 75 ? -24.938 5.68 -11.773 1 69.56 75 PRO B CA 1
ATOM 2879 C C . PRO B 1 75 ? -23.484 5.488 -11.32 1 69.56 75 PRO B C 1
ATOM 2881 O O . PRO B 1 75 ? -23.234 5.242 -10.133 1 69.56 75 PRO B O 1
ATOM 2884 N N . PHE B 1 76 ? -22.609 5.656 -12.25 1 68.5 76 PHE B N 1
ATOM 2885 C CA . PHE B 1 76 ? -21.188 5.527 -11.922 1 68.5 76 PHE B CA 1
ATOM 2886 C C . PHE B 1 76 ? -20.703 6.746 -11.148 1 68.5 76 PHE B C 1
ATOM 2888 O O . PHE B 1 76 ? -19.922 6.613 -10.203 1 68.5 76 PHE B O 1
ATOM 2895 N N . ARG B 1 77 ? -21.156 7.887 -11.609 1 60.19 77 ARG B N 1
ATOM 2896 C CA . ARG B 1 77 ? -20.844 9.125 -10.906 1 60.19 77 ARG B CA 1
ATOM 2897 C C . ARG B 1 77 ? -21.406 9.109 -9.484 1 60.19 77 ARG B C 1
ATOM 2899 O O . ARG B 1 77 ? -20.719 9.469 -8.531 1 60.19 77 ARG B O 1
ATOM 2906 N N . HIS B 1 78 ? -22.641 8.703 -9.422 1 55.03 78 HIS B N 1
ATOM 2907 C CA . HIS B 1 78 ? -23.312 8.641 -8.125 1 55.03 78 HIS B CA 1
ATOM 2908 C C . HIS B 1 78 ? -22.609 7.676 -7.184 1 55.03 78 HIS B C 1
ATOM 2910 O O . HIS B 1 78 ? -22.5 7.941 -5.984 1 55.03 78 HIS B O 1
ATOM 2916 N N . ALA B 1 79 ? -22.266 6.609 -7.758 1 52.06 79 ALA B N 1
ATOM 2917 C CA . ALA B 1 79 ? -21.562 5.617 -6.945 1 52.06 79 ALA B CA 1
ATOM 2918 C C . ALA B 1 79 ? -20.281 6.195 -6.352 1 52.06 79 ALA B C 1
ATOM 2920 O O . ALA B 1 79 ? -19.891 5.832 -5.242 1 52.06 79 ALA B O 1
ATOM 2921 N N . LEU B 1 80 ? -19.656 6.957 -7.145 1 46.78 80 LEU B N 1
ATOM 2922 C CA . LEU B 1 80 ? -18.469 7.637 -6.645 1 46.78 80 LEU B CA 1
ATOM 2923 C C . LEU B 1 80 ? -18.828 8.602 -5.52 1 46.78 80 LEU B C 1
ATOM 2925 O O . LEU B 1 80 ? -18.094 8.703 -4.527 1 46.78 80 LEU B O 1
ATOM 2929 N N . VAL B 1 81 ? -19.906 9.328 -5.906 1 41.28 81 VAL B N 1
ATOM 2930 C CA . VAL B 1 81 ? -20.375 10.297 -4.926 1 41.28 81 VAL B CA 1
ATOM 2931 C C . VAL B 1 81 ? -20.953 9.57 -3.717 1 41.28 81 VAL B C 1
ATOM 2933 O O . VAL B 1 81 ? -20.703 9.961 -2.572 1 41.28 81 VAL B O 1
ATOM 2936 N N . SER B 1 82 ? -21.844 8.633 -4.113 1 40.09 82 SER B N 1
ATOM 2937 C CA . SER B 1 82 ? -22.484 7.883 -3.041 1 40.09 82 SER B CA 1
ATOM 2938 C C . SER B 1 82 ? -21.469 7.031 -2.275 1 40.09 82 SER B C 1
ATOM 2940 O O . SER B 1 82 ? -21.594 6.871 -1.058 1 40.09 82 SER B O 1
ATOM 2942 N N . SER B 1 83 ? -20.656 6.215 -3.066 1 37.09 83 SER B N 1
ATOM 2943 C CA . SER B 1 83 ? -19.578 5.547 -2.338 1 37.09 83 SER B CA 1
ATOM 2944 C C . SER B 1 83 ? -18.812 6.535 -1.467 1 37.09 83 SER B C 1
ATOM 2946 O O . SER B 1 83 ? -18.312 6.172 -0.396 1 37.09 83 SER B O 1
ATOM 2948 N N . THR B 1 84 ? -18.469 7.684 -1.975 1 36.22 84 THR B N 1
ATOM 2949 C CA . THR B 1 84 ? -17.984 8.797 -1.161 1 36.22 84 THR B CA 1
ATOM 2950 C C . THR B 1 84 ? -19.047 9.219 -0.145 1 36.22 84 THR B C 1
ATOM 2952 O O . THR B 1 84 ? -18.703 9.625 0.969 1 36.22 84 THR B O 1
ATOM 2955 N N . GLU B 1 85 ? -20.281 9.273 -0.575 1 32.81 85 GLU B N 1
ATOM 2956 C CA . GLU B 1 85 ? -21.359 9.727 0.296 1 32.81 85 GLU B CA 1
ATOM 2957 C C . GLU B 1 85 ? -21.656 8.703 1.393 1 32.81 85 GLU B C 1
ATOM 2959 O O . GLU B 1 85 ? -22.031 9.07 2.508 1 32.81 85 GLU B O 1
ATOM 2964 N N . ASP B 1 86 ? -21.844 7.465 0.945 1 34.16 86 ASP B N 1
ATOM 2965 C CA . ASP B 1 86 ? -22.359 6.523 1.933 1 34.16 86 ASP B CA 1
ATOM 2966 C C . ASP B 1 86 ? -21.312 6.223 3.002 1 34.16 86 ASP B C 1
ATOM 2968 O O . ASP B 1 86 ? -21.516 5.348 3.846 1 34.16 86 ASP B O 1
ATOM 2972 N N . VAL B 1 87 ? -20.016 6.227 2.637 1 36.34 87 VAL B N 1
ATOM 2973 C CA . VAL B 1 87 ? -19.312 6.188 3.908 1 36.34 87 VAL B CA 1
ATOM 2974 C C . VAL B 1 87 ? -19.844 7.266 4.84 1 36.34 87 VAL B C 1
ATOM 2976 O O . VAL B 1 87 ? -19.672 8.461 4.59 1 36.34 87 VAL B O 1
ATOM 2979 N N . ASP B 1 88 ? -20.953 7.285 5.152 1 38.97 88 ASP B N 1
ATOM 2980 C CA . ASP B 1 88 ? -21.516 8.125 6.211 1 38.97 88 ASP B CA 1
ATOM 2981 C C . ASP B 1 88 ? -20.422 8.969 6.867 1 38.97 88 ASP B C 1
ATOM 2983 O O . ASP B 1 88 ? -20.688 10.086 7.316 1 38.97 88 ASP B O 1
ATOM 2987 N N . GLY B 1 89 ? -19.094 8.484 7.039 1 46.19 89 GLY B N 1
ATOM 2988 C CA . GLY B 1 89 ? -18 9.078 7.789 1 46.19 89 GLY B CA 1
ATOM 2989 C C . GLY B 1 89 ? -17.172 10.055 6.969 1 46.19 89 GLY B C 1
ATOM 2990 O O . GLY B 1 89 ? -16.094 10.453 7.383 1 46.19 89 GLY B O 1
ATOM 2991 N N . ARG B 1 90 ? -17.609 10.367 5.629 1 53.5 90 ARG B N 1
ATOM 2992 C CA . ARG B 1 90 ? -16.734 11.195 4.801 1 53.5 90 ARG B CA 1
ATOM 2993 C C . ARG B 1 90 ? -16.938 12.672 5.113 1 53.5 90 ARG B C 1
ATOM 2995 O O . ARG B 1 90 ? -16.469 13.539 4.359 1 53.5 90 ARG B O 1
ATOM 3002 N N . GLU B 1 91 ? -17.75 12.898 5.996 1 59.22 91 GLU B N 1
ATOM 3003 C CA . GLU B 1 91 ? -17.844 14.297 6.422 1 59.22 91 GLU B CA 1
ATOM 3004 C C . GLU B 1 91 ? -16.453 14.891 6.656 1 59.22 91 GLU B C 1
ATOM 3006 O O . GLU B 1 91 ? -16.203 16.047 6.324 1 59.22 91 GLU B O 1
ATOM 3011 N N . TRP B 1 92 ? -15.641 14.008 7.102 1 71.06 92 TRP B N 1
ATOM 3012 C CA . TRP B 1 92 ? -14.297 14.5 7.398 1 71.06 92 TRP B CA 1
ATOM 3013 C C . TRP B 1 92 ? -13.555 14.859 6.117 1 71.06 92 TRP B C 1
ATOM 3015 O O . TRP B 1 92 ? -12.688 15.734 6.121 1 71.06 92 TRP B O 1
ATOM 3025 N N . VAL B 1 93 ? -13.883 14.289 4.996 1 76.88 93 VAL B N 1
ATOM 3026 C CA . VAL B 1 93 ? -13.234 14.602 3.727 1 76.88 93 VAL B CA 1
ATOM 3027 C C . VAL B 1 93 ? -13.758 15.93 3.191 1 76.88 93 VAL B C 1
ATOM 3029 O O . VAL B 1 93 ? -13 16.719 2.605 1 76.88 93 VAL B O 1
ATOM 3032 N N . ASP B 1 94 ? -15.016 16.141 3.43 1 72.12 94 ASP B N 1
ATOM 3033 C CA . ASP B 1 94 ? -15.594 17.422 3.004 1 72.12 94 ASP B CA 1
ATOM 3034 C C . ASP B 1 94 ? -14.945 18.594 3.732 1 72.12 94 ASP B C 1
ATOM 3036 O O . ASP B 1 94 ? -14.773 19.672 3.158 1 72.12 94 ASP B O 1
ATOM 3040 N N . GLU B 1 95 ? -14.625 18.328 4.957 1 77.62 95 GLU B N 1
ATOM 3041 C CA . GLU B 1 95 ? -13.945 19.359 5.734 1 77.62 95 GLU B CA 1
ATOM 3042 C C . GLU B 1 95 ? -12.586 19.703 5.133 1 77.62 95 GLU B C 1
ATOM 3044 O O . GLU B 1 95 ? -12.133 20.844 5.227 1 77.62 95 GLU B O 1
ATOM 3049 N N . LEU B 1 96 ? -11.977 18.766 4.469 1 82.94 96 LEU B N 1
ATOM 3050 C CA . LEU B 1 96 ? -10.688 18.984 3.822 1 82.94 96 LEU B CA 1
ATOM 3051 C C . LEU B 1 96 ? -10.828 19.969 2.662 1 82.94 96 LEU B C 1
ATOM 3053 O O . LEU B 1 96 ? -9.977 20.844 2.48 1 82.94 96 LEU B O 1
ATOM 3057 N N . ARG B 1 97 ? -11.859 19.875 1.911 1 76.44 97 ARG B N 1
ATOM 3058 C CA . ARG B 1 97 ? -12.07 20.688 0.711 1 76.44 97 ARG B CA 1
ATOM 3059 C C . ARG B 1 97 ? -12.195 22.156 1.059 1 76.44 97 ARG B C 1
ATOM 3061 O O . ARG B 1 97 ? -11.922 23.031 0.224 1 76.44 97 ARG B O 1
ATOM 3068 N N . ASP B 1 98 ? -12.531 22.375 2.293 1 76.94 98 ASP B N 1
ATOM 3069 C CA . ASP B 1 98 ? -12.734 23.75 2.734 1 76.94 98 ASP B CA 1
ATOM 3070 C C . ASP B 1 98 ? -11.406 24.406 3.102 1 76.94 98 ASP B C 1
ATOM 3072 O O . ASP B 1 98 ? -11.367 25.609 3.406 1 76.94 98 ASP B O 1
ATOM 3076 N N . SER B 1 99 ? -10.328 23.703 3.002 1 80 99 SER B N 1
ATOM 3077 C CA . SER B 1 99 ? -9.023 24.203 3.428 1 80 99 SER B CA 1
ATOM 3078 C C . SER B 1 99 ? -8.219 24.734 2.244 1 80 99 SER B C 1
ATOM 3080 O O . SER B 1 99 ? -7.004 24.547 2.184 1 80 99 SER B O 1
ATOM 3082 N N . GLY B 1 100 ? -8.891 25.25 1.123 1 81.69 100 GLY B N 1
ATOM 3083 C CA . GLY B 1 100 ? -8.203 25.844 -0.012 1 81.69 100 GLY B CA 1
ATOM 3084 C C . GLY B 1 100 ? -7.762 24.828 -1.047 1 81.69 100 GLY B C 1
ATOM 3085 O O . GLY B 1 100 ? -8.242 23.688 -1.049 1 81.69 100 GLY B O 1
ATOM 3086 N N . PRO B 1 101 ? -6.887 25.312 -1.928 1 79 101 PRO B N 1
ATOM 3087 C CA . PRO B 1 101 ? -6.453 24.422 -3.016 1 79 101 PRO B CA 1
ATOM 3088 C C . PRO B 1 101 ? -5.738 23.172 -2.514 1 79 101 PRO B C 1
ATOM 3090 O O . PRO B 1 101 ? -5.953 22.078 -3.047 1 79 101 PRO B O 1
ATOM 3093 N N . ALA B 1 102 ? -4.941 23.297 -1.521 1 86.69 102 ALA B N 1
ATOM 3094 C CA . ALA B 1 102 ? -4.27 22.141 -0.935 1 86.69 102 ALA B CA 1
ATOM 3095 C C . ALA B 1 102 ? -5.277 21.172 -0.329 1 86.69 102 ALA B C 1
ATOM 3097 O O . ALA B 1 102 ? -5.098 19.953 -0.404 1 86.69 102 ALA B O 1
ATOM 3098 N N . GLY B 1 103 ? -6.27 21.719 0.24 1 86.56 103 GLY B N 1
ATOM 3099 C CA . GLY B 1 103 ? -7.332 20.891 0.8 1 86.56 103 GLY B CA 1
ATOM 3100 C C . GLY B 1 103 ? -8.078 20.094 -0.246 1 86.56 103 GLY B C 1
ATOM 3101 O O . GLY B 1 103 ? -8.43 18.938 -0.012 1 86.56 103 GLY B O 1
ATOM 3102 N N . VAL B 1 104 ? -8.305 20.703 -1.343 1 79.94 104 VAL B N 1
ATOM 3103 C CA . VAL B 1 104 ? -8.984 20.031 -2.441 1 79.94 104 VAL B CA 1
ATOM 3104 C C . VAL B 1 104 ? -8.125 18.875 -2.955 1 79.94 104 VAL B C 1
ATOM 3106 O O . VAL B 1 104 ? -8.633 17.781 -3.184 1 79.94 104 VAL B O 1
ATOM 3109 N N . ALA B 1 105 ? -6.844 19.141 -3.129 1 81.81 105 ALA B N 1
ATOM 3110 C CA . ALA B 1 105 ? -5.93 18.094 -3.572 1 81.81 105 ALA B CA 1
ATOM 3111 C C . ALA B 1 105 ? -5.883 16.938 -2.568 1 81.81 105 ALA B C 1
ATOM 3113 O O . ALA B 1 105 ? -5.906 15.773 -2.955 1 81.81 105 ALA B O 1
ATOM 3114 N N . HIS B 1 106 ? -5.848 17.328 -1.317 1 90.38 106 HIS B N 1
ATOM 3115 C CA . HIS B 1 106 ? -5.84 16.359 -0.235 1 90.38 106 HIS B CA 1
ATOM 3116 C C . HIS B 1 106 ? -7.109 15.508 -0.246 1 90.38 106 HIS B C 1
ATOM 3118 O O . HIS B 1 106 ? -7.047 14.281 -0.18 1 90.38 106 HIS B O 1
ATOM 3124 N N . ALA B 1 107 ? -8.203 16.156 -0.36 1 82.94 107 ALA B N 1
ATOM 3125 C CA . ALA B 1 107 ? -9.492 15.469 -0.377 1 82.94 107 ALA B CA 1
ATOM 3126 C C . ALA B 1 107 ? -9.602 14.531 -1.575 1 82.94 107 ALA B C 1
ATOM 3128 O O . ALA B 1 107 ? -10.031 13.383 -1.436 1 82.94 107 ALA B O 1
ATOM 3129 N N . THR B 1 108 ? -9.203 15.031 -2.697 1 78.62 108 THR B N 1
ATOM 3130 C CA . THR B 1 108 ? -9.266 14.25 -3.926 1 78.62 108 THR B CA 1
ATOM 3131 C C . THR B 1 108 ? -8.383 13.008 -3.824 1 78.62 108 THR B C 1
ATOM 3133 O O . THR B 1 108 ? -8.805 11.906 -4.176 1 78.62 108 THR B O 1
ATOM 3136 N N . ALA B 1 109 ? -7.227 13.219 -3.361 1 84.69 109 ALA B N 1
ATOM 3137 C CA . ALA B 1 109 ? -6.293 12.109 -3.215 1 84.69 109 ALA B CA 1
ATOM 3138 C C . ALA B 1 109 ? -6.805 11.094 -2.195 1 84.69 109 ALA B C 1
ATOM 3140 O O . ALA B 1 109 ? -6.641 9.883 -2.377 1 84.69 109 ALA B O 1
ATOM 3141 N N . THR B 1 110 ? -7.375 11.586 -1.141 1 87.5 110 THR B N 1
ATOM 3142 C CA . THR B 1 110 ? -7.918 10.727 -0.092 1 87.5 110 THR B CA 1
ATOM 3143 C C . THR B 1 110 ? -9.047 9.859 -0.636 1 87.5 110 THR B C 1
ATOM 3145 O O . THR B 1 110 ? -9.047 8.641 -0.454 1 87.5 110 THR B O 1
ATOM 3148 N N . LEU B 1 111 ? -9.914 10.469 -1.308 1 79.12 111 LEU B N 1
ATOM 3149 C CA . LEU B 1 111 ? -11.039 9.742 -1.877 1 79.12 111 LEU B CA 1
ATOM 3150 C C . LEU B 1 111 ? -10.57 8.727 -2.91 1 79.12 111 LEU B C 1
ATOM 3152 O O . LEU B 1 111 ? -11.094 7.613 -2.975 1 79.12 111 LEU B O 1
ATOM 3156 N N . ASN B 1 112 ? -9.656 9.125 -3.668 1 79.62 112 ASN B N 1
ATOM 3157 C CA . ASN B 1 112 ? -9.094 8.211 -4.656 1 79.62 112 ASN B CA 1
ATOM 3158 C C . ASN B 1 112 ? -8.469 6.988 -3.996 1 79.62 112 ASN B C 1
ATOM 3160 O O . ASN B 1 112 ? -8.656 5.859 -4.457 1 79.62 112 ASN B O 1
ATOM 3164 N N . SER B 1 113 ? -7.738 7.223 -2.979 1 86.75 113 SER B N 1
ATOM 3165 C CA . SER B 1 113 ? -7.082 6.129 -2.275 1 86.75 113 SER B CA 1
ATOM 3166 C C . SER B 1 113 ? -8.102 5.164 -1.678 1 86.75 113 SER B C 1
ATOM 3168 O O . SER B 1 113 ? -7.965 3.945 -1.812 1 86.75 113 SER B O 1
ATOM 3170 N N . LEU B 1 114 ? -9.062 5.715 -1.026 1 84.62 114 LEU B N 1
ATOM 3171 C CA . LEU B 1 114 ? -10.109 4.883 -0.435 1 84.62 114 LEU B CA 1
ATOM 3172 C C . LEU B 1 114 ? -10.828 4.066 -1.507 1 84.62 114 LEU B C 1
ATOM 3174 O O . LEU B 1 114 ? -11.078 2.875 -1.321 1 84.62 114 LEU B O 1
ATOM 3178 N N . ALA B 1 115 ? -11.109 4.676 -2.59 1 78.44 115 ALA B N 1
ATOM 3179 C CA . ALA B 1 115 ? -11.82 4.02 -3.682 1 78.44 115 ALA B CA 1
ATOM 3180 C C . ALA B 1 115 ? -10.984 2.891 -4.281 1 78.44 115 ALA B C 1
ATOM 3182 O O . ALA B 1 115 ? -11.5 1.797 -4.535 1 78.44 115 ALA B O 1
ATOM 3183 N N . VAL B 1 116 ? -9.734 3.184 -4.508 1 83.56 116 VAL B N 1
ATOM 3184 C CA . VAL B 1 116 ? -8.844 2.213 -5.145 1 83.56 116 VAL B CA 1
ATOM 3185 C C . VAL B 1 116 ? -8.695 0.986 -4.246 1 83.56 116 VAL B C 1
ATOM 3187 O O . VAL B 1 116 ? -8.703 -0.148 -4.73 1 83.56 116 VAL B O 1
ATOM 3190 N N . VAL B 1 117 ? -8.602 1.193 -2.965 1 90.5 117 VAL B N 1
ATOM 3191 C CA . VAL B 1 117 ? -8.461 0.086 -2.025 1 90.5 117 VAL B CA 1
ATOM 3192 C C . VAL B 1 117 ? -9.758 -0.726 -1.986 1 90.5 117 VAL B C 1
ATOM 3194 O O . VAL B 1 117 ? -9.734 -1.952 -2.115 1 90.5 117 VAL B O 1
ATOM 3197 N N . GLN B 1 118 ? -10.836 -0.056 -1.896 1 84.44 118 GLN B N 1
ATOM 3198 C CA . GLN B 1 118 ? -12.125 -0.739 -1.825 1 84.44 118 GLN B CA 1
ATOM 3199 C C . GLN B 1 118 ? -12.391 -1.541 -3.096 1 84.44 118 GLN B C 1
ATOM 3201 O O . GLN B 1 118 ? -12.766 -2.713 -3.029 1 84.44 118 GLN B O 1
ATOM 3206 N N . ARG B 1 119 ? -12.18 -0.936 -4.211 1 80.62 119 ARG B N 1
ATOM 3207 C CA . ARG B 1 119 ? -12.43 -1.6 -5.488 1 80.62 119 ARG B CA 1
ATOM 3208 C C . ARG B 1 119 ? -11.523 -2.816 -5.656 1 80.62 119 ARG B C 1
ATOM 3210 O O . ARG B 1 119 ? -11.953 -3.852 -6.164 1 80.62 119 ARG B O 1
ATOM 3217 N N . SER B 1 120 ? -10.297 -2.668 -5.289 1 90.62 120 SER B N 1
ATOM 3218 C CA . SER B 1 120 ? -9.352 -3.771 -5.395 1 90.62 120 SER B CA 1
ATOM 3219 C C . SER B 1 120 ? -9.781 -4.957 -4.535 1 90.62 120 SER B C 1
ATOM 3221 O O . SER B 1 120 ? -9.703 -6.105 -4.973 1 90.62 120 SER B O 1
ATOM 3223 N N . LEU B 1 121 ? -10.266 -4.66 -3.357 1 90.69 121 LEU B N 1
ATOM 3224 C CA . LEU B 1 121 ? -10.68 -5.711 -2.432 1 90.69 121 LEU B CA 1
ATOM 3225 C C . LEU B 1 121 ? -11.969 -6.379 -2.9 1 90.69 121 LEU B C 1
ATOM 3227 O O . LEU B 1 121 ? -12.125 -7.594 -2.783 1 90.69 121 LEU B O 1
ATOM 3231 N N . GLN B 1 122 ? -12.789 -5.605 -3.482 1 82.19 122 GLN B N 1
ATOM 3232 C CA . GLN B 1 122 ? -14.078 -6.105 -3.949 1 82.19 122 GLN B CA 1
ATOM 3233 C C . GLN B 1 122 ? -13.906 -7.062 -5.125 1 82.19 122 GLN B C 1
ATOM 3235 O O . GLN B 1 122 ? -14.758 -7.914 -5.371 1 82.19 122 GLN B O 1
ATOM 3240 N N . ARG B 1 123 ? -12.828 -6.973 -5.824 1 83.81 123 ARG B N 1
ATOM 3241 C CA . ARG B 1 123 ? -12.594 -7.766 -7.027 1 83.81 123 ARG B CA 1
ATOM 3242 C C . ARG B 1 123 ? -12.047 -9.148 -6.68 1 83.81 123 ARG B C 1
ATOM 3244 O O . ARG B 1 123 ? -11.953 -10.023 -7.543 1 83.81 123 ARG B O 1
ATOM 3251 N N . GLN B 1 124 ? -11.773 -9.305 -5.367 1 92.75 124 GLN B N 1
ATOM 3252 C CA . GLN B 1 124 ? -11.156 -10.57 -4.984 1 92.75 124 GLN B CA 1
ATOM 3253 C C . GLN B 1 124 ? -12.211 -11.609 -4.605 1 92.75 124 GLN B C 1
ATOM 3255 O O . GLN B 1 124 ? -13.234 -11.266 -4.008 1 92.75 124 GLN B O 1
ATOM 3260 N N . SER B 1 125 ? -12 -12.82 -5.004 1 90.81 125 SER B N 1
ATOM 3261 C CA . SER B 1 125 ? -12.82 -13.922 -4.523 1 90.81 125 SER B CA 1
ATOM 3262 C C . SER B 1 125 ? -12.047 -14.82 -3.566 1 90.81 125 SER B C 1
ATOM 3264 O O . SER B 1 125 ? -10.852 -15.055 -3.764 1 90.81 125 SER B O 1
ATOM 3266 N N . THR B 1 126 ? -12.789 -15.352 -2.578 1 93.06 126 THR B N 1
ATOM 3267 C CA . THR B 1 126 ? -12.172 -16.219 -1.584 1 93.06 126 THR B CA 1
ATOM 3268 C C . THR B 1 126 ? -11.57 -17.453 -2.248 1 93.06 126 THR B C 1
ATOM 3270 O O . THR B 1 126 ? -10.461 -17.859 -1.91 1 93.06 126 THR B O 1
ATOM 3273 N N . GLU B 1 127 ? -12.258 -17.969 -3.178 1 93.62 127 GLU B N 1
ATOM 3274 C CA . GLU B 1 127 ? -11.812 -19.172 -3.859 1 93.62 127 GLU B CA 1
ATOM 3275 C C . GLU B 1 127 ? -10.484 -18.953 -4.578 1 93.62 127 GLU B C 1
ATOM 3277 O O . GLU B 1 127 ? -9.578 -19.781 -4.492 1 93.62 127 GLU B O 1
ATOM 3282 N N . LYS B 1 128 ? -10.414 -17.859 -5.246 1 94.38 128 LYS B N 1
ATOM 3283 C CA . LYS B 1 128 ? -9.195 -17.547 -5.992 1 94.38 128 LYS B CA 1
ATOM 3284 C C . LYS B 1 128 ? -8.023 -17.297 -5.051 1 94.38 128 LYS B C 1
ATOM 3286 O O . LYS B 1 128 ? -6.922 -17.797 -5.277 1 94.38 128 LYS B O 1
ATOM 3291 N N . LEU B 1 129 ? -8.266 -16.531 -4.055 1 96.25 129 LEU B N 1
ATOM 3292 C CA . LEU B 1 129 ? -7.23 -16.234 -3.078 1 96.25 129 LEU B CA 1
ATOM 3293 C C . LEU B 1 129 ? -6.75 -17.5 -2.383 1 96.25 129 LEU B C 1
ATOM 3295 O O . LEU B 1 129 ? -5.547 -17.688 -2.188 1 96.25 129 LEU B O 1
ATOM 3299 N N . GLU B 1 130 ? -7.676 -18.328 -2.029 1 95 130 GLU B N 1
ATOM 3300 C CA . GLU B 1 130 ? -7.336 -19.594 -1.385 1 95 130 GLU B CA 1
ATOM 3301 C C . GLU B 1 130 ? -6.52 -20.484 -2.314 1 95 130 GLU B C 1
ATOM 3303 O O . GLU B 1 130 ? -5.555 -21.125 -1.883 1 95 130 GLU B O 1
ATOM 3308 N N . ARG B 1 131 ? -6.918 -20.531 -3.488 1 96.75 131 ARG B N 1
ATOM 3309 C CA . ARG B 1 131 ? -6.195 -21.328 -4.473 1 96.75 131 ARG B CA 1
ATOM 3310 C C . ARG B 1 131 ? -4.758 -20.844 -4.621 1 96.75 131 ARG B C 1
ATOM 3312 O O . ARG B 1 131 ? -3.824 -21.656 -4.633 1 96.75 131 ARG B O 1
ATOM 3319 N N . VAL B 1 132 ? -4.566 -19.562 -4.746 1 97.88 132 VAL B N 1
ATOM 3320 C CA . VAL B 1 132 ? -3.229 -19 -4.891 1 97.88 132 VAL B CA 1
ATOM 3321 C C . VAL B 1 132 ? -2.406 -19.297 -3.635 1 97.88 132 VAL B C 1
ATOM 3323 O O . VAL B 1 132 ? -1.245 -19.703 -3.725 1 97.88 132 VAL B O 1
ATOM 3326 N N . ALA B 1 133 ? -2.992 -19.094 -2.463 1 96.69 133 ALA B N 1
ATOM 3327 C CA . ALA B 1 133 ? -2.307 -19.375 -1.202 1 96.69 133 ALA B CA 1
ATOM 3328 C C . ALA B 1 133 ? -1.864 -20.828 -1.127 1 96.69 133 ALA B C 1
ATOM 3330 O O . ALA B 1 133 ? -0.724 -21.125 -0.756 1 96.69 133 ALA B O 1
ATOM 3331 N N . ASP B 1 134 ? -2.746 -21.734 -1.523 1 96.25 134 ASP B N 1
ATOM 3332 C CA . ASP B 1 134 ? -2.445 -23.156 -1.501 1 96.25 134 ASP B CA 1
ATOM 3333 C C . ASP B 1 134 ? -1.307 -23.5 -2.461 1 96.25 134 ASP B C 1
ATOM 3335 O O . ASP B 1 134 ? -0.41 -24.266 -2.123 1 96.25 134 ASP B O 1
ATOM 3339 N N . LEU B 1 135 ? -1.396 -22.938 -3.65 1 97.38 135 LEU B N 1
ATOM 3340 C CA . LEU B 1 135 ? -0.344 -23.156 -4.637 1 97.38 135 LEU B CA 1
ATOM 3341 C C . LEU B 1 135 ? 1.009 -22.703 -4.098 1 97.38 135 LEU B C 1
ATOM 3343 O O . LEU B 1 135 ? 2.012 -23.406 -4.258 1 97.38 135 LEU B O 1
ATOM 3347 N N . MET B 1 136 ? 1.019 -21.609 -3.42 1 97.5 136 MET B N 1
ATOM 3348 C CA . MET B 1 136 ? 2.268 -21.062 -2.902 1 97.5 136 MET B CA 1
ATOM 3349 C C . MET B 1 136 ? 2.789 -21.891 -1.738 1 97.5 136 MET B C 1
ATOM 3351 O O . MET B 1 136 ? 3.994 -22.125 -1.628 1 97.5 136 MET B O 1
ATOM 3355 N N . LEU B 1 137 ? 1.942 -22.344 -0.913 1 95.69 137 LEU B N 1
ATOM 3356 C CA . LEU B 1 137 ? 2.332 -23.156 0.24 1 95.69 137 LEU B CA 1
ATOM 3357 C C . LEU B 1 137 ? 2.893 -24.5 -0.203 1 95.69 137 LEU B C 1
ATOM 3359 O O . LEU B 1 137 ? 3.766 -25.062 0.461 1 95.69 137 LEU B O 1
ATOM 3363 N N . GLN B 1 138 ? 2.424 -24.984 -1.317 1 95.62 138 GLN B N 1
ATOM 3364 C CA . GLN B 1 138 ? 2.82 -26.297 -1.805 1 95.62 138 GLN B CA 1
ATOM 3365 C C . GLN B 1 138 ? 4 -26.188 -2.766 1 95.62 138 GLN B C 1
ATOM 3367 O O . GLN B 1 138 ? 4.629 -27.203 -3.096 1 95.62 138 GLN B O 1
ATOM 3372 N N . ALA B 1 139 ? 4.328 -25 -3.205 1 96.75 139 ALA B N 1
ATOM 3373 C CA . ALA B 1 139 ? 5.355 -24.797 -4.219 1 96.75 139 ALA B CA 1
ATOM 3374 C C . ALA B 1 139 ? 6.738 -25.156 -3.686 1 96.75 139 ALA B C 1
ATOM 3376 O O . ALA B 1 139 ? 7.023 -24.969 -2.5 1 96.75 139 ALA B O 1
ATOM 3377 N N . ARG B 1 140 ? 7.578 -25.672 -4.582 1 96.12 140 ARG B N 1
ATOM 3378 C CA . ARG B 1 140 ? 8.992 -25.844 -4.25 1 96.12 140 ARG B CA 1
ATOM 3379 C C . ARG B 1 140 ? 9.656 -24.5 -3.99 1 96.12 140 ARG B C 1
ATOM 3381 O O . ARG B 1 140 ? 10.344 -24.312 -2.98 1 96.12 140 ARG B O 1
ATOM 3388 N N . THR B 1 141 ? 9.422 -23.641 -4.855 1 95.62 141 THR B N 1
ATOM 3389 C CA . THR B 1 141 ? 9.898 -22.266 -4.727 1 95.62 141 THR B CA 1
ATOM 3390 C C . THR B 1 141 ? 8.859 -21.281 -5.25 1 95.62 141 THR B C 1
ATOM 3392 O O . THR B 1 141 ? 8.227 -21.516 -6.277 1 95.62 141 THR B O 1
ATOM 3395 N N . VAL B 1 142 ? 8.656 -20.25 -4.516 1 97.25 142 VAL B N 1
ATOM 3396 C CA . VAL B 1 142 ? 7.852 -19.109 -4.98 1 97.25 142 VAL B CA 1
ATOM 3397 C C . VAL B 1 142 ? 8.766 -17.984 -5.422 1 97.25 142 VAL B C 1
ATOM 3399 O O . VAL B 1 142 ? 9.664 -17.578 -4.684 1 97.25 142 VAL B O 1
ATOM 3402 N N . TYR B 1 143 ? 8.602 -17.5 -6.633 1 95.62 143 TYR B N 1
ATOM 3403 C CA . TYR B 1 143 ? 9.305 -16.328 -7.137 1 95.62 143 TYR B CA 1
ATOM 3404 C C . TYR B 1 143 ? 8.375 -15.125 -7.195 1 95.62 143 TYR B C 1
ATOM 3406 O O . TYR B 1 143 ? 7.207 -15.242 -7.578 1 95.62 143 TYR B O 1
ATOM 3414 N N . VAL B 1 144 ? 8.859 -14.031 -6.73 1 96.69 144 VAL B N 1
ATOM 3415 C CA . VAL B 1 144 ? 8.117 -12.781 -6.852 1 96.69 144 VAL B CA 1
ATOM 3416 C C . VAL B 1 144 ? 8.883 -11.812 -7.762 1 96.69 144 VAL B C 1
ATOM 3418 O O . VAL B 1 144 ? 10.07 -11.562 -7.555 1 96.69 144 VAL B O 1
ATOM 3421 N N . THR B 1 145 ? 8.188 -11.297 -8.805 1 94.31 145 THR B N 1
ATOM 3422 C CA . THR B 1 145 ? 8.875 -10.43 -9.75 1 94.31 145 THR B CA 1
ATOM 3423 C C . THR B 1 145 ? 8.055 -9.172 -10.031 1 94.31 145 THR B C 1
ATOM 3425 O O . THR B 1 145 ? 6.824 -9.242 -10.141 1 94.31 145 THR B O 1
ATOM 3428 N N . ALA B 1 146 ? 8.648 -8.109 -10.039 1 94.31 146 ALA B N 1
ATOM 3429 C CA . ALA B 1 146 ? 8.117 -6.797 -10.383 1 94.31 146 ALA B CA 1
ATOM 3430 C C . ALA B 1 146 ? 9.25 -5.816 -10.688 1 94.31 146 ALA B C 1
ATOM 3432 O O . ALA B 1 146 ? 10.391 -6.02 -10.266 1 94.31 146 ALA B O 1
ATOM 3433 N N . MET B 1 147 ? 8.883 -4.848 -11.438 1 89.31 147 MET B N 1
ATOM 3434 C CA . MET B 1 147 ? 9.852 -3.812 -11.789 1 89.31 147 MET B CA 1
ATOM 3435 C C . MET B 1 147 ? 9.273 -2.424 -11.539 1 89.31 147 MET B C 1
ATOM 3437 O O . MET B 1 147 ? 8.062 -2.273 -11.352 1 89.31 147 MET B O 1
ATOM 3441 N N . ARG B 1 148 ? 10.172 -1.465 -11.438 1 88 148 ARG B N 1
ATOM 3442 C CA . ARG B 1 148 ? 9.812 -0.054 -11.359 1 88 148 ARG B CA 1
ATOM 3443 C C . ARG B 1 148 ? 8.938 0.219 -10.141 1 88 148 ARG B C 1
ATOM 3445 O O . ARG B 1 148 ? 9.227 -0.259 -9.039 1 88 148 ARG B O 1
ATOM 3452 N N . ALA B 1 149 ? 7.879 0.978 -10.273 1 86.12 149 ALA B N 1
ATOM 3453 C CA . ALA B 1 149 ? 7.094 1.416 -9.125 1 86.12 149 ALA B CA 1
ATOM 3454 C C . ALA B 1 149 ? 6.508 0.224 -8.375 1 86.12 149 ALA B C 1
ATOM 3456 O O . ALA B 1 149 ? 6.305 0.288 -7.16 1 86.12 149 ALA B O 1
ATOM 3457 N N . SER B 1 150 ? 6.344 -0.861 -9.062 1 92.69 150 SER B N 1
ATOM 3458 C CA . SER B 1 150 ? 5.699 -2.025 -8.461 1 92.69 150 SER B CA 1
ATOM 3459 C C . SER B 1 150 ? 6.703 -2.865 -7.676 1 92.69 150 SER B C 1
ATOM 3461 O O . SER B 1 150 ? 6.316 -3.75 -6.91 1 92.69 150 SER B O 1
ATOM 3463 N N . TYR B 1 151 ? 7.961 -2.586 -7.855 1 92.62 151 TYR B N 1
ATOM 3464 C CA . TYR B 1 151 ? 8.984 -3.379 -7.188 1 92.62 151 TYR B CA 1
ATOM 3465 C C . TYR B 1 151 ? 8.82 -3.328 -5.676 1 92.62 151 TYR B C 1
ATOM 3467 O O . TYR B 1 151 ? 9.07 -4.316 -4.98 1 92.62 151 TYR B O 1
ATOM 3475 N N . GLY B 1 152 ? 8.469 -2.141 -5.176 1 93.81 152 GLY B N 1
ATOM 3476 C CA . GLY B 1 152 ? 8.25 -2.01 -3.744 1 93.81 152 GLY B CA 1
ATOM 3477 C C . GLY B 1 152 ? 7.203 -2.973 -3.207 1 93.81 152 GLY B C 1
ATOM 3478 O O . GLY B 1 152 ? 7.344 -3.49 -2.098 1 93.81 152 GLY B O 1
ATOM 3479 N N . LEU B 1 153 ? 6.188 -3.252 -3.934 1 95.94 153 LEU B N 1
ATOM 3480 C CA . LEU B 1 153 ? 5.148 -4.203 -3.557 1 95.94 153 LEU B CA 1
ATOM 3481 C C . LEU B 1 153 ? 5.707 -5.617 -3.477 1 95.94 153 LEU B C 1
ATOM 3483 O O . LEU B 1 153 ? 5.438 -6.344 -2.518 1 95.94 153 LEU B O 1
ATOM 3487 N N . ALA B 1 154 ? 6.492 -5.973 -4.52 1 95.31 154 ALA B N 1
ATOM 3488 C CA . ALA B 1 154 ? 7.109 -7.297 -4.562 1 95.31 154 ALA B CA 1
ATOM 3489 C C . ALA B 1 154 ? 8.062 -7.496 -3.389 1 95.31 154 ALA B C 1
ATOM 3491 O O . ALA B 1 154 ? 8.086 -8.57 -2.775 1 95.31 154 ALA B O 1
ATOM 3492 N N . PHE B 1 155 ? 8.797 -6.504 -3.117 1 93.38 155 PHE B N 1
ATOM 3493 C CA . PHE B 1 155 ? 9.734 -6.566 -2.002 1 93.38 155 PHE B CA 1
ATOM 3494 C C . PHE B 1 155 ? 9 -6.828 -0.691 1 93.38 155 PHE B C 1
ATOM 3496 O O . PHE B 1 155 ? 9.398 -7.703 0.08 1 93.38 155 PHE B O 1
ATOM 3503 N N . HIS B 1 156 ? 7.996 -6.023 -0.439 1 93.69 156 HIS B N 1
ATOM 3504 C CA . HIS B 1 156 ? 7.219 -6.164 0.788 1 93.69 156 HIS B CA 1
ATOM 3505 C C . HIS B 1 156 ? 6.637 -7.566 0.916 1 93.69 156 HIS B C 1
ATOM 3507 O O . HIS B 1 156 ? 6.73 -8.188 1.977 1 93.69 156 HIS B O 1
ATOM 3513 N N . PHE B 1 157 ? 6.02 -8.047 -0.143 1 96.12 157 PHE B N 1
ATOM 3514 C CA . PHE B 1 157 ? 5.434 -9.383 -0.136 1 96.12 157 PHE B CA 1
ATOM 3515 C C . PHE B 1 157 ? 6.488 -10.438 0.171 1 96.12 157 PHE B C 1
ATOM 3517 O O . PHE B 1 157 ? 6.273 -11.312 1.013 1 96.12 157 PHE B O 1
ATOM 3524 N N . HIS B 1 158 ? 7.59 -10.336 -0.555 1 95.12 158 HIS B N 1
ATOM 3525 C CA . HIS B 1 158 ? 8.695 -11.266 -0.349 1 95.12 158 HIS B CA 1
ATOM 3526 C C . HIS B 1 158 ? 9.156 -11.258 1.104 1 95.12 158 HIS B C 1
ATOM 3528 O O . HIS B 1 158 ? 9.344 -12.32 1.704 1 95.12 158 HIS B O 1
ATOM 3534 N N . TYR B 1 159 ? 9.328 -10.102 1.619 1 91.31 159 TYR B N 1
ATOM 3535 C CA . TYR B 1 159 ? 9.859 -9.953 2.967 1 91.31 159 TYR B CA 1
ATOM 3536 C C . TYR B 1 159 ? 8.961 -10.633 3.992 1 91.31 159 TYR B C 1
ATOM 3538 O O . TYR B 1 159 ? 9.445 -11.305 4.906 1 91.31 159 TYR B O 1
ATOM 3546 N N . ILE B 1 160 ? 7.684 -10.469 3.889 1 91.19 160 ILE B N 1
ATOM 3547 C CA . ILE B 1 160 ? 6.754 -11.008 4.875 1 91.19 160 ILE B CA 1
ATOM 3548 C C . ILE B 1 160 ? 6.531 -12.492 4.617 1 91.19 160 ILE B C 1
ATOM 3550 O O . ILE B 1 160 ? 6.539 -13.297 5.551 1 91.19 160 ILE B O 1
ATOM 3554 N N . ALA B 1 161 ? 6.371 -12.836 3.373 1 94.44 161 ALA B N 1
ATOM 3555 C CA . ALA B 1 161 ? 6.008 -14.203 3.002 1 94.44 161 ALA B CA 1
ATOM 3556 C C . ALA B 1 161 ? 7.133 -15.18 3.34 1 94.44 161 ALA B C 1
ATOM 3558 O O . ALA B 1 161 ? 6.891 -16.375 3.516 1 94.44 161 ALA B O 1
ATOM 3559 N N . ARG B 1 162 ? 8.344 -14.703 3.344 1 91.81 162 ARG B N 1
ATOM 3560 C CA . ARG B 1 162 ? 9.484 -15.57 3.627 1 91.81 162 ARG B CA 1
ATOM 3561 C C . ARG B 1 162 ? 9.344 -16.219 4.996 1 91.81 162 ARG B C 1
ATOM 3563 O O . ARG B 1 162 ? 9.953 -17.266 5.262 1 91.81 162 ARG B O 1
ATOM 3570 N N . MET B 1 163 ? 8.547 -15.641 5.875 1 88.06 163 MET B N 1
ATOM 3571 C CA . MET B 1 163 ? 8.32 -16.188 7.211 1 88.06 163 MET B CA 1
ATOM 3572 C C . MET B 1 163 ? 7.461 -17.438 7.148 1 88.06 163 MET B C 1
ATOM 3574 O O . MET B 1 163 ? 7.562 -18.312 8.016 1 88.06 163 MET B O 1
ATOM 3578 N N . ALA B 1 164 ? 6.637 -17.547 6.172 1 89.38 164 ALA B N 1
ATOM 3579 C CA . ALA B 1 164 ? 5.641 -18.625 6.141 1 89.38 164 ALA B CA 1
ATOM 3580 C C . ALA B 1 164 ? 5.969 -19.641 5.051 1 89.38 164 ALA B C 1
ATOM 3582 O O . ALA B 1 164 ? 5.602 -20.812 5.164 1 89.38 164 ALA B O 1
ATOM 3583 N N . LEU B 1 165 ? 6.633 -19.203 3.979 1 92.94 165 LEU B N 1
ATOM 3584 C CA . LEU B 1 165 ? 6.859 -20.078 2.83 1 92.94 165 LEU B CA 1
ATOM 3585 C C . LEU B 1 165 ? 8.195 -20.797 2.953 1 92.94 165 LEU B C 1
ATOM 3587 O O . LEU B 1 165 ? 9.148 -20.266 3.531 1 92.94 165 LEU B O 1
ATOM 3591 N N . LYS B 1 166 ? 8.266 -22.031 2.377 1 87.25 166 LYS B N 1
ATOM 3592 C CA . LYS B 1 166 ? 9.469 -22.859 2.412 1 87.25 166 LYS B CA 1
ATOM 3593 C C . LYS B 1 166 ? 10.633 -22.172 1.709 1 87.25 166 LYS B C 1
ATOM 3595 O O . LYS B 1 166 ? 11.75 -22.141 2.23 1 87.25 166 LYS B O 1
ATOM 3600 N N . SER B 1 167 ? 10.367 -21.75 0.528 1 90.75 167 SER B N 1
ATOM 3601 C CA . SER B 1 167 ? 11.359 -21.047 -0.284 1 90.75 167 SER B CA 1
ATOM 3602 C C . SER B 1 167 ? 10.711 -19.953 -1.117 1 90.75 167 SER B C 1
ATOM 3604 O O . SER B 1 167 ? 9.727 -20.188 -1.822 1 90.75 167 SER B O 1
ATOM 3606 N N . ILE B 1 168 ? 11.25 -18.766 -0.969 1 93.62 168 ILE B N 1
ATOM 3607 C CA . ILE B 1 168 ? 10.766 -17.641 -1.768 1 93.62 168 ILE B CA 1
ATOM 3608 C C . ILE B 1 168 ? 11.938 -16.766 -2.207 1 93.62 168 ILE B C 1
ATOM 3610 O O . ILE B 1 168 ? 12.875 -16.547 -1.436 1 93.62 168 ILE B O 1
ATOM 3614 N N . GLN B 1 169 ? 11.891 -16.312 -3.445 1 92.38 169 GLN B N 1
ATOM 3615 C CA . GLN B 1 169 ? 12.945 -15.477 -4.016 1 92.38 169 GLN B CA 1
ATOM 3616 C C . GLN B 1 169 ? 12.367 -14.25 -4.703 1 92.38 169 GLN B C 1
ATOM 3618 O O . GLN B 1 169 ? 11.328 -14.328 -5.363 1 92.38 169 GLN B O 1
ATOM 3623 N N . LEU B 1 170 ? 12.984 -13.141 -4.414 1 92.75 170 LEU B N 1
ATOM 3624 C CA . LEU B 1 170 ? 12.656 -11.906 -5.125 1 92.75 170 LEU B CA 1
ATOM 3625 C C . LEU B 1 170 ? 13.477 -11.781 -6.402 1 92.75 170 LEU B C 1
ATOM 3627 O O . LEU B 1 170 ? 14.711 -11.883 -6.363 1 92.75 170 LEU B O 1
ATOM 3631 N N . ALA B 1 171 ? 12.836 -11.617 -7.551 1 87.19 171 ALA B N 1
ATOM 3632 C CA . ALA B 1 171 ? 13.492 -11.477 -8.852 1 87.19 171 ALA B CA 1
ATOM 3633 C C . ALA B 1 171 ? 13.062 -10.188 -9.547 1 87.19 171 ALA B C 1
ATOM 3635 O O . ALA B 1 171 ? 11.875 -9.992 -9.82 1 87.19 171 ALA B O 1
ATOM 3636 N N . PRO B 1 172 ? 13.961 -9.242 -10.031 1 79.88 172 PRO B N 1
ATOM 3637 C CA . PRO B 1 172 ? 15.406 -9.367 -9.82 1 79.88 172 PRO B CA 1
ATOM 3638 C C . PRO B 1 172 ? 15.836 -8.992 -8.406 1 79.88 172 PRO B C 1
ATOM 3640 O O . PRO B 1 172 ? 15.156 -8.203 -7.746 1 79.88 172 PRO B O 1
ATOM 3643 N N . SER B 1 173 ? 16.844 -9.656 -8.07 1 74.5 173 SER B N 1
ATOM 3644 C CA . SER B 1 173 ? 17.562 -9.172 -6.898 1 74.5 173 SER B CA 1
ATOM 3645 C C . SER B 1 173 ? 18.469 -8 -7.254 1 74.5 173 SER B C 1
ATOM 3647 O O . SER B 1 173 ? 18.562 -7.613 -8.422 1 74.5 173 SER B O 1
ATOM 3649 N N . HIS B 1 174 ? 19 -7.234 -6.402 1 64.88 174 HIS B N 1
ATOM 3650 C CA . HIS B 1 174 ? 19.797 -6.031 -6.605 1 64.88 174 HIS B CA 1
ATOM 3651 C C . HIS B 1 174 ? 20.781 -6.203 -7.766 1 64.88 174 HIS B C 1
ATOM 3653 O O . HIS B 1 174 ? 21.031 -5.258 -8.516 1 64.88 174 HIS B O 1
ATOM 3659 N N . VAL B 1 175 ? 21.297 -7.371 -8.094 1 52.5 175 VAL B N 1
ATOM 3660 C CA . VAL B 1 175 ? 22.422 -7.492 -9.008 1 52.5 175 VAL B CA 1
ATOM 3661 C C . VAL B 1 175 ? 21.984 -8.219 -10.273 1 52.5 175 VAL B C 1
ATOM 3663 O O . VAL B 1 175 ? 22.719 -8.234 -11.273 1 52.5 175 VAL B O 1
ATOM 3666 N N . GLY B 1 176 ? 20.75 -8.594 -10.352 1 62.41 176 GLY B N 1
ATOM 3667 C CA . GLY B 1 176 ? 20.484 -9.453 -11.5 1 62.41 176 GLY B CA 1
ATOM 3668 C C . GLY B 1 176 ? 19.203 -9.109 -12.227 1 62.41 176 GLY B C 1
ATOM 3669 O O . GLY B 1 176 ? 18.531 -8.133 -11.883 1 62.41 176 GLY B O 1
ATOM 3670 N N . SER B 1 177 ? 19.156 -9.773 -13.445 1 71.62 177 SER B N 1
ATOM 3671 C CA . SER B 1 177 ? 17.922 -9.688 -14.227 1 71.62 177 SER B CA 1
ATOM 3672 C C . SER B 1 177 ? 16.906 -10.727 -13.773 1 71.62 177 SER B C 1
ATOM 3674 O O . SER B 1 177 ? 17.281 -11.805 -13.305 1 71.62 177 SER B O 1
ATOM 3676 N N . ALA B 1 178 ? 15.672 -10.359 -13.797 1 77.62 178 ALA B N 1
ATOM 3677 C CA . ALA B 1 178 ? 14.602 -11.266 -13.406 1 77.62 178 ALA B CA 1
ATOM 3678 C C . ALA B 1 178 ? 14.664 -12.57 -14.188 1 77.62 178 ALA B C 1
ATOM 3680 O O . ALA B 1 178 ? 14.484 -13.656 -13.625 1 77.62 178 ALA B O 1
ATOM 3681 N N . ILE B 1 179 ? 14.984 -12.5 -15.445 1 73.75 179 ILE B N 1
ATOM 368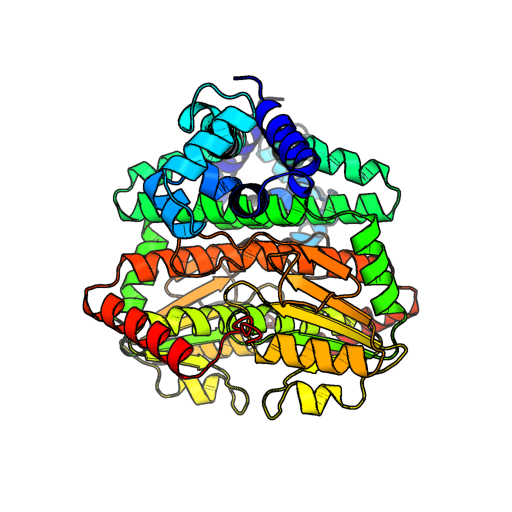2 C CA . ILE B 1 179 ? 15 -13.688 -16.297 1 73.75 179 ILE B CA 1
ATOM 3683 C C . ILE B 1 179 ? 16.109 -14.633 -15.859 1 73.75 179 ILE B C 1
ATOM 3685 O O . ILE B 1 179 ? 15.914 -15.844 -15.797 1 73.75 179 ILE B O 1
ATOM 3689 N N . ASP B 1 180 ? 17.266 -14.078 -15.57 1 68.56 180 ASP B N 1
ATOM 3690 C CA . ASP B 1 180 ? 18.375 -14.898 -15.07 1 68.56 180 ASP B CA 1
ATOM 3691 C C . ASP B 1 180 ? 17.984 -15.602 -13.773 1 68.56 180 ASP B C 1
ATOM 3693 O O . ASP B 1 180 ? 18.312 -16.781 -13.578 1 68.56 180 ASP B O 1
ATOM 3697 N N . GLU B 1 181 ? 17.25 -14.984 -12.922 1 77.81 181 GLU B N 1
ATOM 3698 C CA . GLU B 1 181 ? 16.922 -15.508 -11.602 1 77.81 181 GLU B CA 1
ATOM 3699 C C . GLU B 1 181 ? 15.75 -16.484 -11.68 1 77.81 181 GLU B C 1
ATOM 3701 O O . GLU B 1 181 ? 15.555 -17.297 -10.766 1 77.81 181 GLU B O 1
ATOM 3706 N N . LEU B 1 182 ? 15.086 -16.406 -12.797 1 81.69 182 LEU B N 1
ATOM 3707 C CA . LEU B 1 182 ? 13.969 -17.312 -12.992 1 81.69 182 LEU B CA 1
ATOM 3708 C C . LEU B 1 182 ? 14.391 -18.516 -13.836 1 81.69 182 LEU B C 1
ATOM 3710 O O . LEU B 1 182 ? 13.555 -19.359 -14.18 1 81.69 182 LEU B O 1
ATOM 3714 N N . SER B 1 183 ? 15.617 -18.625 -14.156 1 81.31 183 SER B N 1
ATOM 3715 C CA . SER B 1 183 ? 16.125 -19.672 -15.039 1 81.31 183 SER B CA 1
ATOM 3716 C C . SER B 1 183 ? 15.852 -21.047 -14.453 1 81.31 183 SER B C 1
ATOM 3718 O O . SER B 1 183 ? 15.695 -22.016 -15.195 1 81.31 183 SER B O 1
ATOM 3720 N N . ASP B 1 184 ? 15.68 -21.188 -13.156 1 82.5 184 ASP B N 1
ATOM 3721 C CA . ASP B 1 184 ? 15.469 -22.484 -12.523 1 82.5 184 ASP B CA 1
ATOM 3722 C C . ASP B 1 184 ? 13.984 -22.734 -12.258 1 82.5 184 ASP B C 1
ATOM 3724 O O . ASP B 1 184 ? 13.609 -23.781 -11.727 1 82.5 184 ASP B O 1
ATOM 3728 N N . ALA B 1 185 ? 13.18 -21.781 -12.562 1 87.88 185 ALA B N 1
ATOM 3729 C CA . ALA B 1 185 ? 11.742 -21.953 -12.359 1 87.88 185 ALA B CA 1
ATOM 3730 C C . ALA B 1 185 ? 11.172 -23.016 -13.281 1 87.88 185 ALA B C 1
ATOM 3732 O O . ALA B 1 185 ? 11.578 -23.125 -14.445 1 87.88 185 ALA B O 1
ATOM 3733 N N . GLY B 1 186 ? 10.273 -23.797 -12.797 1 92.44 186 GLY B N 1
ATOM 3734 C CA . GLY B 1 186 ? 9.641 -24.875 -13.555 1 92.44 186 GLY B CA 1
ATOM 3735 C C . GLY B 1 186 ? 8.422 -25.453 -12.867 1 92.44 186 GLY B C 1
ATOM 3736 O O . GLY B 1 186 ? 7.824 -24.812 -12.008 1 92.44 186 GLY B O 1
ATOM 3737 N N . PRO B 1 187 ? 8.148 -26.688 -13.375 1 95 187 PRO B N 1
ATOM 3738 C CA . PRO B 1 187 ? 6.98 -27.328 -12.766 1 95 187 PRO B CA 1
ATOM 3739 C C . PRO B 1 187 ? 7.094 -27.438 -11.242 1 95 187 PRO B C 1
ATOM 3741 O O . PRO B 1 187 ? 8.148 -27.797 -10.719 1 95 187 PRO B O 1
ATOM 3744 N N . GLY B 1 188 ? 6.07 -27.031 -10.562 1 96 188 GLY B N 1
ATOM 3745 C CA . GLY B 1 188 ? 6.055 -27.078 -9.109 1 96 188 GLY B CA 1
ATOM 3746 C C . GLY B 1 188 ? 6.406 -25.734 -8.477 1 96 188 GLY B C 1
ATOM 3747 O O . GLY B 1 188 ? 6.297 -25.578 -7.258 1 96 188 GLY B O 1
ATOM 3748 N N . ASP B 1 189 ? 6.84 -24.828 -9.297 1 96.62 189 ASP B N 1
ATOM 3749 C CA . ASP B 1 189 ? 7.137 -23.484 -8.812 1 96.62 189 ASP B CA 1
ATOM 3750 C C . ASP B 1 189 ? 6 -22.516 -9.141 1 96.62 189 ASP B C 1
ATOM 3752 O O . ASP B 1 189 ? 5.195 -22.781 -10.039 1 96.62 189 ASP B O 1
ATOM 3756 N N . VAL B 1 190 ? 5.902 -21.516 -8.359 1 98 190 VAL B N 1
ATOM 3757 C CA . VAL B 1 190 ? 4.922 -20.453 -8.578 1 98 190 VAL B CA 1
ATOM 3758 C C . VAL B 1 190 ? 5.633 -19.125 -8.766 1 98 190 VAL B C 1
ATOM 3760 O O . VAL B 1 190 ? 6.586 -18.812 -8.039 1 98 190 VAL B O 1
ATOM 3763 N N . VAL B 1 191 ? 5.254 -18.359 -9.773 1 97.38 191 VAL B N 1
ATOM 3764 C CA . VAL B 1 191 ? 5.766 -17.016 -10 1 97.38 191 VAL B CA 1
ATOM 3765 C C . VAL B 1 191 ? 4.645 -16 -9.812 1 97.38 191 VAL B C 1
ATOM 3767 O O . VAL B 1 191 ? 3.625 -16.047 -10.508 1 97.38 191 VAL B O 1
ATOM 3770 N N . LEU B 1 192 ? 4.797 -15.156 -8.836 1 98.19 192 LEU B N 1
ATOM 3771 C CA . LEU B 1 192 ? 3.918 -14.008 -8.648 1 98.19 192 LEU B CA 1
ATOM 3772 C C . LEU B 1 192 ? 4.48 -12.781 -9.352 1 98.19 192 LEU B C 1
ATOM 3774 O O . LEU B 1 192 ? 5.5 -12.234 -8.93 1 98.19 192 LEU B O 1
ATOM 3778 N N . ALA B 1 193 ? 3.871 -12.344 -10.406 1 96.56 193 ALA B N 1
ATOM 3779 C CA . ALA B 1 193 ? 4.277 -11.156 -11.156 1 96.56 193 ALA B CA 1
ATOM 3780 C C . ALA B 1 193 ? 3.342 -9.984 -10.875 1 96.56 193 ALA B C 1
ATOM 3782 O O . ALA B 1 193 ? 2.119 -10.117 -10.977 1 96.56 193 ALA B O 1
ATOM 3783 N N . VAL B 1 194 ? 3.922 -8.828 -10.484 1 96.62 194 VAL B N 1
ATOM 3784 C CA . VAL B 1 194 ? 3.154 -7.633 -10.164 1 96.62 194 VAL B CA 1
ATOM 3785 C C . VAL B 1 194 ? 3.434 -6.547 -11.203 1 96.62 194 VAL B C 1
ATOM 3787 O O . VAL B 1 194 ? 4.57 -6.098 -11.352 1 96.62 194 VAL B O 1
ATOM 3790 N N . THR B 1 195 ? 2.438 -6.129 -11.906 1 90.31 195 THR B N 1
ATOM 3791 C CA . THR B 1 195 ? 2.623 -5.086 -12.906 1 90.31 195 THR B CA 1
ATOM 3792 C C . THR B 1 195 ? 1.3 -4.387 -13.211 1 90.31 195 THR B C 1
ATOM 3794 O O . THR B 1 195 ? 0.243 -5.023 -13.211 1 90.31 195 THR B O 1
ATOM 3797 N N . PHE B 1 196 ? 1.393 -3.107 -13.453 1 86.5 196 PHE B N 1
ATOM 3798 C CA . PHE B 1 196 ? 0.235 -2.279 -13.766 1 86.5 196 PHE B CA 1
ATOM 3799 C C . PHE B 1 196 ? 0.498 -1.426 -15 1 86.5 196 PHE B C 1
ATOM 3801 O O . PHE B 1 196 ? 1.63 -1.356 -15.484 1 86.5 196 PHE B O 1
ATOM 3808 N N . THR B 1 197 ? -0.534 -0.808 -15.5 1 76.44 197 THR B N 1
ATOM 3809 C CA . THR B 1 197 ? -0.397 0.071 -16.656 1 76.44 197 THR B CA 1
ATOM 3810 C C . THR B 1 197 ? 0.377 1.333 -16.281 1 76.44 197 THR B C 1
ATOM 3812 O O . THR B 1 197 ? 0.085 1.974 -15.273 1 76.44 197 THR B O 1
ATOM 3815 N N . PRO B 1 198 ? 1.319 1.799 -17.109 1 75.69 198 PRO B N 1
ATOM 3816 C CA . PRO B 1 198 ? 1.911 1.074 -18.25 1 75.69 198 PRO B CA 1
ATOM 3817 C C . PRO B 1 198 ? 2.754 -0.119 -17.797 1 75.69 198 PRO B C 1
ATOM 3819 O O . PRO B 1 198 ? 3.58 0.006 -16.891 1 75.69 198 PRO B O 1
ATOM 3822 N N . TYR B 1 199 ? 2.572 -1.184 -18.484 1 83.12 199 TYR B N 1
ATOM 3823 C CA . TYR B 1 199 ? 3.133 -2.449 -18.016 1 83.12 199 TYR B CA 1
ATOM 3824 C C . TYR B 1 199 ? 4.633 -2.51 -18.281 1 83.12 199 TYR B C 1
ATOM 3826 O O . TYR B 1 199 ? 5.098 -2.117 -19.359 1 83.12 199 TYR B O 1
ATOM 3834 N N . SER B 1 200 ? 5.344 -2.99 -17.281 1 85.94 200 SER B N 1
ATOM 3835 C CA . SER B 1 200 ? 6.781 -3.184 -17.438 1 85.94 200 SER B CA 1
ATOM 3836 C C . SER B 1 200 ? 7.086 -4.336 -18.391 1 85.94 200 SER B C 1
ATOM 3838 O O . SER B 1 200 ? 6.648 -5.465 -18.172 1 85.94 200 SER B O 1
ATOM 3840 N N . ARG B 1 201 ? 7.805 -4.043 -19.422 1 85.25 201 ARG B N 1
ATOM 3841 C CA . ARG B 1 201 ? 8.211 -5.062 -20.391 1 85.25 201 ARG B CA 1
ATOM 3842 C C . ARG B 1 201 ? 8.953 -6.199 -19.703 1 85.25 201 ARG B C 1
ATOM 3844 O O . ARG B 1 201 ? 8.672 -7.375 -19.953 1 85.25 201 ARG B O 1
ATOM 3851 N N . GLU B 1 202 ? 9.836 -5.84 -18.812 1 87.69 202 GLU B N 1
ATOM 3852 C CA . GLU B 1 202 ? 10.672 -6.82 -18.141 1 87.69 202 GLU B CA 1
A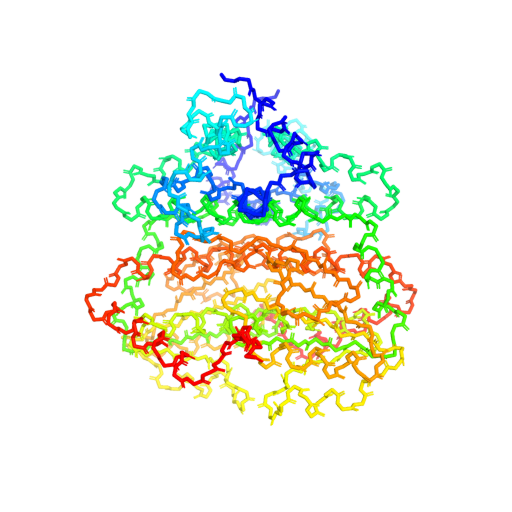TOM 3853 C C . GLU B 1 202 ? 9.836 -7.785 -17.312 1 87.69 202 GLU B C 1
ATOM 3855 O O . GLU B 1 202 ? 10.102 -8.992 -17.281 1 87.69 202 GLU B O 1
ATOM 3860 N N . THR B 1 203 ? 8.836 -7.25 -16.625 1 91.56 203 THR B N 1
ATOM 3861 C CA . THR B 1 203 ? 7.98 -8.094 -15.812 1 91.56 203 THR B CA 1
ATOM 3862 C C . THR B 1 203 ? 7.184 -9.062 -16.672 1 91.56 203 THR B C 1
ATOM 3864 O O . THR B 1 203 ? 7.074 -10.25 -16.359 1 91.56 203 THR B O 1
ATOM 3867 N N . ILE B 1 204 ? 6.723 -8.539 -17.766 1 88.75 204 ILE B N 1
ATOM 3868 C CA . ILE B 1 204 ? 5.93 -9.367 -18.688 1 88.75 204 ILE B CA 1
ATOM 3869 C C . ILE B 1 204 ? 6.805 -10.453 -19.281 1 88.75 204 ILE B C 1
ATOM 3871 O O . ILE B 1 204 ? 6.422 -11.625 -19.312 1 88.75 204 ILE B O 1
ATOM 3875 N N . GLU B 1 205 ? 7.93 -10.078 -19.734 1 89.62 205 GLU B N 1
ATOM 3876 C CA . GLU B 1 205 ? 8.859 -11.031 -20.344 1 89.62 205 GLU B CA 1
ATOM 3877 C C . GLU B 1 205 ? 9.281 -12.102 -19.344 1 89.62 205 GLU B C 1
ATOM 3879 O O . GLU B 1 205 ? 9.383 -13.281 -19.688 1 89.62 205 GLU B O 1
ATOM 3884 N N . ALA B 1 206 ? 9.516 -11.695 -18.141 1 91.25 206 ALA B N 1
ATOM 3885 C CA . ALA B 1 206 ? 9.883 -12.633 -17.094 1 91.25 206 ALA B CA 1
ATOM 3886 C C . ALA B 1 206 ? 8.758 -13.633 -16.828 1 91.25 206 ALA B C 1
ATOM 3888 O O . ALA B 1 206 ? 9.008 -14.828 -16.672 1 91.25 206 ALA B O 1
ATOM 3889 N N . ALA B 1 207 ? 7.578 -13.156 -16.781 1 92.56 207 ALA B N 1
ATOM 3890 C CA . ALA B 1 207 ? 6.418 -14.016 -16.562 1 92.56 207 ALA B CA 1
ATOM 3891 C C . ALA B 1 207 ? 6.238 -15.008 -17.703 1 92.56 207 ALA B C 1
ATOM 3893 O O . ALA B 1 207 ? 5.969 -16.188 -17.469 1 92.56 207 ALA B O 1
ATOM 3894 N N . MET B 1 208 ? 6.422 -14.516 -18.906 1 90.94 208 MET B N 1
ATOM 3895 C CA . MET B 1 208 ? 6.305 -15.375 -20.094 1 90.94 208 MET B CA 1
ATOM 3896 C C . MET B 1 208 ? 7.367 -16.469 -20.062 1 90.94 208 MET B C 1
ATOM 3898 O O . MET B 1 208 ? 7.074 -17.625 -20.359 1 90.94 208 MET B O 1
ATOM 3902 N N . PHE B 1 209 ? 8.508 -16.094 -19.75 1 92.81 209 PHE B N 1
ATOM 3903 C CA . PHE B 1 209 ? 9.617 -17.031 -19.641 1 92.81 209 PHE B CA 1
ATOM 3904 C C . PHE B 1 209 ? 9.32 -18.109 -18.609 1 92.81 209 PHE B C 1
ATOM 3906 O O . PHE B 1 209 ? 9.461 -19.312 -18.891 1 92.81 209 PHE B O 1
ATOM 3913 N N . ALA B 1 210 ? 8.859 -17.734 -17.453 1 93.88 210 ALA B N 1
ATOM 3914 C CA . ALA B 1 210 ? 8.555 -18.672 -16.375 1 93.88 210 ALA B CA 1
ATOM 3915 C C . ALA B 1 210 ? 7.457 -19.641 -16.797 1 93.88 210 ALA B C 1
ATOM 3917 O O . ALA B 1 210 ? 7.539 -20.844 -16.516 1 93.88 210 ALA B O 1
ATOM 3918 N N . LYS B 1 211 ? 6.504 -19.141 -17.422 1 94.06 211 LYS B N 1
ATOM 3919 C CA . LYS B 1 211 ? 5.41 -19.984 -17.891 1 94.06 211 LYS B CA 1
ATOM 3920 C C . LYS B 1 211 ? 5.902 -21 -18.906 1 94.06 211 LYS B C 1
ATOM 3922 O O . LYS B 1 211 ? 5.496 -22.172 -18.891 1 94.06 211 LYS B O 1
ATOM 3927 N N . SER B 1 212 ? 6.766 -20.516 -19.859 1 93.81 212 SER B N 1
ATOM 3928 C CA . SER B 1 212 ? 7.32 -21.391 -20.875 1 93.81 212 SER B CA 1
ATOM 3929 C C . SER B 1 212 ? 8.141 -22.516 -20.234 1 93.81 212 SER B C 1
ATOM 3931 O O . SER B 1 212 ? 8.312 -23.578 -20.844 1 93.81 212 SER B O 1
ATOM 3933 N N . ARG B 1 213 ? 8.547 -22.328 -19.047 1 94.56 213 ARG B N 1
ATOM 3934 C CA . ARG B 1 213 ? 9.336 -23.312 -18.328 1 94.56 213 ARG B CA 1
ATOM 3935 C C . ARG B 1 213 ? 8.445 -24.219 -17.484 1 94.56 213 ARG B C 1
ATOM 3937 O O . ARG B 1 213 ? 8.938 -25.109 -16.781 1 94.56 213 ARG B O 1
ATOM 3944 N N . GLY B 1 214 ? 7.145 -23.875 -17.469 1 96.19 214 GLY B N 1
ATOM 3945 C CA . GLY B 1 214 ? 6.191 -24.75 -16.812 1 96.19 214 GLY B CA 1
ATOM 3946 C C . GLY B 1 214 ? 5.777 -24.281 -15.438 1 96.19 214 GLY B C 1
ATOM 3947 O O . GLY B 1 214 ? 5.016 -24.969 -14.742 1 96.19 214 GLY B O 1
ATOM 3948 N N . ALA B 1 215 ? 6.25 -23.172 -14.977 1 96.69 215 ALA B N 1
ATOM 3949 C CA . ALA B 1 215 ? 5.848 -22.625 -13.672 1 96.69 215 ALA B CA 1
ATOM 3950 C C . ALA B 1 215 ? 4.414 -22.109 -13.719 1 96.69 215 ALA B C 1
ATOM 3952 O O . ALA B 1 215 ? 3.922 -21.719 -14.773 1 96.69 215 ALA B O 1
ATOM 3953 N N . THR B 1 216 ? 3.75 -22.156 -12.578 1 98 216 THR B N 1
ATOM 3954 C CA . THR B 1 216 ? 2.455 -21.5 -12.445 1 98 216 THR B CA 1
ATOM 3955 C C . THR B 1 216 ? 2.627 -20 -12.281 1 98 216 THR B C 1
ATOM 3957 O O . THR B 1 216 ? 3.348 -19.547 -11.391 1 98 216 THR B O 1
ATOM 3960 N N . VAL B 1 217 ? 1.984 -19.266 -13.141 1 97.38 217 VAL B N 1
ATOM 3961 C CA . VAL B 1 217 ? 2.15 -17.812 -13.125 1 97.38 217 VAL B CA 1
ATOM 3962 C C . VAL B 1 217 ? 0.883 -17.156 -12.586 1 97.38 217 VAL B C 1
ATOM 3964 O O . VAL B 1 217 ? -0.206 -17.344 -13.133 1 97.38 217 VAL B O 1
ATOM 3967 N N . VAL B 1 218 ? 1.026 -16.406 -11.523 1 97.94 218 VAL B N 1
ATOM 3968 C CA . VAL B 1 218 ? -0.026 -15.594 -10.922 1 97.94 218 VAL B CA 1
ATOM 3969 C C . VAL B 1 218 ? 0.275 -14.109 -11.148 1 97.94 218 VAL B C 1
ATOM 3971 O O . VAL B 1 218 ? 1.354 -13.633 -10.797 1 97.94 218 VAL B O 1
ATOM 3974 N N . PHE B 1 219 ? -0.681 -13.383 -11.711 1 96 219 PHE B N 1
ATOM 3975 C CA . PHE B 1 219 ? -0.526 -11.945 -11.914 1 96 219 PHE B CA 1
ATOM 3976 C C . PHE B 1 219 ? -1.299 -11.164 -10.859 1 96 219 PHE B C 1
ATOM 3978 O O . PHE B 1 219 ? -2.438 -11.508 -10.531 1 96 219 PHE B O 1
ATOM 3985 N N . VAL B 1 220 ? -0.701 -10.195 -10.273 1 96.88 220 VAL B N 1
ATOM 3986 C CA . VAL B 1 220 ? -1.382 -9.055 -9.656 1 96.88 220 VAL B CA 1
ATOM 3987 C C . VAL B 1 220 ? -1.326 -7.852 -10.594 1 96.88 220 VAL B C 1
ATOM 3989 O O . VAL B 1 220 ? -0.254 -7.289 -10.828 1 96.88 220 VAL B O 1
ATOM 3992 N N . THR B 1 221 ? -2.438 -7.492 -11.109 1 91.44 221 THR B N 1
ATOM 3993 C CA . THR B 1 221 ? -2.438 -6.523 -12.195 1 91.44 221 THR B CA 1
ATOM 3994 C C . THR B 1 221 ? -3.764 -5.773 -12.258 1 91.44 221 THR B C 1
ATOM 3996 O O . THR B 1 221 ? -4.668 -6.035 -11.461 1 91.44 221 THR B O 1
ATOM 3999 N N . ASP B 1 222 ? -3.787 -4.727 -13.094 1 82.12 222 ASP B N 1
ATOM 4000 C CA . ASP B 1 222 ? -4.965 -3.861 -13.133 1 82.12 222 ASP B CA 1
ATOM 4001 C C . ASP B 1 222 ? -5.867 -4.219 -14.312 1 82.12 222 ASP B C 1
ATOM 4003 O O . ASP B 1 222 ? -6.898 -3.576 -14.523 1 82.12 222 ASP B O 1
ATOM 4007 N N . SER B 1 223 ? -5.418 -5.246 -15.086 1 76.62 223 SER B N 1
ATOM 4008 C CA . SER B 1 223 ? -6.215 -5.656 -16.234 1 76.62 223 SER B CA 1
ATOM 4009 C C . SER B 1 223 ? -6.102 -7.156 -16.484 1 76.62 223 SER B C 1
ATOM 4011 O O . SER B 1 223 ? -5.074 -7.766 -16.172 1 76.62 223 SER B O 1
ATOM 4013 N N . GLU B 1 224 ? -7.215 -7.699 -17.062 1 75.5 224 GLU B N 1
ATOM 4014 C CA . GLU B 1 224 ? -7.195 -9.109 -17.453 1 75.5 224 GLU B CA 1
ATOM 4015 C C . GLU B 1 224 ? -6.305 -9.336 -18.672 1 75.5 224 GLU B C 1
ATOM 4017 O O . GLU B 1 224 ? -5.793 -10.445 -18.859 1 75.5 224 GLU B O 1
ATOM 4022 N N . VAL B 1 225 ? -6.23 -8.312 -19.453 1 70.75 225 VAL B N 1
ATOM 4023 C CA . VAL B 1 225 ? -5.438 -8.43 -20.672 1 70.75 225 VAL B CA 1
ATOM 4024 C C . VAL B 1 225 ? -4.176 -7.574 -20.547 1 70.75 225 VAL B C 1
ATOM 4026 O O . VAL B 1 225 ? -4.211 -6.367 -20.781 1 70.75 225 VAL B O 1
ATOM 4029 N N . VAL B 1 226 ? -3.139 -8.078 -20.094 1 72.19 226 VAL B N 1
ATOM 4030 C CA . VAL B 1 226 ? -1.877 -7.379 -19.891 1 72.19 226 VAL B CA 1
ATOM 4031 C C . VAL B 1 226 ? -1.044 -7.414 -21.156 1 72.19 226 VAL B C 1
ATOM 4033 O O . VAL B 1 226 ? -0.442 -6.41 -21.547 1 72.19 226 VAL B O 1
ATOM 4036 N N . ALA B 1 227 ? -0.891 -8.461 -21.797 1 71 227 ALA B N 1
ATOM 4037 C CA . ALA B 1 227 ? -0.188 -8.688 -23.062 1 71 227 ALA B CA 1
ATOM 4038 C C . ALA B 1 227 ? -1.001 -9.586 -23.984 1 71 227 ALA B C 1
ATOM 4040 O O . ALA B 1 227 ? -1.624 -10.547 -23.531 1 71 227 ALA B O 1
ATOM 4041 N N . PRO B 1 228 ? -0.844 -9.086 -25.219 1 65 228 PRO B N 1
ATOM 4042 C CA . PRO B 1 228 ? -1.57 -9.945 -26.156 1 65 228 PRO B CA 1
ATOM 4043 C C . PRO B 1 228 ? -1.046 -11.375 -26.172 1 65 228 PRO B C 1
ATOM 4045 O O . PRO B 1 228 ? 0.161 -11.602 -26.047 1 65 228 PRO B O 1
ATOM 4048 N N . HIS B 1 229 ? -1.855 -12.32 -26.109 1 70.31 229 HIS B N 1
ATOM 4049 C CA . HIS B 1 229 ? -1.573 -13.742 -26.312 1 70.31 229 HIS B CA 1
ATOM 4050 C C . HIS B 1 229 ? -0.96 -14.359 -25.062 1 70.31 229 HIS B C 1
ATOM 4052 O O . HIS B 1 229 ? -0.372 -15.445 -25.125 1 70.31 229 HIS B O 1
ATOM 4058 N N . PHE B 1 230 ? -0.758 -13.492 -24.094 1 82.12 230 PHE B N 1
ATOM 4059 C CA . PHE B 1 230 ? -0.282 -14.094 -22.844 1 82.12 230 PHE B CA 1
ATOM 4060 C C . PHE B 1 230 ? -1.391 -14.125 -21.797 1 82.12 230 PHE B C 1
ATOM 4062 O O . PHE B 1 230 ? -2.018 -13.102 -21.531 1 82.12 230 PHE B O 1
ATOM 4069 N N . LYS B 1 231 ? -1.589 -15.289 -21.344 1 85.69 231 LYS B N 1
ATOM 4070 C CA . LYS B 1 231 ? -2.568 -15.469 -20.266 1 85.69 231 LYS B CA 1
ATOM 4071 C C . LYS B 1 231 ? -1.938 -16.141 -19.047 1 85.69 231 LYS B C 1
ATOM 4073 O O . LYS B 1 231 ? -1.45 -17.266 -19.125 1 85.69 231 LYS B O 1
ATOM 4078 N N . PRO B 1 232 ? -1.918 -15.398 -17.953 1 93.19 232 PRO B N 1
ATOM 4079 C CA . PRO B 1 232 ? -1.445 -16.047 -16.719 1 93.19 232 PRO B CA 1
ATOM 4080 C C . PRO B 1 232 ? -2.375 -17.172 -16.25 1 93.19 232 PRO B C 1
ATOM 4082 O O . PRO B 1 232 ? -3.496 -17.297 -16.75 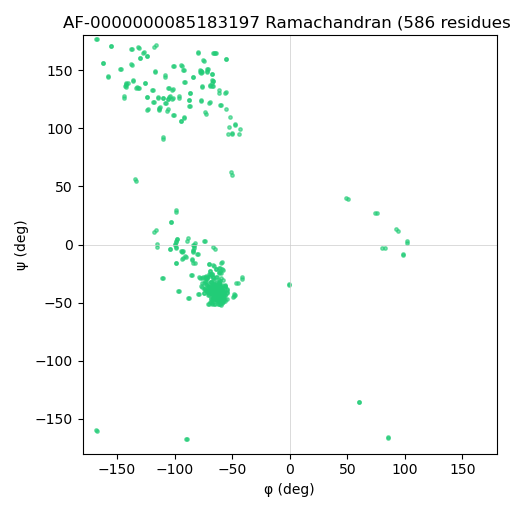1 93.19 232 PRO B O 1
ATOM 4085 N N . ASP B 1 233 ? -1.911 -18.016 -15.359 1 96.31 233 ASP B N 1
ATOM 4086 C CA . ASP B 1 233 ? -2.746 -19.094 -14.805 1 96.31 233 ASP B CA 1
ATOM 4087 C C . ASP B 1 233 ? -3.834 -18.516 -13.898 1 96.31 233 ASP B C 1
ATOM 4089 O O . ASP B 1 233 ? -4.957 -19.031 -13.867 1 96.31 233 ASP B O 1
ATOM 4093 N N . ILE B 1 234 ? -3.508 -17.516 -13.133 1 96.62 234 ILE B N 1
ATOM 4094 C CA . ILE B 1 234 ? -4.449 -16.828 -12.266 1 96.62 234 ILE B CA 1
ATOM 4095 C C . ILE B 1 234 ? -4.137 -15.328 -12.266 1 96.62 234 ILE B C 1
ATOM 4097 O O . ILE B 1 234 ? -2.971 -14.93 -12.266 1 96.62 234 ILE B O 1
ATOM 4101 N N . SER B 1 235 ? -5.184 -14.508 -12.32 1 94.38 235 SER B N 1
ATOM 4102 C CA . SER B 1 235 ? -5.023 -13.062 -12.188 1 94.38 235 SER B CA 1
ATOM 4103 C C . SER B 1 235 ? -5.773 -12.531 -10.969 1 94.38 235 SER B C 1
ATOM 4105 O O . SER B 1 235 ? -6.965 -12.797 -10.805 1 94.38 235 SER B O 1
ATOM 4107 N N . LEU B 1 236 ? -5.051 -11.891 -10.109 1 96.38 236 LEU B N 1
ATOM 4108 C CA . LEU B 1 236 ? -5.656 -11.078 -9.062 1 96.38 236 LEU B CA 1
ATOM 4109 C C . LEU B 1 236 ? -5.762 -9.617 -9.5 1 96.38 236 LEU B C 1
ATOM 4111 O O . LEU B 1 236 ? -4.754 -8.906 -9.539 1 96.38 236 LEU B O 1
ATOM 4115 N N . LEU B 1 237 ? -6.969 -9.211 -9.812 1 90.38 237 LEU B N 1
ATOM 4116 C CA . LEU B 1 237 ? -7.18 -7.898 -10.406 1 90.38 237 LEU B CA 1
ATOM 4117 C C . LEU B 1 237 ? -7.332 -6.828 -9.328 1 90.38 237 LEU B C 1
ATOM 4119 O O . LEU B 1 237 ? -8.078 -7.02 -8.359 1 90.38 237 LEU B O 1
ATOM 4123 N N . VAL B 1 238 ? -6.555 -5.762 -9.531 1 91.19 238 VAL B N 1
ATOM 4124 C CA . VAL B 1 238 ? -6.645 -4.621 -8.625 1 91.19 238 VAL B CA 1
ATOM 4125 C C . VAL B 1 238 ? -6.957 -3.355 -9.422 1 91.19 238 VAL B C 1
ATOM 4127 O O . VAL B 1 238 ? -6.855 -3.342 -10.648 1 91.19 238 VAL B O 1
ATOM 4130 N N . SER B 1 239 ? -7.41 -2.377 -8.68 1 81.25 239 SER B N 1
ATOM 4131 C CA . SER B 1 239 ? -7.621 -1.06 -9.273 1 81.25 239 SER B CA 1
ATOM 4132 C C . SER B 1 239 ? -6.426 -0.146 -9.031 1 81.25 239 SER B C 1
ATOM 4134 O O . SER B 1 239 ? -5.879 -0.111 -7.926 1 81.25 239 SER B O 1
ATOM 4136 N N . THR B 1 240 ? -5.859 0.444 -10.086 1 73.69 240 THR B N 1
ATOM 4137 C CA . THR B 1 240 ? -4.762 1.391 -9.938 1 73.69 240 THR B CA 1
ATOM 4138 C C . THR B 1 240 ? -5.168 2.775 -10.43 1 73.69 240 THR B C 1
ATOM 4140 O O . THR B 1 240 ? -4.328 3.668 -10.562 1 73.69 240 THR B O 1
ATOM 4143 N N . ASN B 1 241 ? -6.434 2.926 -10.641 1 58.06 241 ASN B N 1
ATOM 4144 C CA . ASN B 1 241 ? -6.938 4.199 -11.148 1 58.06 241 ASN B CA 1
ATOM 4145 C C . ASN B 1 241 ? -6.629 5.344 -10.18 1 58.06 241 ASN B C 1
ATOM 4147 O O . ASN B 1 241 ? -6.859 5.223 -8.977 1 58.06 241 ASN B O 1
ATOM 4151 N N . SER B 1 242 ? -5.887 6.254 -10.742 1 60.12 242 SER B N 1
ATOM 4152 C CA . SER B 1 242 ? -5.484 7.375 -9.898 1 60.12 242 SER B CA 1
ATOM 4153 C C . SER B 1 242 ? -5.859 8.711 -10.539 1 60.12 242 SER B C 1
ATOM 4155 O O . SER B 1 242 ? -5.953 8.812 -11.766 1 60.12 242 SER B O 1
ATOM 4157 N N . THR B 1 243 ? -6.297 9.547 -9.797 1 47.41 243 THR B N 1
ATOM 4158 C CA . THR B 1 243 ? -6.527 10.922 -10.234 1 47.41 243 THR B CA 1
ATOM 4159 C C . THR B 1 243 ? -5.207 11.672 -10.383 1 47.41 243 THR B C 1
ATOM 4161 O O . THR B 1 243 ? -5.188 12.828 -10.805 1 47.41 243 THR B O 1
ATOM 4164 N N . HIS B 1 244 ? -4.203 10.898 -10.141 1 56.47 244 HIS B N 1
ATOM 4165 C CA . HIS B 1 244 ? -2.908 11.57 -10.156 1 56.47 244 HIS B CA 1
ATOM 4166 C C . HIS B 1 244 ? -2.01 11 -11.25 1 56.47 244 HIS B C 1
ATOM 4168 O O . HIS B 1 244 ? -2.424 10.117 -12.008 1 56.47 244 HIS B O 1
ATOM 4174 N N . HIS B 1 245 ? -0.98 11.625 -11.461 1 55.53 245 HIS B N 1
ATOM 4175 C CA . HIS B 1 245 ? -0.021 11.344 -12.516 1 55.53 245 HIS B CA 1
ATOM 4176 C C . HIS B 1 245 ? 0.645 9.984 -12.312 1 55.53 245 HIS B C 1
ATOM 4178 O O . HIS B 1 245 ? 1.436 9.547 -13.148 1 55.53 245 HIS B O 1
ATOM 4184 N N . PHE B 1 246 ? 0.307 9.43 -11.266 1 67.62 246 PHE B N 1
ATOM 4185 C CA . PHE B 1 246 ? 0.927 8.133 -11.008 1 67.62 246 PHE B CA 1
ATOM 4186 C C . PHE B 1 246 ? -0.102 7.133 -10.492 1 67.62 246 PHE B C 1
ATOM 4188 O O . PHE B 1 246 ? -1.142 7.523 -9.961 1 67.62 246 PHE B O 1
ATOM 4195 N N . ALA B 1 247 ? 0.194 5.867 -10.727 1 68.94 247 ALA B N 1
ATOM 4196 C CA . ALA B 1 247 ? -0.697 4.797 -10.281 1 68.94 247 ALA B CA 1
ATOM 4197 C C . ALA B 1 247 ? -0.743 4.719 -8.758 1 68.94 247 ALA B C 1
ATOM 4199 O O . ALA B 1 247 ? 0.269 4.934 -8.086 1 68.94 247 ALA B O 1
ATOM 4200 N N . CYS B 1 248 ? -1.899 4.484 -8.242 1 81 248 CYS B N 1
ATOM 4201 C CA . CYS B 1 248 ? -2.07 4.25 -6.812 1 81 248 CYS B CA 1
ATOM 4202 C C . CYS B 1 248 ? -1.89 2.773 -6.473 1 81 248 CYS B C 1
ATOM 4204 O O . CYS B 1 248 ? -2.654 1.929 -6.941 1 81 248 CYS B O 1
ATOM 4206 N N . ASN B 1 249 ? -0.931 2.477 -5.656 1 91.12 249 ASN B N 1
ATOM 4207 C CA . ASN B 1 249 ? -0.563 1.093 -5.367 1 91.12 249 ASN B CA 1
ATOM 4208 C C . ASN B 1 249 ? -1.177 0.611 -4.059 1 91.12 249 ASN B C 1
ATOM 4210 O O . ASN B 1 249 ? -1.006 -0.548 -3.676 1 91.12 249 ASN B O 1
ATOM 4214 N N . SER B 1 250 ? -1.95 1.439 -3.424 1 92.88 250 SER B N 1
ATOM 4215 C CA . SER B 1 250 ? -2.49 1.07 -2.119 1 92.88 250 SER B CA 1
ATOM 4216 C C . SER B 1 250 ? -3.475 -0.088 -2.236 1 92.88 250 SER B C 1
ATOM 4218 O O . SER B 1 250 ? -3.549 -0.939 -1.348 1 92.88 250 SER B O 1
ATOM 4220 N N . GLY B 1 251 ? -4.238 -0.098 -3.295 1 92.81 251 GLY B N 1
ATOM 4221 C CA . GLY B 1 251 ? -5.137 -1.223 -3.52 1 92.81 251 GLY B CA 1
ATOM 4222 C C . GLY B 1 251 ? -4.402 -2.539 -3.707 1 92.81 251 GLY B C 1
ATOM 4223 O O . GLY B 1 251 ? -4.812 -3.564 -3.156 1 92.81 251 GLY B O 1
ATOM 4224 N N . ALA B 1 252 ? -3.359 -2.48 -4.527 1 95.81 252 ALA B N 1
ATOM 4225 C CA . ALA B 1 252 ? -2.543 -3.672 -4.742 1 95.81 252 ALA B CA 1
ATOM 4226 C C . ALA B 1 252 ? -1.901 -4.145 -3.441 1 95.81 252 ALA B C 1
ATOM 4228 O O . ALA B 1 252 ? -1.839 -5.344 -3.172 1 95.81 252 ALA B O 1
ATOM 4229 N N . MET B 1 253 ? -1.415 -3.205 -2.658 1 95.75 253 MET B N 1
ATOM 4230 C CA . MET B 1 253 ? -0.848 -3.537 -1.354 1 95.75 253 MET B CA 1
ATOM 4231 C C . MET B 1 253 ? -1.874 -4.25 -0.48 1 95.75 253 MET B C 1
ATOM 4233 O O . MET B 1 253 ? -1.563 -5.258 0.153 1 95.75 253 MET B O 1
ATOM 4237 N N . ALA B 1 254 ? -3.039 -3.756 -0.442 1 93.94 254 ALA B N 1
ATOM 4238 C CA . ALA B 1 254 ? -4.109 -4.352 0.356 1 93.94 254 ALA B CA 1
ATOM 4239 C C . ALA B 1 254 ? -4.383 -5.789 -0.077 1 93.94 254 ALA B C 1
ATOM 4241 O O . ALA B 1 254 ? -4.52 -6.68 0.762 1 93.94 254 ALA B O 1
ATOM 4242 N N . VAL B 1 255 ? -4.461 -6.02 -1.327 1 96.06 255 VAL B N 1
ATOM 4243 C CA . VAL B 1 255 ? -4.75 -7.352 -1.855 1 96.06 255 VAL B CA 1
ATOM 4244 C C . VAL B 1 255 ? -3.613 -8.305 -1.501 1 96.06 255 VAL B C 1
ATOM 4246 O O . VAL B 1 255 ? -3.855 -9.445 -1.098 1 96.06 255 VAL B O 1
ATOM 4249 N N . LEU B 1 256 ? -2.373 -7.844 -1.671 1 97.12 256 LEU B N 1
ATOM 4250 C CA . LEU B 1 256 ? -1.222 -8.664 -1.316 1 97.12 256 LEU B CA 1
ATOM 4251 C C . LEU B 1 256 ? -1.24 -9.016 0.167 1 97.12 256 LEU B C 1
ATOM 4253 O O . LEU B 1 256 ? -0.864 -10.125 0.552 1 97.12 256 LEU B O 1
ATOM 4257 N N . GLU B 1 257 ? -1.692 -8.094 0.982 1 93.81 257 GLU B N 1
ATOM 4258 C CA . GLU B 1 257 ? -1.756 -8.344 2.418 1 93.81 257 GLU B CA 1
ATOM 4259 C C . GLU B 1 257 ? -2.842 -9.367 2.752 1 93.81 257 GLU B C 1
ATOM 4261 O O . GLU B 1 257 ? -2.684 -10.172 3.672 1 93.81 257 GLU B O 1
ATOM 4266 N N . ILE B 1 258 ? -3.926 -9.328 2.045 1 93.5 258 ILE B N 1
ATOM 4267 C CA . ILE B 1 258 ? -4.953 -10.344 2.232 1 93.5 258 ILE B CA 1
ATOM 4268 C C . ILE B 1 258 ? -4.402 -11.711 1.838 1 93.5 258 ILE B C 1
ATOM 4270 O O . ILE B 1 258 ? -4.645 -12.711 2.523 1 93.5 258 ILE B O 1
ATOM 4274 N N . LEU B 1 259 ? -3.699 -11.773 0.696 1 96.19 259 LEU B N 1
ATOM 4275 C CA . LEU B 1 259 ? -3.08 -13.023 0.27 1 96.19 259 LEU B CA 1
ATOM 4276 C C . LEU B 1 259 ? -2.121 -13.547 1.334 1 96.19 259 LEU B C 1
ATOM 4278 O O . LEU B 1 259 ? -2.096 -14.75 1.619 1 96.19 259 LEU B O 1
ATOM 4282 N N . LEU B 1 260 ? -1.339 -12.641 1.918 1 94.31 260 LEU B N 1
ATOM 4283 C CA . LEU B 1 260 ? -0.435 -13.008 3.002 1 94.31 260 LEU B CA 1
ATOM 4284 C C . LEU B 1 260 ? -1.208 -13.594 4.18 1 94.31 260 LEU B C 1
ATOM 4286 O O . LEU B 1 260 ? -0.812 -14.609 4.746 1 94.31 260 LEU B O 1
ATOM 4290 N N . ALA B 1 261 ? -2.301 -12.922 4.535 1 89 261 ALA B N 1
ATOM 4291 C CA . ALA B 1 261 ? -3.129 -13.414 5.633 1 89 261 ALA B CA 1
ATOM 4292 C C . ALA B 1 261 ? -3.621 -14.836 5.352 1 89 261 ALA B C 1
ATOM 4294 O O . ALA B 1 261 ? -3.625 -15.68 6.246 1 89 261 ALA B O 1
ATOM 4295 N N . MET B 1 262 ? -4.012 -15.062 4.133 1 91.56 262 MET B N 1
ATOM 4296 C CA . MET B 1 262 ? -4.5 -16.375 3.732 1 91.56 262 MET B CA 1
ATOM 4297 C C . MET B 1 262 ? -3.381 -17.422 3.771 1 91.56 262 MET B C 1
ATOM 4299 O O . MET B 1 262 ? -3.604 -18.562 4.152 1 91.56 262 MET B O 1
ATOM 4303 N N . ILE B 1 263 ? -2.182 -17.094 3.359 1 93.5 263 ILE B N 1
ATOM 4304 C CA . ILE B 1 263 ? -1.02 -17.984 3.404 1 93.5 263 ILE B CA 1
ATOM 4305 C C . ILE B 1 263 ? -0.712 -18.359 4.852 1 93.5 263 ILE B C 1
ATOM 4307 O O . ILE B 1 263 ? -0.505 -19.531 5.168 1 93.5 263 ILE B O 1
ATOM 4311 N N . PHE B 1 264 ? -0.735 -17.359 5.73 1 87.12 264 PHE B N 1
ATOM 4312 C CA . PHE B 1 264 ? -0.439 -17.594 7.137 1 87.12 264 PHE B CA 1
ATOM 4313 C C . PHE B 1 264 ? -1.509 -18.484 7.777 1 87.12 264 PHE B C 1
ATOM 4315 O O . PHE B 1 264 ? -1.204 -19.312 8.625 1 87.12 264 PHE B O 1
ATOM 4322 N N . GLN B 1 265 ? -2.701 -18.312 7.348 1 83.31 265 GLN B N 1
ATOM 4323 C CA . GLN B 1 265 ? -3.807 -19.109 7.883 1 83.31 265 GLN B CA 1
ATOM 4324 C C . GLN B 1 265 ? -3.76 -20.531 7.367 1 83.31 265 GLN B C 1
ATOM 4326 O O . GLN B 1 265 ? -4.105 -21.469 8.094 1 83.31 265 GLN B O 1
ATOM 4331 N N . GLY B 1 266 ? -3.396 -20.672 6.156 1 86.56 266 GLY B N 1
ATOM 4332 C CA . GLY B 1 266 ? -3.4 -21.969 5.516 1 86.56 266 GLY B CA 1
ATOM 4333 C C . GLY B 1 266 ? -2.188 -22.812 5.863 1 86.56 266 GLY B C 1
ATOM 4334 O O . GLY B 1 266 ? -2.131 -24 5.535 1 86.56 266 GLY B O 1
ATOM 4335 N N . GLY B 1 267 ? -1.256 -22.188 6.547 1 84.38 267 GLY B N 1
ATOM 4336 C CA . GLY B 1 267 ? -0.039 -22.906 6.895 1 84.38 267 GLY B CA 1
ATOM 4337 C C . GLY B 1 267 ? -0.25 -23.953 7.965 1 84.38 267 GLY B C 1
ATOM 4338 O O . GLY B 1 267 ? -1.141 -23.828 8.805 1 84.38 267 GLY B O 1
ATOM 4339 N N . ASP B 1 268 ? 0.499 -24.969 7.871 1 85.06 268 ASP B N 1
ATOM 4340 C CA . ASP B 1 268 ? 0.45 -26.031 8.859 1 85.06 268 ASP B CA 1
ATOM 4341 C C . ASP B 1 268 ? 1.407 -25.766 10.016 1 85.06 268 ASP B C 1
ATOM 4343 O O . ASP B 1 268 ? 1.829 -24.625 10.227 1 85.06 268 ASP B O 1
ATOM 4347 N N . GLN B 1 269 ? 1.624 -26.766 10.82 1 81.19 269 GLN B N 1
ATOM 4348 C CA . GLN B 1 269 ? 2.488 -26.656 11.992 1 81.19 269 GLN B CA 1
ATOM 4349 C C . GLN B 1 269 ? 3.904 -26.25 11.594 1 81.19 269 GLN B C 1
ATOM 4351 O O . GLN B 1 269 ? 4.57 -25.5 12.32 1 81.19 269 GLN B O 1
ATOM 4356 N N . THR B 1 270 ? 4.305 -26.703 10.5 1 81.81 270 THR B N 1
ATOM 4357 C CA . THR B 1 270 ? 5.637 -26.359 10.016 1 81.81 270 THR B CA 1
ATOM 4358 C C . THR B 1 270 ? 5.738 -24.875 9.727 1 81.81 270 THR B C 1
ATOM 4360 O O . THR B 1 270 ? 6.754 -24.234 10.023 1 81.81 270 THR B O 1
ATOM 4363 N N . THR B 1 271 ? 4.676 -24.344 9.195 1 84.06 271 THR B N 1
ATOM 4364 C CA . THR B 1 271 ? 4.621 -22.906 8.906 1 84.06 271 THR B CA 1
ATOM 4365 C C . THR B 1 271 ? 4.676 -22.094 10.195 1 84.06 271 THR B C 1
ATOM 4367 O O . THR B 1 271 ? 5.391 -21.094 10.273 1 84.06 271 THR B O 1
ATOM 4370 N N . GLU B 1 272 ? 3.998 -22.531 11.188 1 80.06 272 GLU B N 1
ATOM 4371 C CA . GLU B 1 272 ? 3.994 -21.844 12.469 1 80.06 272 GLU B C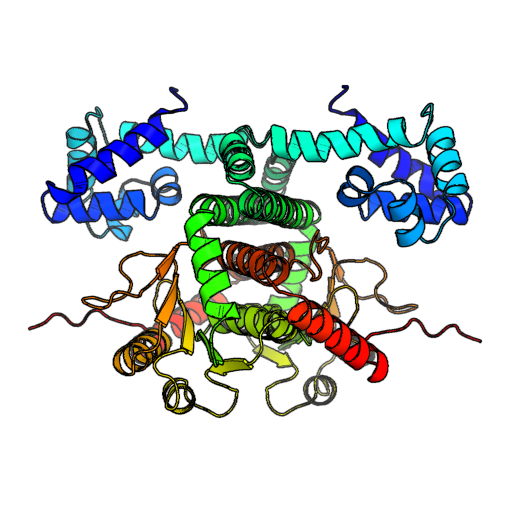A 1
ATOM 4372 C C . GLU B 1 272 ? 5.387 -21.844 13.102 1 80.06 272 GLU B C 1
ATOM 4374 O O . GLU B 1 272 ? 5.805 -20.859 13.703 1 80.06 272 GLU B O 1
ATOM 4379 N N . THR B 1 273 ? 5.98 -22.969 12.984 1 83.75 273 THR B N 1
ATOM 4380 C CA . THR B 1 273 ? 7.336 -23.094 13.516 1 83.75 273 THR B CA 1
ATOM 4381 C C . THR B 1 273 ? 8.289 -22.156 12.781 1 83.75 273 THR B C 1
ATOM 4383 O O . THR B 1 273 ? 9.156 -21.547 13.398 1 83.75 273 THR B O 1
ATOM 4386 N N . ARG B 1 274 ? 8.094 -22.047 11.484 1 80.75 274 ARG B N 1
ATOM 4387 C CA . ARG B 1 274 ? 8.914 -21.141 10.68 1 80.75 274 ARG B CA 1
ATOM 4388 C C . ARG B 1 274 ? 8.719 -19.688 11.109 1 80.75 274 ARG B C 1
ATOM 4390 O O . ARG B 1 274 ? 9.688 -18.938 11.25 1 80.75 274 ARG B O 1
ATOM 4397 N N . ILE B 1 275 ? 7.59 -19.359 11.336 1 79.62 275 ILE B N 1
ATOM 4398 C CA . ILE B 1 275 ? 7.25 -17.984 11.742 1 79.62 275 ILE B CA 1
ATOM 4399 C C . ILE B 1 275 ? 7.902 -17.672 13.086 1 79.62 275 ILE B C 1
ATOM 4401 O O . ILE B 1 275 ? 8.523 -16.625 13.25 1 79.62 275 ILE B O 1
ATOM 4405 N N . ARG B 1 276 ? 7.82 -18.594 13.961 1 78 276 ARG B N 1
ATOM 4406 C CA . ARG B 1 276 ? 8.398 -18.422 15.289 1 78 276 ARG B CA 1
ATOM 4407 C C . ARG B 1 276 ? 9.922 -18.297 15.211 1 78 276 ARG B C 1
ATOM 4409 O O . ARG B 1 276 ? 10.523 -17.484 15.914 1 78 276 ARG B O 1
ATOM 4416 N N . LYS B 1 277 ? 10.438 -19.125 14.414 1 78 277 LYS B N 1
ATOM 4417 C CA . LYS B 1 277 ? 11.891 -19.094 14.25 1 78 277 LYS B CA 1
ATOM 4418 C C . LYS B 1 277 ? 12.359 -17.75 13.711 1 78 277 LYS B C 1
ATOM 4420 O O . LYS B 1 277 ? 13.383 -17.219 14.148 1 78 277 LYS B O 1
ATOM 4425 N N . TYR B 1 278 ? 11.617 -17.266 12.828 1 77.12 278 TYR B N 1
ATOM 4426 C CA . TYR B 1 278 ? 11.961 -15.969 12.242 1 77.12 278 TYR B CA 1
ATOM 4427 C C . TYR B 1 278 ? 11.828 -14.852 13.266 1 77.12 278 TYR B C 1
ATOM 4429 O O . TYR B 1 278 ? 12.672 -13.953 13.32 1 77.12 278 TYR B O 1
ATOM 4437 N N . GLU B 1 279 ? 10.836 -14.898 13.992 1 73.75 279 GLU B N 1
ATOM 4438 C CA . GLU B 1 279 ? 10.625 -13.898 15.039 1 73.75 279 GLU B CA 1
ATOM 4439 C C . GLU B 1 279 ? 11.734 -13.953 16.078 1 73.75 279 GLU B C 1
ATOM 4441 O O . GLU B 1 279 ? 12.234 -12.906 16.516 1 73.75 279 GLU B O 1
ATOM 4446 N N . ASP B 1 280 ? 12.156 -15.133 16.406 1 71.44 280 ASP B N 1
ATOM 4447 C CA . ASP B 1 280 ? 13.234 -15.32 17.375 1 71.44 280 ASP B CA 1
ATOM 4448 C C . ASP B 1 280 ? 14.555 -14.773 16.844 1 71.44 280 ASP B C 1
ATOM 4450 O O . ASP B 1 280 ? 15.328 -14.164 17.578 1 71.44 280 ASP B O 1
ATOM 4454 N N . LEU B 1 281 ? 14.75 -14.992 15.609 1 70.56 281 LEU B N 1
ATOM 4455 C CA . LEU B 1 281 ? 15.977 -14.516 14.969 1 70.56 281 LEU B CA 1
ATOM 4456 C C . LEU B 1 281 ? 16.047 -12.992 14.977 1 70.56 281 LEU B C 1
ATOM 4458 O O . LEU B 1 281 ? 17.109 -12.414 15.188 1 70.56 281 LEU B O 1
ATOM 4462 N N . ARG B 1 282 ? 14.969 -12.352 14.812 1 73.94 282 ARG B N 1
ATOM 4463 C CA . ARG B 1 282 ? 14.922 -10.898 14.773 1 73.94 282 ARG B CA 1
ATOM 4464 C C . ARG B 1 282 ? 15.188 -10.305 16.156 1 73.94 282 ARG B C 1
ATOM 4466 O O . ARG B 1 282 ? 15.867 -9.289 16.281 1 73.94 282 ARG B O 1
ATOM 4473 N N . VAL B 1 283 ? 14.711 -10.977 17.141 1 67.31 283 VAL B N 1
ATOM 4474 C CA . VAL B 1 283 ? 14.938 -10.539 18.516 1 67.31 283 VAL B CA 1
ATOM 4475 C C . VAL B 1 283 ? 16.391 -10.758 18.891 1 67.31 283 VAL B C 1
ATOM 4477 O O . VAL B 1 283 ? 17.031 -9.867 19.469 1 67.31 283 VAL B O 1
ATOM 4480 N N . ALA B 1 284 ? 16.906 -11.883 18.469 1 68.62 284 ALA B N 1
ATOM 4481 C CA . ALA B 1 284 ? 18.266 -12.258 18.828 1 68.62 284 ALA B CA 1
ATOM 4482 C C . ALA B 1 284 ? 19.281 -11.336 18.188 1 68.62 284 ALA B C 1
ATOM 4484 O O . ALA B 1 284 ? 20.359 -11.086 18.734 1 68.62 284 ALA B O 1
ATOM 4485 N N . HIS B 1 285 ? 18.906 -10.727 17.062 1 71.31 285 HIS B N 1
ATOM 4486 C CA . HIS B 1 285 ? 19.859 -9.898 16.328 1 71.31 285 HIS B CA 1
ATOM 4487 C C . HIS B 1 285 ? 19.594 -8.414 16.562 1 71.31 285 HIS B C 1
ATOM 4489 O O . HIS B 1 285 ? 20.094 -7.566 15.82 1 71.31 285 HIS B O 1
ATOM 4495 N N . ASN B 1 286 ? 18.953 -8.094 17.516 1 69.94 286 ASN B N 1
ATOM 4496 C CA . ASN B 1 286 ? 18.688 -6.711 17.922 1 69.94 286 ASN B CA 1
ATOM 4497 C C . ASN B 1 286 ? 18.188 -5.875 16.75 1 69.94 286 ASN B C 1
ATOM 4499 O O . ASN B 1 286 ? 18.656 -4.754 16.547 1 69.94 286 ASN B O 1
ATOM 4503 N N . ALA B 1 287 ? 17.391 -6.438 16 1 73.25 287 ALA B N 1
ATOM 4504 C CA . ALA B 1 287 ? 16.875 -5.781 14.805 1 73.25 287 ALA B CA 1
ATOM 4505 C C . ALA B 1 287 ? 15.914 -4.648 15.164 1 73.25 287 ALA B C 1
ATOM 4507 O O . ALA B 1 287 ? 15.734 -3.705 14.391 1 73.25 287 ALA B O 1
ATOM 4508 N N . TYR B 1 288 ? 15.469 -4.719 16.406 1 74.44 288 TYR B N 1
ATOM 4509 C CA . TYR B 1 288 ? 14.406 -3.785 16.75 1 74.44 288 TYR B CA 1
ATOM 4510 C C . TYR B 1 288 ? 14.867 -2.826 17.844 1 74.44 288 TYR B C 1
ATOM 4512 O O . TYR B 1 288 ? 15.711 -3.178 18.672 1 74.44 288 TYR B O 1
ATOM 4520 N N . TRP B 1 289 ? 14.32 -1.699 17.75 1 67.88 289 TRP B N 1
ATOM 4521 C CA . TRP B 1 289 ? 14.641 -0.645 18.703 1 67.88 289 TRP B CA 1
ATOM 4522 C C . TRP B 1 289 ? 14 -0.93 20.062 1 67.88 289 TRP B C 1
ATOM 4524 O O . TRP B 1 289 ? 12.812 -1.23 20.141 1 67.88 289 TRP B O 1
ATOM 4534 N N . VAL B 1 290 ? 14.859 -1.177 21.094 1 60.06 290 VAL B N 1
ATOM 4535 C CA . VAL B 1 290 ? 14.406 -1.36 22.469 1 60.06 290 VAL B CA 1
ATOM 4536 C C . VAL B 1 290 ? 14.766 -0.135 23.297 1 60.06 290 VAL B C 1
ATOM 4538 O O . VAL B 1 290 ? 15.906 0.344 23.25 1 60.06 290 VAL B O 1
ATOM 4541 N N . ALA B 1 291 ? 13.727 0.565 23.75 1 52.59 291 ALA B N 1
ATOM 4542 C CA . ALA B 1 291 ? 14 1.695 24.625 1 52.59 291 ALA B CA 1
ATOM 4543 C C . ALA B 1 291 ? 14.93 1.283 25.766 1 52.59 291 ALA B C 1
ATOM 4545 O O . ALA B 1 291 ? 14.711 0.254 26.406 1 52.59 291 ALA B O 1
ATOM 4546 N N . GLN B 1 292 ? 16.172 1.517 25.594 1 44.66 292 GLN B N 1
ATOM 4547 C CA . GLN B 1 292 ? 17.094 1.202 26.688 1 44.66 292 GLN B CA 1
ATOM 4548 C C . GLN B 1 292 ? 16.625 1.844 28 1 44.66 292 GLN B C 1
ATOM 4550 O O . GLN B 1 292 ? 16.219 3.004 28.016 1 44.66 292 GLN B O 1
ATOM 4555 N N . LYS B 1 293 ? 16.141 1.003 29 1 40.62 293 LYS B N 1
ATOM 4556 C CA . LYS B 1 293 ? 15.961 1.445 30.375 1 40.62 293 LYS B CA 1
ATOM 4557 C C . LYS B 1 293 ? 17.219 2.141 30.906 1 40.62 293 LYS B C 1
ATOM 4559 O O . LYS B 1 293 ? 18.328 1.619 30.766 1 40.62 293 LYS B O 1
ATOM 4564 N N . LYS B 1 294 ? 17.234 3.432 30.812 1 37.06 294 LYS B N 1
ATOM 4565 C CA . LYS B 1 294 ? 18.297 4 31.641 1 37.06 294 LYS B CA 1
ATOM 4566 C C . LYS B 1 294 ? 18.344 3.32 33 1 37.06 294 LYS B C 1
ATOM 4568 O O . LYS B 1 294 ? 17.328 3.232 33.688 1 37.06 294 LYS B O 1
ATOM 4573 N N . HIS B 1 295 ? 19.25 2.406 33.125 1 28.86 295 HIS B N 1
ATOM 4574 C CA . HIS B 1 295 ? 19.656 2.244 34.531 1 28.86 295 HIS B CA 1
ATOM 4575 C C . HIS B 1 295 ? 20.109 3.57 35.125 1 28.86 295 HIS B C 1
ATOM 4577 O O . HIS B 1 295 ? 20.766 4.367 34.438 1 28.86 295 HIS B O 1
#

Radius of gyration: 24.17 Å; Cα contacts (8 Å, |Δi|>4): 1009; chains: 2; bounding box: 59×53×76 Å